Protein AF-0000000086155310 (afdb_homodimer)

Nearest PDB structures (foldseek):
  2e3q-assembly1_A  TM=6.675E-01  e=2.592E-07  Homo sapiens
  2e3r-assembly1_A  TM=5.984E-01  e=9.842E-08  Homo sapiens
  5jjd-assembly1_B  TM=6.027E-01  e=3.108E-07  Homo sapiens
  5zyg-assembly1_A  TM=5.721E-01  e=1.597E-07  Homo sapiens
  2z9z-assembly1_A  TM=6.065E-01  e=2.918E-06  Homo sapiens

Secondary structure (DSSP, 8-state):
------------HHHHHHHHHHHHHHHHHHHHHHHHHHHHH-STT---HHHHHHHHHHHHHHHHHHHHHHHHHHHHHHHHHHHHS---TT----EE-S-HHHHHHHHHHHHHHHHHHHHHHHHHHTTTS-SSS-EEEEEEEE-TTS-EEEEEEEEEEEEEES-HHHHHHHHHHHHHTHHHHHHHHH--EEEEEEEE--SSSEEEEEEEEE-TTS-EEEEEEEEEEEEE---SS--S-EEEEEEEE-SEESSS---TTTSEEEEEEEEEEEEEEP--TTS-TT-EEEEEEEEEEEEEPPP-S---HHHHHHHHHHHHHHHHHHHHHHHHHHHHHHHHHHHHS-TT-/------------HHHHHHHHHHHHHHHHHHHHHHHHHHHHHSSSS---HHHHHHHHHHHHHHHHHHHHHHHHHHHHHHHHHHHHS---TT----EE-S-HHHHHHHHHHHHHHHHHHHHHHHHHHTTTS-SSS-EEEEEEEE-TTS-EEEEEEEEEEEEEES-HHHHHHHHHHHHHTHHHHHHHHH--EEEEEEE--SSSSEEEEEEEEE-TTS-EEEEEEEEEEEEE---SS--S-EEEEEEEE-SEESSS---TTTSEEEEEEEEEEEEEEP--TTS-TT-EEEEEEEEEEEEEPPP-S---HHHHHHHHHHHHHHHHHHHHHHHHHHHHHHHHHHHHS-TT-

Sequence (690 aa):
MGTSPRPKRPRSTYEARRMERASLQHELQTLTKRLEQLQAEHPALVISKAQRACAENALLRQSLFERDLVTARTVSLLSHEMAAHPRNPLATPICMPVDLEERRRVLAALRPAKLAWATRFLLERSRFTPRDRQFRETESFITPQGDSIVMQFDVMPFYNVLSTQQVVNALQLALAHQEYAFWEHMGLTTIGETDDNATSPASQVRYFSTTPGGVDVERNLVIFSSSKAPNAHVQQDHGVVAVDFVDQDLLHPYSPAQRVRMDVSAAVLVCEQPKTPANASGSADVCVIRWAFARLHRPQCKLSPEKTQELLDLHPRWGEALRRAMQEYILQNSLARENTDSPYHMGTSPRPKRPRSTYEARRMERASLQHELQTLTKRLEQLQAEHPALVISKAQRACAENALLRQSLFERDLVTARTVSLLSHEMAAHPRNPLATPICMPVDLEERRRVLAALRPAKLAWATRFLLERSRFTPRDRQFRETESFITPQGDSIVMQFDVMPFYNVLSTQQVVNALQLALAHQEYAFWEHMGLTTIGETDDNATSPASQVRYFSTTPGGVDVERNLVIFSSSKAPNAHVQQDHGVVAVDFVDQDLLHPYSPAQRVRMDVSAAVLVCEQPKTPANASGSADVCVIRWAFARLHRPQCKLSPEKTQELLDLHPRWGEALRRAMQEYILQNSLARENTDSPYH

Solvent-accessible surface area (backbone atoms only — not comparable to full-atom values): 35906 Å² total; per-residue (Å²): 136,80,83,70,76,69,46,78,71,77,69,50,69,65,54,49,50,50,46,47,50,48,47,50,48,46,50,48,48,49,52,49,46,50,50,48,47,54,40,62,74,36,53,86,71,43,52,48,74,63,48,44,50,49,50,50,49,49,50,51,50,48,53,52,41,52,52,44,40,50,50,29,34,51,52,14,47,53,51,29,51,45,54,76,54,71,75,65,82,70,68,57,94,33,71,36,56,67,50,67,68,57,34,51,51,54,51,60,67,44,40,64,59,51,49,52,49,42,51,52,44,51,50,32,39,40,66,55,45,66,64,85,38,49,36,38,37,38,38,37,36,51,34,96,86,51,28,38,38,33,37,38,39,37,31,42,53,43,74,65,26,67,42,64,65,55,44,45,51,27,41,51,49,37,68,71,41,43,44,57,30,36,33,74,65,68,64,27,54,47,45,79,76,44,67,60,55,47,101,48,66,48,23,39,43,28,36,39,32,34,42,93,83,66,49,38,36,34,37,43,34,36,41,32,55,49,76,39,68,50,44,97,87,39,82,35,51,28,24,39,38,34,34,30,35,54,74,40,36,69,69,64,60,84,51,51,71,74,26,29,49,41,44,44,29,35,30,36,39,36,36,54,44,83,82,55,88,83,62,58,92,75,48,32,34,34,27,39,38,36,40,37,41,34,38,38,48,53,64,71,37,93,66,55,70,67,52,48,49,50,51,60,63,44,54,63,48,49,64,51,29,50,50,50,36,31,50,49,40,38,49,51,66,34,46,59,48,59,64,66,67,42,67,85,111,134,80,80,69,79,65,48,78,71,78,71,51,68,66,54,48,50,50,48,47,51,48,48,50,50,45,49,49,47,48,53,49,46,51,50,49,47,56,43,61,74,38,52,85,68,46,54,48,74,63,47,42,52,48,49,52,48,48,50,50,49,49,50,51,42,53,52,43,39,51,49,30,34,50,51,14,46,52,52,29,50,45,55,75,54,70,74,64,81,70,70,58,94,34,74,36,56,67,52,68,71,58,35,52,51,54,51,59,67,43,40,64,59,51,50,52,50,41,50,53,44,51,50,32,40,40,65,54,46,67,63,85,38,49,36,38,36,39,38,36,36,51,34,96,86,52,27,39,38,32,37,38,40,36,32,42,55,42,73,64,26,69,42,65,65,56,45,45,51,27,41,50,49,38,66,70,42,44,45,58,30,36,33,75,67,68,64,25,53,46,45,79,75,44,71,74,32,74,88,44,69,45,26,44,42,29,38,39,31,34,42,89,84,67,48,37,36,34,37,42,34,36,40,32,53,49,76,41,68,51,44,97,87,39,82,38,52,28,25,40,37,33,34,29,33,55,74,40,36,68,71,65,59,85,52,50,70,75,27,29,49,40,44,43,29,33,30,34,38,37,36,55,44,83,79,56,86,82,61,60,92,77,49,31,33,33,27,40,39,36,39,38,41,36,37,36,48,53,65,70,37,94,67,54,71,68,51,49,50,51,50,60,64,44,54,62,47,49,62,50,30,50,50,49,36,32,50,48,42,38,49,51,66,34,46,61,46,59,66,64,68,43,69,86,112

pLDDT: mean 77.35, std 17.48, range [23.91, 96.0]

Radius of gyration: 29.75 Å; Cα contacts (8 Å, |Δi|>4): 1164; chains: 2; bounding box: 72×92×102 Å

Foldseek 3Di:
DDPDPDPDDDPPPVVVVVVVVVVVVVVVVVVVVVVVVVCVVPVVVVCDVVRVVVVVVVVVVVVVVVVVVVVVVVVVVVLVVCQADPDDQLADAAAADQDPVVRVVRQVVCQVVSQVSLLVVLCVVCVPPDQQDWDKDWDWDAYPQGKIKIKMKIKDKDWFFQDQVQLQVLLVVLVQPVQVLCCVQVVKHKDWDDFPVPPDLKIWTWMWIAHPVGAIEIFIKMKHKDWDAADPSGNFTKMKIWMWGHPHYPNDGDDLQRHWYKTKIKMKMKGWDDDDVVHDPRTTMIMIIMMMMMITDDRPYDDDPVVVVSCSVCRNCSVVSSVVSSVVSRVVNRCVVVVVPPPPD/DDPPPPPDPPPPPVVVVVVVVVVVVVVVVVVVVVVVVVCVVPVVVVCDVVRVVVVVVVVVVVVVVVVVVVVVVVVVVVLVVCQADPDDQLADAAAADQDPVVRVVRQVVCQVVSQVSLLVVLCVVCVPPDQQDWDKDWDWDAYPQGKIKIKMKIKDKDWFFQDQVQLQVLLVVLVQPLQVLCCVQVVKHKDWDDFPPVVDLKTWTKMWIAHPVGAIEIFIKMKHKDFDAADPSGRHGKMKIWMWGHPHYPNDGDDLQRHWYKTKIKMKMKGWDPDDVVHDDRTTMIMIIMMMMMITDDRPYDDDPVRVVSCSVCRNCSVVSSVVSSVVSRVVNRCVVVVVPPPPD

Structure (mmCIF, N/CA/C/O backbone):
data_AF-0000000086155310-model_v1
#
loop_
_entity.id
_entity.type
_entity.pdbx_description
1 polymer 'Uncharacterized protein'
#
loop_
_atom_site.group_PDB
_atom_site.id
_atom_site.type_symbol
_atom_site.label_atom_id
_atom_site.label_alt_id
_atom_site.label_comp_id
_atom_site.label_asym_id
_atom_site.label_entity_id
_atom_site.label_seq_id
_atom_site.pdbx_PDB_ins_code
_atom_site.Cartn_x
_atom_site.Cartn_y
_atom_site.Cartn_z
_atom_site.occupancy
_atom_site.B_iso_or_equiv
_atom_site.auth_seq_id
_atom_site.auth_comp_id
_atom_site.auth_asym_id
_atom_site.auth_atom_id
_atom_site.pdbx_PDB_model_num
ATOM 1 N N . MET A 1 1 ? -12.094 33.531 -65.562 1 28.06 1 MET A N 1
ATOM 2 C CA . MET A 1 1 ? -11.133 32.5 -65.188 1 28.06 1 MET A CA 1
ATOM 3 C C . MET A 1 1 ? -10.789 32.594 -63.719 1 28.06 1 MET A C 1
ATOM 5 O O . MET A 1 1 ? -10.102 33.531 -63.281 1 28.06 1 MET A O 1
ATOM 9 N N . GLY A 1 2 ? -11.625 32.312 -62.812 1 32.44 2 GLY A N 1
ATOM 10 C CA . GLY A 1 2 ? -11.719 32.625 -61.406 1 32.44 2 GLY A CA 1
ATOM 11 C C . GLY A 1 2 ? -10.812 31.781 -60.531 1 32.44 2 GLY A C 1
ATOM 12 O O . GLY A 1 2 ? -10.805 30.562 -60.656 1 32.44 2 GLY A O 1
ATOM 13 N N . THR A 1 3 ? -9.609 32.344 -60.156 1 39.25 3 THR A N 1
ATOM 14 C CA . THR A 1 3 ? -8.453 31.766 -59.5 1 39.25 3 THR A CA 1
ATOM 15 C C . THR A 1 3 ? -8.836 31.219 -58.125 1 39.25 3 THR A C 1
ATOM 17 O O . THR A 1 3 ? -9.32 31.953 -57.25 1 39.25 3 THR A O 1
ATOM 20 N N . SER A 1 4 ? -9.25 29.984 -58.156 1 40.62 4 SER A N 1
ATOM 21 C CA . SER A 1 4 ? -9.703 29.281 -56.969 1 40.62 4 SER A CA 1
ATOM 22 C C . SER A 1 4 ? -8.625 29.266 -55.875 1 40.62 4 SER A C 1
ATOM 24 O O . SER A 1 4 ? -7.461 28.984 -56.156 1 40.62 4 SER A O 1
ATOM 26 N N . PRO A 1 5 ? -8.859 30.016 -54.781 1 40.62 5 PRO A N 1
ATOM 27 C CA . PRO A 1 5 ? -7.84 30.172 -53.75 1 40.62 5 PRO A CA 1
ATOM 28 C C . PRO A 1 5 ? -7.289 28.844 -53.25 1 40.62 5 PRO A C 1
ATOM 30 O O . PRO A 1 5 ? -8.008 27.844 -53.25 1 40.62 5 PRO A O 1
ATOM 33 N N . ARG A 1 6 ? -6.031 28.516 -53.562 1 40.06 6 ARG A N 1
ATOM 34 C CA . ARG A 1 6 ? -5.242 27.344 -53.188 1 40.06 6 ARG A CA 1
ATOM 35 C C . ARG A 1 6 ? -5.414 27.016 -51.719 1 40.06 6 ARG A C 1
ATOM 37 O O . ARG A 1 6 ? -5.41 27.906 -50.844 1 40.06 6 ARG A O 1
ATOM 44 N N . PRO A 1 7 ? -5.926 25.812 -51.438 1 42.25 7 PRO A N 1
ATOM 45 C CA . PRO A 1 7 ? -6.18 25.406 -50.062 1 42.25 7 PRO A CA 1
ATOM 46 C C . PRO A 1 7 ? -4.953 25.547 -49.156 1 42.25 7 PRO A C 1
ATOM 48 O O . PRO A 1 7 ? -3.822 25.375 -49.625 1 42.25 7 PRO A O 1
ATOM 51 N N . LYS A 1 8 ? -4.965 26.469 -48.312 1 38.41 8 LYS A N 1
ATOM 52 C CA . LYS A 1 8 ? -3.881 26.719 -47.375 1 38.41 8 LYS A CA 1
ATOM 53 C C . LYS A 1 8 ? -3.322 25.406 -46.812 1 38.41 8 LYS A C 1
ATOM 55 O O . LYS A 1 8 ? -4.078 24.531 -46.406 1 38.41 8 LYS A O 1
ATOM 60 N N . ARG A 1 9 ? -2.215 24.906 -47.25 1 39.78 9 ARG A N 1
ATOM 61 C CA . ARG A 1 9 ? -1.432 23.766 -46.812 1 39.78 9 ARG A CA 1
ATOM 62 C C . ARG A 1 9 ? -1.38 23.672 -45.281 1 39.78 9 ARG A C 1
ATOM 64 O O . ARG A 1 9 ? -1.11 24.672 -44.625 1 39.78 9 ARG A O 1
ATOM 71 N N . PRO A 1 10 ? -1.989 22.609 -44.719 1 45.75 10 PRO A N 1
ATOM 72 C CA . PRO A 1 10 ? -2.025 22.453 -43.281 1 45.75 10 PRO A CA 1
ATOM 73 C C . PRO A 1 10 ? -0.65 22.609 -42.625 1 45.75 10 PRO A C 1
ATOM 75 O O . PRO A 1 10 ? 0.342 22.094 -43.156 1 45.75 10 PRO A O 1
ATOM 78 N N . ARG A 1 11 ? -0.43 23.688 -42.062 1 48.12 11 ARG A N 1
ATOM 79 C CA . ARG A 1 11 ? 0.847 23.984 -41.438 1 48.12 11 ARG A CA 1
ATOM 80 C C . ARG A 1 11 ? 1.357 22.781 -40.656 1 48.12 11 ARG A C 1
ATOM 82 O O . ARG A 1 11 ? 0.569 22.031 -40.062 1 48.12 11 ARG A O 1
ATOM 89 N N . SER A 1 12 ? 2.424 22.312 -40.969 1 46.47 12 SER A N 1
ATOM 90 C CA . SER A 1 12 ? 3.053 21.188 -40.312 1 46.47 12 SER A CA 1
ATOM 91 C C . SER A 1 12 ? 2.92 21.297 -38.781 1 46.47 12 SER A C 1
ATOM 93 O O . SER A 1 12 ? 2.832 22.406 -38.25 1 46.47 12 SER A O 1
ATOM 95 N N . THR A 1 13 ? 2.549 20.25 -38.156 1 51.88 13 THR A N 1
ATOM 96 C CA . THR A 1 13 ? 2.373 20.125 -36.719 1 51.88 13 THR A CA 1
ATOM 97 C C . THR A 1 13 ? 3.539 20.781 -36 1 51.88 13 THR A C 1
ATOM 99 O O . THR A 1 13 ? 3.344 21.391 -34.938 1 51.88 13 THR A O 1
ATOM 102 N N . TYR A 1 14 ? 4.637 20.688 -36.531 1 52 14 TYR A N 1
ATOM 103 C CA . TYR A 1 14 ? 5.824 21.328 -36 1 52 14 TYR A CA 1
ATOM 104 C C . TYR A 1 14 ? 5.691 22.844 -36.031 1 52 14 TYR A C 1
ATOM 106 O O . TYR A 1 14 ? 6.004 23.531 -35.031 1 52 14 TYR A O 1
ATOM 114 N N . GLU A 1 15 ? 5.211 23.312 -37.031 1 54.16 15 GLU A N 1
ATOM 115 C CA . GLU A 1 15 ? 5.043 24.75 -37.188 1 54.16 15 GLU A CA 1
ATOM 116 C C . GLU A 1 15 ? 3.924 25.281 -36.281 1 54.16 15 GLU A C 1
ATOM 118 O O . GLU A 1 15 ? 4.051 26.359 -35.688 1 54.16 15 GLU A O 1
ATOM 123 N N . ALA A 1 16 ? 2.994 24.484 -36.094 1 51.59 16 ALA A N 1
ATOM 124 C CA . ALA A 1 16 ? 1.916 24.844 -35.188 1 51.59 16 ALA A CA 1
ATOM 125 C C . ALA A 1 16 ? 2.412 24.875 -33.75 1 51.59 16 ALA A C 1
ATOM 127 O O . ALA A 1 16 ? 2.084 25.797 -33 1 51.59 16 ALA A O 1
ATOM 128 N N . ARG A 1 17 ? 3.197 23.969 -33.406 1 51.94 17 ARG A N 1
ATOM 129 C CA . ARG A 1 17 ? 3.783 23.938 -32.094 1 51.94 17 ARG A CA 1
ATOM 130 C C . ARG A 1 17 ? 4.738 25.109 -31.891 1 51.94 17 ARG A C 1
ATOM 132 O O . ARG A 1 17 ? 4.766 25.719 -30.812 1 51.94 17 ARG A O 1
ATOM 139 N N . ARG A 1 18 ? 5.434 25.391 -32.875 1 53.31 18 ARG A N 1
ATOM 140 C CA . ARG A 1 18 ? 6.332 26.531 -32.844 1 53.31 18 ARG A CA 1
ATOM 141 C C . ARG A 1 18 ? 5.555 27.844 -32.688 1 53.31 18 ARG A C 1
ATOM 143 O O . ARG A 1 18 ? 5.938 28.719 -31.922 1 53.31 18 ARG A O 1
ATOM 150 N N . MET A 1 19 ? 4.484 27.844 -33.344 1 54.09 19 MET A N 1
ATOM 151 C CA . MET A 1 19 ? 3.658 29.047 -33.281 1 54.09 19 MET A CA 1
ATOM 152 C C . MET A 1 19 ? 2.949 29.141 -31.922 1 54.09 19 MET A C 1
ATOM 154 O O . MET A 1 19 ? 2.832 30.234 -31.359 1 54.09 19 MET A O 1
ATOM 158 N N . GLU A 1 20 ? 2.592 28 -31.531 1 53.97 20 GLU A N 1
ATOM 159 C CA . GLU A 1 20 ? 1.964 27.984 -30.219 1 53.97 20 GLU A CA 1
ATOM 160 C C . GLU A 1 20 ? 2.957 28.375 -29.125 1 53.97 20 GLU A C 1
ATOM 162 O O . GLU A 1 20 ? 2.631 29.156 -28.234 1 53.97 20 GLU A O 1
ATOM 167 N N . ARG A 1 21 ? 4.109 27.891 -29.156 1 52.97 21 ARG A N 1
ATOM 168 C CA . ARG A 1 21 ? 5.176 28.297 -28.25 1 52.97 21 ARG A CA 1
ATOM 169 C C . ARG A 1 21 ? 5.48 29.781 -28.391 1 52.97 21 ARG A C 1
ATOM 171 O O . ARG A 1 21 ? 5.68 30.469 -27.391 1 52.97 21 ARG A O 1
ATOM 178 N N . ALA A 1 22 ? 5.465 30.141 -29.562 1 56.88 22 ALA A N 1
ATOM 179 C CA . ALA A 1 22 ? 5.73 31.547 -29.828 1 56.88 22 ALA A CA 1
ATOM 180 C C . ALA A 1 22 ? 4.598 32.438 -29.297 1 56.88 22 ALA A C 1
ATOM 182 O O . ALA A 1 22 ? 4.84 33.5 -28.719 1 56.88 22 ALA A O 1
ATOM 183 N N . SER A 1 23 ? 3.439 31.891 -29.484 1 53.22 23 SER A N 1
ATOM 184 C CA . SER A 1 23 ? 2.287 32.625 -28.984 1 53.22 23 SER A CA 1
ATOM 185 C C . SER A 1 23 ? 2.277 32.656 -27.453 1 53.22 23 SER A C 1
ATOM 187 O O . SER A 1 23 ? 2.025 33.688 -26.844 1 53.22 23 SER A O 1
ATOM 189 N N . LEU A 1 24 ? 2.615 31.516 -26.922 1 53.19 24 LEU A N 1
ATOM 190 C CA . LEU A 1 24 ? 2.66 31.438 -25.469 1 53.19 24 LEU A CA 1
ATOM 191 C C . LEU A 1 24 ? 3.807 32.281 -24.906 1 53.19 24 LEU A C 1
ATOM 193 O O . LEU A 1 24 ? 3.656 32.938 -23.891 1 53.19 24 LEU A O 1
ATOM 197 N N . GLN A 1 25 ? 4.855 32.312 -25.609 1 55.62 25 GLN A N 1
ATOM 198 C CA . GLN A 1 25 ? 5.988 33.156 -25.25 1 55.62 25 GLN A CA 1
ATOM 199 C C . GLN A 1 25 ? 5.625 34.625 -25.391 1 55.62 25 GLN A C 1
ATOM 201 O O . GLN A 1 25 ? 6 35.438 -24.531 1 55.62 25 GLN A O 1
ATOM 206 N N . HIS A 1 26 ? 4.926 34.844 -26.406 1 58.62 26 HIS A N 1
ATOM 207 C CA . HIS A 1 26 ? 4.473 36.219 -26.594 1 58.62 26 HIS A CA 1
ATOM 208 C C . HIS A 1 26 ? 3.471 36.625 -25.531 1 58.62 26 HIS A C 1
ATOM 210 O O . HIS A 1 26 ? 3.541 37.75 -25 1 58.62 26 HIS A O 1
ATOM 216 N N . GLU A 1 27 ? 2.604 35.719 -25.281 1 51.38 27 GLU A N 1
ATOM 217 C CA . GLU A 1 27 ? 1.644 36 -24.219 1 51.38 27 GLU A CA 1
ATOM 218 C C . GLU A 1 27 ? 2.344 36.156 -22.875 1 51.38 27 GLU A C 1
ATOM 220 O O . GLU A 1 27 ? 1.998 37.031 -22.094 1 51.38 27 GLU A O 1
ATOM 225 N N . LEU A 1 28 ? 3.34 35.438 -22.672 1 52.84 28 LEU A N 1
ATOM 226 C CA . LEU A 1 28 ? 4.156 35.562 -21.469 1 52.84 28 LEU A CA 1
ATOM 227 C C . LEU A 1 28 ? 4.891 36.906 -21.453 1 52.84 28 LEU A C 1
ATOM 229 O O . LEU A 1 28 ? 4.957 37.562 -20.406 1 52.84 28 LEU A O 1
ATOM 233 N N . GLN A 1 29 ? 5.336 37.188 -22.547 1 56.44 29 GLN A N 1
ATOM 234 C CA . GLN A 1 29 ? 6.027 38.469 -22.656 1 56.44 29 GLN A CA 1
ATOM 235 C C . GLN A 1 29 ? 5.066 39.656 -22.453 1 56.44 29 GLN A C 1
ATOM 237 O O . GLN A 1 29 ? 5.406 40.625 -21.781 1 56.44 29 GLN A O 1
ATOM 242 N N . THR A 1 30 ? 3.93 39.469 -23.047 1 52.78 30 THR A N 1
ATOM 243 C CA . THR A 1 30 ? 2.936 40.531 -22.891 1 52.78 30 THR A CA 1
ATOM 244 C C . THR A 1 30 ? 2.49 40.625 -21.438 1 52.78 30 THR A C 1
ATOM 246 O O . THR A 1 30 ? 2.361 41.719 -20.906 1 52.78 30 THR A O 1
ATOM 249 N N . LEU A 1 31 ? 2.311 39.469 -20.859 1 50.84 31 LEU A N 1
ATOM 250 C CA . LEU A 1 31 ? 1.906 39.469 -19.453 1 50.84 31 LEU A CA 1
ATOM 251 C C . LEU A 1 31 ? 3.023 40 -18.562 1 50.84 31 LEU A C 1
ATOM 253 O O . LEU A 1 31 ? 2.766 40.75 -17.609 1 50.84 31 LEU A O 1
ATOM 257 N N . THR A 1 32 ? 4.227 39.719 -18.891 1 52.97 32 THR A N 1
ATOM 258 C CA . THR A 1 32 ? 5.391 40.219 -18.188 1 52.97 32 THR A CA 1
ATOM 259 C C . THR A 1 32 ? 5.488 41.75 -18.359 1 52.97 32 THR A C 1
ATOM 261 O O . THR A 1 32 ? 5.773 42.469 -17.391 1 52.97 32 THR A O 1
ATOM 264 N N . LYS A 1 33 ? 5.266 42.156 -19.516 1 54.06 33 LYS A N 1
ATOM 265 C CA . LYS A 1 33 ? 5.305 43.594 -19.781 1 54.06 33 LYS A CA 1
ATOM 266 C C . LYS A 1 33 ? 4.176 44.312 -19.062 1 54.06 33 LYS A C 1
ATOM 268 O O . LYS A 1 33 ? 4.387 45.406 -18.5 1 54.06 33 LYS A O 1
ATOM 273 N N . ARG A 1 34 ? 3.01 43.719 -19.188 1 49.91 34 ARG A N 1
ATOM 274 C CA . ARG A 1 34 ? 1.885 44.344 -18.484 1 49.91 34 ARG A CA 1
ATOM 275 C C . ARG A 1 34 ? 2.141 44.406 -16.984 1 49.91 34 ARG A C 1
ATOM 277 O O . ARG A 1 34 ? 1.8 45.375 -16.328 1 49.91 34 ARG A O 1
ATOM 284 N N . LEU A 1 35 ? 2.795 43.406 -16.484 1 48.78 35 LEU A N 1
ATOM 285 C CA . LEU A 1 35 ? 3.207 43.375 -15.078 1 48.78 35 LEU A CA 1
ATOM 286 C C . LEU A 1 35 ? 4.238 44.469 -14.789 1 48.78 35 LEU A C 1
ATOM 288 O O . LEU A 1 35 ? 4.148 45.156 -13.773 1 48.78 35 LEU A O 1
ATOM 292 N N . GLU A 1 36 ? 5.113 44.594 -15.617 1 52.16 36 GLU A N 1
ATOM 293 C CA . GLU A 1 36 ? 6.113 45.656 -15.5 1 52.16 36 GLU A CA 1
ATOM 294 C C . GLU A 1 36 ? 5.465 47.031 -15.562 1 52.16 36 GLU A C 1
ATOM 296 O O . GLU A 1 36 ? 5.824 47.938 -14.797 1 52.16 36 GLU A O 1
ATOM 301 N N . GLN A 1 37 ? 4.586 47.188 -16.516 1 50.25 37 GLN A N 1
ATOM 302 C CA . GLN A 1 37 ? 3.887 48.438 -16.656 1 50.25 37 GLN A CA 1
ATOM 303 C C . GLN A 1 37 ? 3.051 48.781 -15.422 1 50.25 37 GLN A C 1
ATOM 305 O O . GLN A 1 37 ? 3.057 49.906 -14.938 1 50.25 37 GLN A O 1
ATOM 310 N N . LEU A 1 38 ? 2.307 47.812 -15.055 1 46.44 38 LEU A N 1
ATOM 311 C CA . LEU A 1 38 ? 1.517 48.031 -13.844 1 46.44 38 LEU A CA 1
ATOM 312 C C . LEU A 1 38 ? 2.416 48.344 -12.656 1 46.44 38 LEU A C 1
ATOM 314 O O . LEU A 1 38 ? 2.076 49.219 -11.836 1 46.44 38 LEU A O 1
ATOM 318 N N . GLN A 1 39 ? 3.586 47.844 -12.609 1 47.19 39 GLN A N 1
ATOM 319 C CA . GLN A 1 39 ? 4.594 48.125 -11.594 1 47.19 39 GLN A CA 1
ATOM 320 C C . GLN A 1 39 ? 5.117 49.562 -11.758 1 47.19 39 GLN A C 1
ATOM 322 O O . GLN A 1 39 ? 5.371 50.25 -10.766 1 47.19 39 GLN A O 1
ATOM 327 N N . ALA A 1 40 ? 5.34 49.969 -12.875 1 50.88 40 ALA A N 1
ATOM 328 C CA . ALA A 1 40 ? 5.828 51.312 -13.164 1 50.88 40 ALA A CA 1
ATOM 329 C C . ALA A 1 40 ? 4.766 52.375 -12.836 1 50.88 40 ALA A C 1
ATOM 331 O O . ALA A 1 40 ? 5.09 53.469 -12.352 1 50.88 40 ALA A O 1
ATOM 332 N N . GLU A 1 41 ? 3.566 52.25 -13.359 1 48.34 41 GLU A N 1
ATOM 333 C CA . GLU A 1 41 ? 2.516 53.25 -13.18 1 48.34 41 GLU A CA 1
ATOM 334 C C . GLU A 1 41 ? 2.113 53.344 -11.711 1 48.34 41 GLU A C 1
ATOM 336 O O . GLU A 1 41 ? 1.639 54.406 -11.273 1 48.34 41 GLU A O 1
ATOM 341 N N . HIS A 1 42 ? 1.891 52.438 -11.102 1 38.34 42 HIS A N 1
ATOM 342 C CA . HIS A 1 42 ? 1.544 52.531 -9.688 1 38.34 42 HIS A CA 1
ATOM 343 C C . HIS A 1 42 ? 2.738 52.188 -8.805 1 38.34 42 HIS A C 1
ATOM 345 O O . HIS A 1 42 ? 2.885 51.062 -8.359 1 38.34 42 HIS A O 1
ATOM 351 N N . PRO A 1 43 ? 3.723 53.031 -8.875 1 44.31 43 PRO A N 1
ATOM 352 C CA . PRO A 1 43 ? 4.934 52.906 -8.062 1 44.31 43 PRO A CA 1
ATOM 353 C C . PRO A 1 43 ? 4.625 52.531 -6.613 1 44.31 43 PRO A C 1
ATOM 355 O O . PRO A 1 43 ? 5.414 51.812 -5.977 1 44.31 43 PRO A O 1
ATOM 358 N N . ALA A 1 44 ? 3.828 53.312 -5.918 1 43.38 44 ALA A N 1
ATOM 359 C CA . ALA A 1 44 ? 3.371 53.062 -4.555 1 43.38 44 ALA A CA 1
ATOM 360 C C . ALA A 1 44 ? 2.803 51.656 -4.406 1 43.38 44 ALA A C 1
ATOM 362 O O . ALA A 1 44 ? 2.656 51.156 -3.287 1 43.38 44 ALA A O 1
ATOM 363 N N . LEU A 1 45 ? 1.898 51.281 -5.238 1 38.78 45 LEU A N 1
ATOM 364 C CA . LEU A 1 45 ? 1.431 49.906 -5.32 1 38.78 45 LEU A CA 1
ATOM 365 C C . LEU A 1 45 ? 2.588 48.969 -5.613 1 38.78 45 LEU A C 1
ATOM 367 O O . LEU A 1 45 ? 2.393 47.906 -6.227 1 38.78 45 LEU A O 1
ATOM 371 N N . VAL A 1 46 ? 3.744 49.312 -5.742 1 37.38 46 VAL A N 1
ATOM 372 C CA . VAL A 1 46 ? 5.027 48.625 -5.676 1 37.38 46 VAL A CA 1
ATOM 373 C C . VAL A 1 46 ? 4.973 47.562 -4.594 1 37.38 46 VAL A C 1
ATOM 375 O O . VAL A 1 46 ? 4.984 47.875 -3.398 1 37.38 46 VAL A O 1
ATOM 378 N N . ILE A 1 47 ? 4.082 46.656 -4.688 1 42.44 47 ILE A N 1
ATOM 379 C CA . ILE A 1 47 ? 4.199 45.469 -3.863 1 42.44 47 ILE A CA 1
ATOM 380 C C . ILE A 1 47 ? 5.672 45.188 -3.539 1 42.44 47 ILE A C 1
ATOM 382 O O . ILE A 1 47 ? 6.512 45.156 -4.441 1 42.44 47 ILE A O 1
ATOM 386 N N . SER A 1 48 ? 6.141 45.781 -2.422 1 55.75 48 SER A N 1
ATOM 387 C CA . SER A 1 48 ? 7.504 45.5 -1.991 1 55.75 48 SER A CA 1
ATOM 388 C C . SER A 1 48 ? 8.016 44.219 -2.604 1 55.75 48 SER A C 1
ATOM 390 O O . SER A 1 48 ? 7.23 43.375 -3.055 1 55.75 48 SER A O 1
ATOM 392 N N . LYS A 1 49 ? 9.219 44.344 -3.152 1 56.59 49 LYS A N 1
ATOM 393 C CA . LYS A 1 49 ? 9.883 43.125 -3.619 1 56.59 49 LYS A CA 1
ATOM 394 C C . LYS A 1 49 ? 9.406 41.906 -2.838 1 56.59 49 LYS A C 1
ATOM 396 O O . LYS A 1 49 ? 9.195 40.844 -3.416 1 56.59 49 LYS A O 1
ATOM 401 N N . ALA A 1 50 ? 9.133 42.156 -1.61 1 62.88 50 ALA A N 1
ATOM 402 C CA . ALA A 1 50 ? 8.68 41.062 -0.749 1 62.88 50 ALA A CA 1
ATOM 403 C C . ALA A 1 50 ? 7.242 40.688 -1.073 1 62.88 50 ALA A C 1
ATOM 405 O O . ALA A 1 50 ? 6.918 39.5 -1.139 1 62.88 50 ALA A O 1
ATOM 406 N N . GLN A 1 51 ? 6.477 41.688 -1.319 1 64.62 51 GLN A N 1
ATOM 407 C CA . GLN A 1 51 ? 5.078 41.406 -1.615 1 64.62 51 GLN A CA 1
ATOM 408 C C . GLN A 1 51 ? 4.934 40.75 -2.984 1 64.62 51 GLN A C 1
ATOM 410 O O . GLN A 1 51 ? 4.133 39.812 -3.156 1 64.62 51 GLN A O 1
ATOM 415 N N . ARG A 1 52 ? 5.711 41.188 -3.873 1 63.91 52 ARG A N 1
ATOM 416 C CA . ARG A 1 52 ? 5.699 40.594 -5.203 1 63.91 52 ARG A CA 1
ATOM 417 C C . ARG A 1 52 ? 6.164 39.156 -5.152 1 63.91 52 ARG A C 1
ATOM 419 O O . ARG A 1 52 ? 5.574 38.281 -5.797 1 63.91 52 ARG A O 1
ATOM 426 N N . ALA A 1 53 ? 7.246 38.969 -4.402 1 69.44 53 ALA A N 1
ATOM 427 C CA . ALA A 1 53 ? 7.738 37.625 -4.238 1 69.44 53 ALA A CA 1
ATOM 428 C C . ALA A 1 53 ? 6.676 36.719 -3.596 1 69.44 53 ALA A C 1
ATOM 430 O O . ALA A 1 53 ? 6.492 35.594 -4.004 1 69.44 53 ALA A O 1
ATOM 431 N N . CYS A 1 54 ? 5.992 37.344 -2.732 1 70.88 54 CYS A N 1
ATOM 432 C CA . CYS A 1 54 ? 4.941 36.594 -2.053 1 70.88 54 CYS A CA 1
ATOM 433 C C . CYS A 1 54 ? 3.801 36.281 -3.01 1 70.88 54 CYS A C 1
ATOM 435 O O . CYS A 1 54 ? 3.285 35.156 -3.004 1 70.88 54 CYS A O 1
ATOM 437 N N . ALA A 1 55 ? 3.479 37.219 -3.797 1 71 55 ALA A N 1
ATOM 438 C CA . ALA A 1 55 ? 2.398 37.031 -4.758 1 71 55 ALA A CA 1
ATOM 439 C C . ALA A 1 55 ? 2.799 36 -5.816 1 71 55 ALA A C 1
ATOM 441 O O . ALA A 1 55 ? 2.002 35.125 -6.18 1 71 55 ALA A O 1
ATOM 442 N N . GLU A 1 56 ? 3.971 36.156 -6.316 1 70.62 56 GLU A N 1
ATOM 443 C CA . GLU A 1 56 ? 4.477 35.219 -7.301 1 70.62 56 GLU A CA 1
ATOM 444 C C . GLU A 1 56 ? 4.535 33.812 -6.727 1 70.62 56 GLU A C 1
ATOM 446 O O . GLU A 1 56 ? 4.156 32.844 -7.395 1 70.62 56 GLU A O 1
ATOM 451 N N . ASN A 1 57 ? 4.984 33.75 -5.527 1 72.62 57 ASN A N 1
ATOM 452 C CA . ASN A 1 57 ? 5.031 32.469 -4.852 1 72.62 57 ASN A CA 1
ATOM 453 C C . ASN A 1 57 ? 3.637 31.891 -4.668 1 72.62 57 ASN A C 1
ATOM 455 O O . ASN A 1 57 ? 3.445 30.672 -4.809 1 72.62 57 ASN A O 1
ATOM 459 N N . ALA A 1 58 ? 2.791 32.781 -4.391 1 74.31 58 ALA A N 1
ATOM 460 C CA . ALA A 1 58 ? 1.416 32.312 -4.219 1 74.31 58 ALA A CA 1
ATOM 461 C C . ALA A 1 58 ? 0.847 31.781 -5.527 1 74.31 58 ALA A C 1
ATOM 463 O O . ALA A 1 58 ? 0.158 30.766 -5.539 1 74.31 58 ALA A O 1
ATOM 464 N N . LEU A 1 59 ? 1.163 32.469 -6.594 1 73.12 59 LEU A N 1
ATOM 465 C CA . LEU A 1 59 ? 0.695 32.031 -7.906 1 73.12 59 LEU A CA 1
ATOM 466 C C . LEU A 1 59 ? 1.326 30.703 -8.289 1 73.12 59 LEU A C 1
ATOM 468 O O . LEU A 1 59 ? 0.649 29.812 -8.828 1 73.12 59 LEU A O 1
ATOM 472 N N . LEU A 1 60 ? 2.543 30.625 -8.047 1 73.81 60 LEU A N 1
ATOM 473 C CA . LEU A 1 60 ? 3.236 29.375 -8.336 1 73.81 60 LEU A CA 1
ATOM 474 C C . LEU A 1 60 ? 2.652 28.234 -7.52 1 73.81 60 LEU A C 1
ATOM 476 O O . LEU A 1 60 ? 2.426 27.141 -8.047 1 73.81 60 LEU A O 1
ATOM 480 N N . ARG A 1 61 ? 2.383 28.578 -6.352 1 76.38 61 ARG A N 1
ATOM 481 C CA . ARG A 1 61 ? 1.819 27.547 -5.48 1 76.38 61 ARG A CA 1
ATOM 482 C C . ARG A 1 61 ? 0.432 27.125 -5.953 1 76.38 61 ARG A C 1
ATOM 484 O O . ARG A 1 61 ? 0.094 25.938 -5.93 1 76.38 61 ARG A O 1
ATOM 491 N N . GLN A 1 62 ? -0.251 28.094 -6.398 1 80 62 GLN A N 1
ATOM 492 C CA . GLN A 1 62 ? -1.581 27.797 -6.918 1 80 62 GLN A CA 1
ATOM 493 C C . GLN A 1 62 ? -1.501 26.938 -8.18 1 80 62 GLN A C 1
ATOM 495 O O . GLN A 1 62 ? -2.258 25.984 -8.336 1 80 62 GLN A O 1
ATOM 500 N N . SER A 1 63 ? -0.604 27.266 -8.992 1 75.19 63 SER A N 1
ATOM 501 C CA . SER A 1 63 ? -0.427 26.5 -10.227 1 75.19 63 SER A CA 1
ATOM 502 C C . SER A 1 63 ? -0.004 25.062 -9.93 1 75.19 63 SER A C 1
ATOM 504 O O . SER A 1 63 ? -0.506 24.125 -10.547 1 75.19 63 SER A O 1
ATOM 506 N N . LEU A 1 64 ? 0.853 25 -9.031 1 79.69 64 LEU A N 1
ATOM 507 C CA . LEU A 1 64 ? 1.314 23.672 -8.633 1 79.69 64 LEU A CA 1
ATOM 508 C C . LEU A 1 64 ? 0.177 22.859 -8.023 1 79.69 64 LEU A C 1
ATOM 510 O O . LEU A 1 64 ? 0.05 21.672 -8.289 1 79.69 64 LEU A O 1
ATOM 514 N N . PHE A 1 65 ? -0.608 23.578 -7.355 1 85.56 65 PHE A N 1
ATOM 515 C CA . PHE A 1 65 ? -1.735 22.906 -6.727 1 85.56 65 PHE A CA 1
ATOM 516 C C . PHE A 1 65 ? -2.734 22.422 -7.773 1 85.56 65 PHE A C 1
ATOM 518 O O . PHE A 1 65 ? -3.238 21.312 -7.695 1 85.56 65 PHE A O 1
ATOM 525 N N . GLU A 1 66 ? -2.969 23.188 -8.75 1 81.25 66 GLU A N 1
ATOM 526 C CA . GLU A 1 66 ? -3.883 22.797 -9.812 1 81.25 66 GLU A CA 1
ATOM 527 C C . GLU A 1 66 ? -3.359 21.578 -10.57 1 81.25 66 GLU A C 1
ATOM 529 O O . GLU A 1 66 ? -4.133 20.688 -10.938 1 81.25 66 GLU A O 1
ATOM 534 N N . ARG A 1 67 ? -2.121 21.609 -10.781 1 79.25 67 ARG A N 1
ATOM 535 C CA . ARG A 1 67 ? -1.502 20.438 -11.383 1 79.25 67 ARG A CA 1
ATOM 536 C C . ARG A 1 67 ? -1.694 19.203 -10.5 1 79.25 67 ARG A C 1
ATOM 538 O O . ARG A 1 67 ? -1.983 18.125 -10.992 1 79.25 67 ARG A O 1
ATOM 545 N N . ASP A 1 68 ? -1.542 19.422 -9.234 1 85.5 68 ASP A N 1
ATOM 546 C CA . ASP A 1 68 ? -1.724 18.328 -8.289 1 85.5 68 ASP A CA 1
ATOM 547 C C . ASP A 1 68 ? -3.156 17.797 -8.328 1 85.5 68 ASP A C 1
ATOM 549 O O . ASP A 1 68 ? -3.385 16.594 -8.203 1 85.5 68 ASP A O 1
ATOM 553 N N . LEU A 1 69 ? -4.027 18.703 -8.562 1 86.88 69 LEU A N 1
ATOM 554 C CA . LEU A 1 69 ? -5.43 18.297 -8.625 1 86.88 69 LEU A CA 1
ATOM 555 C C . LEU A 1 69 ? -5.688 17.422 -9.852 1 86.88 69 LEU A C 1
ATOM 557 O O . LEU A 1 69 ? -6.395 16.422 -9.766 1 86.88 69 LEU A O 1
ATOM 561 N N . VAL A 1 70 ? -5.082 17.75 -10.867 1 81.12 70 VAL A N 1
ATOM 562 C CA . VAL A 1 70 ? -5.242 16.984 -12.094 1 81.12 70 VAL A CA 1
ATOM 563 C C . VAL A 1 70 ? -4.617 15.594 -11.914 1 81.12 70 VAL A C 1
ATOM 565 O O . VAL A 1 70 ? -5.207 14.586 -12.305 1 81.12 70 VAL A O 1
ATOM 568 N N . THR A 1 71 ? -3.482 15.625 -11.367 1 81.31 71 THR A N 1
ATOM 569 C CA . THR A 1 71 ? -2.824 14.352 -11.078 1 81.31 71 THR A CA 1
ATOM 570 C C . THR A 1 71 ? -3.684 13.492 -10.148 1 81.31 71 THR A C 1
ATOM 572 O O . THR A 1 71 ? -3.869 12.305 -10.398 1 81.31 71 THR A O 1
ATOM 575 N N . ALA A 1 72 ? -4.195 14.164 -9.188 1 88.5 72 ALA A N 1
ATOM 576 C CA . ALA A 1 72 ? -5.051 13.453 -8.234 1 88.5 72 ALA A CA 1
ATOM 577 C C . ALA A 1 72 ? -6.266 12.852 -8.938 1 88.5 72 ALA A C 1
ATOM 579 O O . ALA A 1 72 ? -6.625 11.695 -8.688 1 88.5 72 ALA A O 1
ATOM 580 N N . ARG A 1 73 ? -6.824 13.562 -9.812 1 85.25 73 ARG A N 1
ATOM 581 C CA . ARG A 1 73 ? -7.98 13.094 -10.57 1 85.25 73 ARG A CA 1
ATOM 582 C C . ARG A 1 73 ? -7.605 11.914 -11.469 1 85.25 73 ARG A C 1
ATOM 584 O O . ARG A 1 73 ? -8.352 10.938 -11.562 1 85.25 73 ARG A O 1
ATOM 591 N N . THR A 1 74 ? -6.469 12.047 -12.07 1 79.8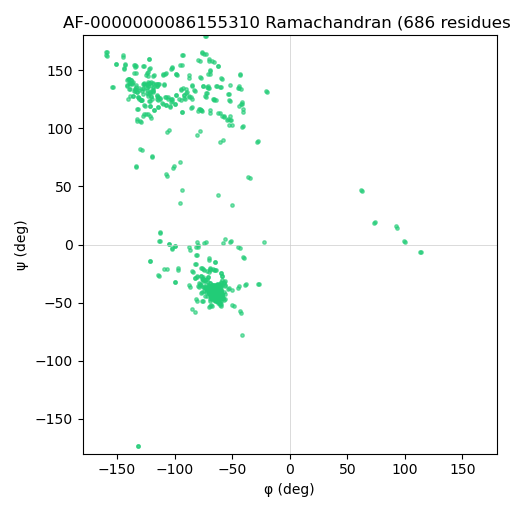8 74 THR A N 1
ATOM 592 C CA . THR A 1 74 ? -5.992 10.984 -12.953 1 79.88 74 THR A CA 1
ATOM 593 C C . THR A 1 74 ? -5.746 9.695 -12.164 1 79.88 74 THR A C 1
ATOM 595 O O . THR A 1 74 ? -6.168 8.617 -12.586 1 79.88 74 THR A O 1
ATOM 598 N N . VAL A 1 75 ? -5.109 9.844 -11.039 1 83.94 75 VAL A N 1
ATOM 599 C CA . VAL A 1 75 ? -4.84 8.688 -10.188 1 83.94 75 VAL A CA 1
ATOM 600 C C . VAL A 1 75 ? -6.16 8.078 -9.711 1 83.94 75 VAL A C 1
ATOM 602 O O . VAL A 1 75 ? -6.312 6.855 -9.695 1 83.94 75 VAL A O 1
ATOM 605 N N . SER A 1 76 ? -7.078 8.938 -9.422 1 86.94 76 SER A N 1
ATOM 606 C CA . SER A 1 76 ? -8.398 8.469 -9.008 1 86.94 76 SER A CA 1
ATOM 607 C C . SER A 1 76 ? -9.07 7.664 -10.117 1 86.94 76 SER A C 1
ATOM 609 O O . SER A 1 76 ? -9.633 6.598 -9.859 1 86.94 76 SER A O 1
ATOM 611 N N . LEU A 1 77 ? -8.977 8.164 -11.281 1 82.38 77 LEU A N 1
ATOM 612 C CA . LEU A 1 77 ? -9.586 7.496 -12.422 1 82.38 77 LEU A CA 1
ATOM 613 C C . LEU A 1 77 ? -8.945 6.133 -12.664 1 82.38 77 LEU A C 1
ATOM 615 O O . LEU A 1 77 ? -9.641 5.137 -12.867 1 82.38 77 LEU A O 1
ATOM 619 N N . LEU A 1 78 ? -7.676 6.094 -12.617 1 80.56 78 LEU A N 1
ATOM 620 C CA . LEU A 1 78 ? -6.945 4.848 -12.828 1 80.56 78 LEU A CA 1
ATOM 621 C C . LEU A 1 78 ? -7.285 3.826 -11.75 1 80.56 78 LEU A C 1
ATOM 623 O O . LEU A 1 78 ? -7.551 2.662 -12.055 1 80.56 78 LEU A O 1
ATOM 627 N N . SER A 1 79 ? -7.277 4.281 -10.539 1 84 79 SER A N 1
ATOM 628 C CA . SER A 1 79 ? -7.598 3.396 -9.422 1 84 79 SER A CA 1
ATOM 629 C C . SER A 1 79 ? -9.016 2.854 -9.539 1 84 79 SER A C 1
ATOM 631 O O . SER A 1 79 ? -9.266 1.679 -9.258 1 84 79 SER A O 1
ATOM 633 N N . HIS A 1 80 ? -9.852 3.703 -9.945 1 81.94 80 HIS A N 1
ATOM 634 C CA . HIS A 1 80 ? -11.242 3.291 -10.125 1 81.94 80 HIS A CA 1
ATOM 635 C C . HIS A 1 80 ? -11.359 2.225 -11.211 1 81.94 80 HIS A C 1
ATOM 637 O O . HIS A 1 80 ? -12.055 1.223 -11.031 1 81.94 80 HIS A O 1
ATOM 643 N N . GLU A 1 81 ? -10.734 2.436 -12.266 1 78.12 81 GLU A N 1
ATOM 644 C CA . GLU A 1 81 ? -10.789 1.473 -13.359 1 78.12 81 GLU A CA 1
ATOM 645 C C . GLU A 1 81 ? -10.234 0.115 -12.93 1 78.12 81 GLU A C 1
ATOM 647 O O . GLU A 1 81 ? -10.812 -0.925 -13.266 1 78.12 81 GLU A O 1
ATOM 652 N N . MET A 1 82 ? -9.258 0.159 -12.211 1 78.81 82 MET A N 1
ATOM 653 C CA . MET A 1 82 ? -8.641 -1.076 -11.742 1 78.81 82 MET A CA 1
ATOM 654 C C . MET A 1 82 ? -9.547 -1.787 -10.742 1 78.81 82 MET A C 1
ATOM 656 O O . MET A 1 82 ? -9.648 -3.016 -10.75 1 78.81 82 MET A O 1
ATOM 660 N N . ALA A 1 83 ? -10.227 -0.982 -9.961 1 83.88 83 ALA A N 1
ATOM 661 C CA . ALA A 1 83 ? -11.094 -1.56 -8.938 1 83.88 83 ALA A CA 1
ATOM 662 C C . ALA A 1 83 ? -12.398 -2.061 -9.555 1 83.88 83 ALA A C 1
ATOM 664 O O . ALA A 1 83 ? -12.961 -3.061 -9.102 1 83.88 83 ALA A O 1
ATOM 665 N N . ALA A 1 84 ? -12.836 -1.377 -10.516 1 79.88 84 ALA A N 1
ATOM 666 C CA . ALA A 1 84 ? -14.094 -1.747 -11.156 1 79.88 84 ALA A CA 1
ATOM 667 C C . ALA A 1 84 ? -13.906 -2.963 -12.062 1 79.88 84 ALA A C 1
ATOM 669 O O . ALA A 1 84 ? -14.828 -3.768 -12.227 1 79.88 84 ALA A O 1
ATOM 670 N N . HIS A 1 85 ? -12.742 -3.078 -12.578 1 80.75 85 HIS A N 1
ATOM 671 C CA . HIS A 1 85 ? -12.422 -4.176 -13.484 1 80.75 85 HIS A CA 1
ATOM 672 C C . HIS A 1 85 ? -11.086 -4.82 -13.125 1 80.75 85 HIS A C 1
ATOM 674 O O . HIS A 1 85 ? -10.148 -4.801 -13.922 1 80.75 85 HIS A O 1
ATOM 680 N N . PRO A 1 86 ? -11.234 -5.434 -11.953 1 82.44 86 PRO A N 1
ATOM 681 C CA . PRO A 1 86 ? -9.953 -6.016 -11.539 1 82.44 86 PRO A CA 1
ATOM 682 C C . PRO A 1 86 ? -9.492 -7.148 -12.453 1 82.44 86 PRO A C 1
ATOM 684 O O . PRO A 1 86 ? -10.281 -8.047 -12.773 1 82.44 86 PRO A O 1
ATOM 687 N N . ARG A 1 87 ? -8.328 -6.988 -12.938 1 82.69 87 ARG A N 1
ATOM 688 C CA . ARG A 1 87 ? -7.746 -8.016 -13.789 1 82.69 87 ARG A CA 1
ATOM 689 C C . ARG A 1 87 ? -6.469 -8.578 -13.18 1 82.69 87 ARG A C 1
ATOM 691 O O . ARG A 1 87 ? -5.676 -7.84 -12.602 1 82.69 87 ARG A O 1
ATOM 698 N N . ASN A 1 88 ? -6.375 -9.805 -13.289 1 90.81 88 ASN A N 1
ATOM 699 C CA . ASN A 1 88 ? -5.164 -10.531 -12.914 1 90.81 88 ASN A CA 1
ATOM 700 C C . ASN A 1 88 ? -4.379 -10.977 -14.148 1 90.81 88 ASN A C 1
ATOM 702 O O . ASN A 1 88 ? -4.676 -12.023 -14.734 1 90.81 88 ASN A O 1
ATOM 706 N N . PRO A 1 89 ? -3.434 -10.25 -14.461 1 88.62 89 PRO A N 1
ATOM 707 C CA . PRO A 1 89 ? -2.699 -10.539 -15.695 1 88.62 89 PRO A CA 1
ATOM 708 C C . PRO A 1 89 ? -1.958 -11.875 -15.641 1 88.62 89 PRO A C 1
ATOM 710 O O . PRO A 1 89 ? -1.537 -12.391 -16.672 1 88.62 89 PRO A O 1
ATOM 713 N N . LEU A 1 90 ? -1.794 -12.438 -14.508 1 92.12 90 LEU A N 1
ATOM 714 C CA . LEU A 1 90 ? -0.996 -13.648 -14.352 1 92.12 90 LEU A CA 1
ATOM 715 C C . LEU A 1 90 ? -1.89 -14.875 -14.227 1 92.12 90 LEU A C 1
ATOM 717 O O . LEU A 1 90 ? -1.396 -16.016 -14.18 1 92.12 90 LEU A O 1
ATOM 721 N N . ALA A 1 91 ? -3.115 -14.602 -14.203 1 90.62 91 ALA A N 1
ATOM 722 C CA . ALA A 1 91 ? -4.023 -15.719 -13.961 1 90.62 91 ALA A CA 1
ATOM 723 C C . ALA A 1 91 ? -4.117 -16.625 -15.188 1 90.62 91 ALA A C 1
ATOM 725 O O . ALA A 1 91 ? -4.27 -16.141 -16.312 1 90.62 91 ALA A O 1
ATOM 726 N N . THR A 1 92 ? -3.898 -17.875 -14.969 1 88.56 92 THR A N 1
ATOM 727 C CA . THR A 1 92 ? -4.098 -18.953 -15.938 1 88.56 92 THR A CA 1
ATOM 728 C C . THR A 1 92 ? -5.055 -20.016 -15.383 1 88.56 92 THR A C 1
ATOM 730 O O . THR A 1 92 ? -4.906 -20.453 -14.242 1 88.56 92 THR A O 1
ATOM 733 N N . PRO A 1 93 ? -6.004 -20.391 -16.234 1 89.38 93 PRO A N 1
ATOM 734 C CA . PRO A 1 93 ? -6.891 -21.438 -15.727 1 89.38 93 PRO A CA 1
ATOM 735 C C . PRO A 1 93 ? -6.156 -22.75 -15.469 1 89.38 93 PRO A C 1
ATOM 737 O O . PRO A 1 93 ? -5.465 -23.266 -16.359 1 89.38 93 PRO A O 1
ATOM 740 N N . ILE A 1 94 ? -6.266 -23.219 -14.281 1 93.06 94 ILE A N 1
ATOM 741 C CA . ILE A 1 94 ? -5.633 -24.469 -13.906 1 93.06 94 ILE A CA 1
ATOM 742 C C . ILE A 1 94 ? -6.684 -25.422 -13.344 1 93.06 94 ILE A C 1
ATOM 744 O O . ILE A 1 94 ? -7.258 -25.172 -12.281 1 93.06 94 ILE A O 1
ATOM 748 N N . CYS A 1 95 ? -6.93 -26.484 -14.078 1 92.81 95 CYS A N 1
ATOM 749 C CA . CYS A 1 95 ? -7.809 -27.562 -13.648 1 92.81 95 CYS A CA 1
ATOM 750 C C . CYS A 1 95 ? -7.031 -28.844 -13.453 1 92.81 95 CYS A C 1
ATOM 752 O O . CYS A 1 95 ? -6.477 -29.406 -14.406 1 92.81 95 CYS A O 1
ATOM 754 N N . MET A 1 96 ? -7.07 -29.266 -12.258 1 91.5 96 MET A N 1
ATOM 755 C CA . MET A 1 96 ? -6.266 -30.438 -11.914 1 91.5 96 MET A CA 1
ATOM 756 C C . MET A 1 96 ? -7.121 -31.703 -11.891 1 91.5 96 MET A C 1
ATOM 758 O O . MET A 1 96 ? -8.086 -31.781 -11.125 1 91.5 96 MET A O 1
ATOM 762 N N . PRO A 1 97 ? -6.742 -32.625 -12.711 1 90.94 97 PRO A N 1
ATOM 763 C CA . PRO A 1 97 ? -7.484 -33.906 -12.703 1 90.94 97 PRO A CA 1
ATOM 764 C C . PRO A 1 97 ? -7.18 -34.75 -11.477 1 90.94 97 PRO A C 1
ATOM 766 O O . PRO A 1 97 ? -6.371 -34.375 -10.633 1 90.94 97 PRO A O 1
ATOM 769 N N . VAL A 1 98 ? -7.855 -35.938 -11.438 1 91.19 98 VAL A N 1
ATOM 770 C CA . VAL A 1 98 ? -7.699 -36.844 -10.297 1 91.19 98 VAL A CA 1
ATOM 771 C C . VAL A 1 98 ? -6.406 -37.625 -10.438 1 91.19 98 VAL A C 1
ATOM 773 O O . VAL A 1 98 ? -5.688 -37.844 -9.461 1 91.19 98 VAL A O 1
ATOM 776 N N . ASP A 1 99 ? -6.07 -37.969 -11.68 1 89.88 99 ASP A N 1
ATOM 777 C CA . ASP A 1 99 ? -4.918 -38.844 -11.953 1 89.88 99 ASP A CA 1
ATOM 778 C C . ASP A 1 99 ? -3.609 -38.094 -11.719 1 89.88 99 ASP A C 1
ATOM 780 O O . ASP A 1 99 ? -3.402 -37 -12.266 1 89.88 99 ASP A O 1
ATOM 784 N N . LEU A 1 100 ? -2.672 -38.688 -10.953 1 84.12 100 LEU A N 1
ATOM 785 C CA . LEU A 1 100 ? -1.434 -38.062 -10.523 1 84.12 100 LEU A CA 1
ATOM 786 C C . LEU A 1 100 ? -0.521 -37.781 -11.719 1 84.12 100 LEU A C 1
ATOM 788 O O . LEU A 1 100 ? 0.131 -36.75 -11.797 1 84.12 100 LEU A O 1
ATOM 792 N N . GLU A 1 101 ? -0.427 -38.781 -12.578 1 85.69 101 GLU A N 1
ATOM 793 C CA . GLU A 1 101 ? 0.427 -38.594 -13.75 1 85.69 101 GLU A CA 1
ATOM 794 C C . GLU A 1 101 ? -0.107 -37.5 -14.664 1 85.69 101 GLU A C 1
ATOM 796 O O . GLU A 1 101 ? 0.665 -36.719 -15.211 1 85.69 101 GLU A O 1
ATOM 801 N N . GLU A 1 102 ? -1.387 -37.5 -14.781 1 88.69 102 GLU A N 1
ATOM 802 C CA . GLU A 1 102 ? -2.008 -36.469 -15.594 1 88.69 102 GLU A CA 1
ATOM 803 C C . GLU A 1 102 ? -1.832 -35.094 -14.961 1 88.69 102 GLU A C 1
ATOM 805 O O . GLU A 1 102 ? -1.649 -34.094 -15.672 1 88.69 102 GLU A O 1
ATOM 810 N N . ARG A 1 103 ? -1.875 -35.031 -13.68 1 89.44 103 ARG A N 1
ATOM 811 C CA . ARG A 1 103 ? -1.653 -33.781 -12.961 1 89.44 103 ARG A CA 1
ATOM 812 C C . ARG A 1 103 ? -0.273 -33.219 -13.266 1 89.44 103 ARG A C 1
ATOM 814 O O . ARG A 1 103 ? -0.138 -32 -13.547 1 89.44 103 ARG A O 1
ATOM 821 N N . ARG A 1 104 ? 0.666 -34.062 -13.234 1 86.5 104 ARG A N 1
ATOM 822 C CA . ARG A 1 104 ? 2.033 -33.656 -13.523 1 86.5 104 ARG A CA 1
ATOM 823 C C . ARG A 1 104 ? 2.162 -33.156 -14.961 1 86.5 104 ARG A C 1
ATOM 825 O O . ARG A 1 104 ? 2.861 -32.156 -15.227 1 86.5 104 ARG A O 1
ATOM 832 N N . ARG A 1 105 ? 1.534 -33.812 -15.859 1 88.25 105 ARG A N 1
ATOM 833 C CA . ARG A 1 105 ? 1.581 -33.438 -17.266 1 88.25 105 ARG A CA 1
ATOM 834 C C . ARG A 1 105 ? 0.96 -32.031 -17.469 1 88.25 105 ARG A C 1
ATOM 836 O O . ARG A 1 105 ? 1.487 -31.234 -18.219 1 88.25 105 ARG A O 1
ATOM 843 N N . VAL A 1 106 ? -0.107 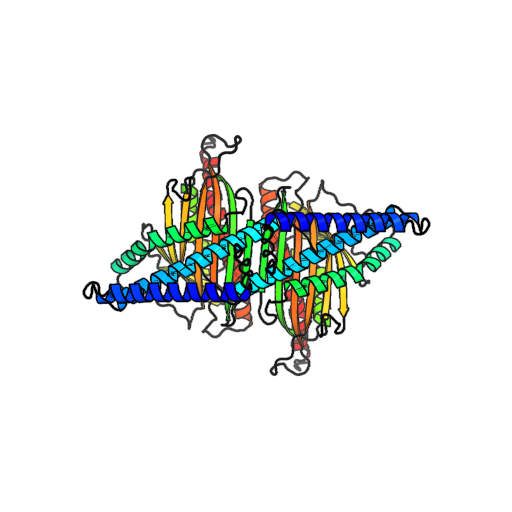-31.828 -16.781 1 87.69 106 VAL A N 1
ATOM 844 C CA . VAL A 1 106 ? -0.786 -30.547 -16.875 1 87.69 106 VAL A CA 1
ATOM 845 C C . VAL A 1 106 ? 0.147 -29.438 -16.406 1 87.69 106 VAL A C 1
ATOM 847 O O . VAL A 1 106 ? 0.309 -28.422 -17.094 1 87.69 106 VAL A O 1
ATOM 850 N N . LEU A 1 107 ? 0.749 -29.578 -15.297 1 89.38 107 LEU A N 1
ATOM 851 C CA . LEU A 1 107 ? 1.628 -28.562 -14.727 1 89.38 107 LEU A CA 1
ATOM 852 C C . LEU A 1 107 ? 2.854 -28.344 -15.609 1 89.38 107 LEU A C 1
ATOM 854 O O . LEU A 1 107 ? 3.283 -27.219 -15.812 1 89.38 107 LEU A O 1
ATOM 858 N N . ALA A 1 108 ? 3.363 -29.422 -16.125 1 88.44 108 ALA A N 1
ATOM 859 C CA . ALA A 1 108 ? 4.523 -29.328 -17 1 88.44 108 ALA A CA 1
ATOM 860 C C . ALA A 1 108 ? 4.188 -28.547 -18.266 1 88.44 108 ALA A C 1
ATOM 862 O O . ALA A 1 108 ? 5.02 -27.781 -18.781 1 88.44 108 ALA A O 1
ATOM 863 N N . ALA A 1 109 ? 3.061 -28.719 -18.766 1 88.62 109 ALA A N 1
ATOM 864 C CA . ALA A 1 109 ? 2.643 -28.062 -20 1 88.62 109 ALA A CA 1
ATOM 865 C C . ALA A 1 109 ? 2.432 -26.578 -19.781 1 88.62 109 ALA A C 1
ATOM 867 O O . ALA A 1 109 ? 2.627 -25.766 -20.703 1 88.62 109 ALA A O 1
ATOM 868 N N . LEU A 1 110 ? 2.092 -26.188 -18.594 1 90.44 110 LEU A N 1
ATOM 869 C CA . LEU A 1 110 ? 1.774 -24.797 -18.297 1 90.44 110 LEU A CA 1
ATOM 870 C C . LEU A 1 110 ? 3.041 -24 -18 1 90.44 110 LEU A C 1
ATOM 872 O O . LEU A 1 110 ? 3.059 -22.781 -18.156 1 90.44 110 LEU A O 1
ATOM 876 N N . ARG A 1 111 ? 4.031 -24.656 -17.625 1 91.12 111 ARG A N 1
ATOM 877 C CA . ARG A 1 111 ? 5.211 -24.047 -17.031 1 91.12 111 ARG A CA 1
ATOM 878 C C . ARG A 1 111 ? 5.863 -23.047 -18 1 91.12 111 ARG A C 1
ATOM 880 O O . ARG A 1 111 ? 6.105 -21.891 -17.641 1 91.12 111 ARG A O 1
ATOM 887 N N . PRO A 1 112 ? 6.168 -23.438 -19.234 1 89.44 112 PRO A N 1
ATOM 888 C CA . PRO A 1 112 ? 6.879 -22.516 -20.125 1 89.44 112 PRO A CA 1
ATOM 889 C C . PRO A 1 112 ? 6.102 -21.219 -20.375 1 89.44 112 PRO A C 1
ATOM 891 O O . PRO A 1 112 ? 6.664 -20.125 -20.266 1 89.44 112 PRO A O 1
ATOM 894 N N . ALA A 1 113 ? 4.84 -21.328 -20.625 1 88.44 113 ALA A N 1
ATOM 895 C CA . ALA A 1 113 ? 4.027 -20.156 -20.906 1 88.44 113 ALA A CA 1
ATOM 896 C C . ALA A 1 113 ? 3.873 -19.281 -19.672 1 88.44 113 ALA A C 1
ATOM 898 O O . ALA A 1 113 ? 3.951 -18.047 -19.75 1 88.44 113 ALA A O 1
ATOM 899 N N . LYS A 1 114 ? 3.65 -19.906 -18.547 1 92.12 114 LYS A N 1
ATOM 900 C CA . LYS A 1 114 ? 3.475 -19.188 -17.297 1 92.12 114 LYS A CA 1
ATOM 901 C C . LYS A 1 114 ? 4.707 -18.359 -16.953 1 92.12 114 LYS A C 1
ATOM 903 O O . LYS A 1 114 ? 4.594 -17.172 -16.625 1 92.12 114 LYS A O 1
ATOM 908 N N . LEU A 1 115 ? 5.84 -18.938 -17.141 1 92.25 115 LEU A N 1
ATOM 909 C CA . LEU A 1 115 ? 7.086 -18.25 -16.797 1 92.25 115 LEU A CA 1
ATOM 910 C C . LEU A 1 115 ? 7.398 -17.156 -17.797 1 92.25 115 LEU A C 1
ATOM 912 O O . LEU A 1 115 ? 7.891 -16.078 -17.422 1 92.25 115 LEU A O 1
ATOM 916 N N . ALA A 1 116 ? 7.105 -17.406 -19.016 1 89.75 116 ALA A N 1
ATOM 917 C CA . ALA A 1 116 ? 7.324 -16.391 -20.031 1 89.75 116 ALA A CA 1
ATOM 918 C C . ALA A 1 116 ? 6.43 -15.18 -19.812 1 89.75 116 ALA A C 1
ATOM 920 O O . ALA A 1 116 ? 6.895 -14.039 -19.875 1 89.75 116 ALA A O 1
ATOM 921 N N . TRP A 1 117 ? 5.172 -15.461 -19.5 1 90.94 117 TRP A N 1
ATOM 922 C CA . TRP A 1 117 ? 4.215 -14.391 -19.234 1 90.94 117 TRP A CA 1
ATOM 923 C C . TRP A 1 117 ? 4.609 -13.586 -18 1 90.94 117 TRP A C 1
ATOM 925 O O . TRP A 1 117 ? 4.57 -12.352 -18.016 1 90.94 117 TRP A O 1
ATOM 935 N N . ALA A 1 118 ? 4.965 -14.281 -17 1 93.94 118 ALA A N 1
ATOM 936 C CA . ALA A 1 118 ? 5.379 -13.633 -15.766 1 93.94 118 ALA A CA 1
ATOM 937 C C . ALA A 1 118 ? 6.574 -12.711 -16 1 93.94 118 ALA A C 1
ATOM 939 O O . ALA A 1 118 ? 6.586 -11.57 -15.531 1 93.94 118 ALA A O 1
ATOM 940 N N . THR A 1 119 ? 7.504 -13.18 -16.766 1 92.62 119 THR A N 1
ATOM 941 C CA . THR A 1 119 ? 8.703 -12.406 -17.047 1 92.62 119 THR A CA 1
ATOM 942 C C . THR A 1 119 ? 8.359 -11.141 -17.828 1 92.62 119 THR A C 1
ATOM 944 O O . THR A 1 119 ? 8.766 -10.039 -17.438 1 92.62 119 THR A O 1
ATOM 947 N N . ARG A 1 120 ? 7.605 -11.32 -18.828 1 91.88 120 ARG A N 1
ATOM 948 C CA . ARG A 1 120 ? 7.242 -10.188 -19.672 1 91.88 120 ARG A CA 1
ATOM 949 C C . ARG A 1 120 ? 6.453 -9.148 -18.875 1 91.88 120 ARG A C 1
ATOM 951 O O . ARG A 1 120 ? 6.707 -7.945 -18.984 1 91.88 120 ARG A O 1
ATOM 958 N N . PHE A 1 121 ? 5.555 -9.641 -18.156 1 94.12 121 PHE A N 1
ATOM 959 C CA . PHE A 1 121 ? 4.727 -8.742 -17.375 1 94.12 121 PHE A CA 1
ATOM 960 C C . PHE A 1 121 ? 5.574 -7.938 -16.391 1 94.12 121 PHE A C 1
ATOM 962 O O . PHE A 1 121 ? 5.434 -6.715 -16.297 1 94.12 121 PHE A O 1
ATOM 969 N N . LEU A 1 122 ? 6.449 -8.57 -15.664 1 95.81 122 LEU A N 1
ATOM 970 C CA . LEU A 1 122 ? 7.258 -7.898 -14.648 1 95.81 122 LEU A CA 1
ATOM 971 C C . LEU A 1 122 ? 8.227 -6.91 -15.297 1 95.81 122 LEU A C 1
ATOM 973 O O . LEU A 1 122 ? 8.492 -5.848 -14.734 1 95.81 122 LEU A O 1
ATOM 977 N N . LEU A 1 123 ? 8.695 -7.281 -16.453 1 92.5 123 LEU A N 1
ATOM 978 C CA . LEU A 1 123 ? 9.586 -6.359 -17.156 1 92.5 123 LEU A CA 1
ATOM 979 C C . LEU A 1 123 ? 8.852 -5.086 -17.547 1 92.5 123 LEU A C 1
ATOM 981 O O . LEU A 1 123 ? 9.391 -3.984 -17.406 1 92.5 123 LEU A O 1
ATOM 985 N N . GLU A 1 124 ? 7.648 -5.258 -17.938 1 91.5 124 GLU A N 1
ATOM 986 C CA . GLU A 1 124 ? 6.859 -4.086 -18.328 1 91.5 124 GLU A CA 1
ATOM 987 C C . GLU A 1 124 ? 6.445 -3.281 -17.094 1 91.5 124 GLU A C 1
ATOM 989 O O . GLU A 1 124 ? 6.512 -2.049 -17.109 1 91.5 124 GLU A O 1
ATOM 994 N N . ARG A 1 125 ? 5.988 -3.939 -16.062 1 94.12 125 ARG A N 1
ATOM 995 C CA . ARG A 1 125 ? 5.516 -3.281 -14.844 1 94.12 125 ARG A CA 1
ATOM 996 C C . ARG A 1 125 ? 6.648 -2.535 -14.148 1 94.12 125 ARG A C 1
ATOM 998 O O . ARG A 1 125 ? 6.41 -1.579 -13.414 1 94.12 125 ARG A O 1
ATOM 1005 N N . SER A 1 126 ? 7.898 -2.943 -14.445 1 94.19 126 SER A N 1
ATOM 1006 C CA . SER A 1 126 ? 9.031 -2.328 -13.766 1 94.19 126 SER A CA 1
ATOM 1007 C C . SER A 1 126 ? 9.883 -1.511 -14.734 1 94.19 126 SER A C 1
ATOM 1009 O O . SER A 1 126 ? 11 -1.115 -14.406 1 94.19 126 SER A O 1
ATOM 1011 N N . ARG A 1 127 ? 9.43 -1.298 -15.852 1 90.69 127 ARG A N 1
ATOM 1012 C CA . ARG A 1 127 ? 10.211 -0.718 -16.938 1 90.69 127 ARG A CA 1
ATOM 1013 C C . ARG A 1 127 ? 10.852 0.599 -16.5 1 90.69 127 ARG A C 1
ATOM 1015 O O . ARG A 1 127 ? 12.008 0.87 -16.844 1 90.69 127 ARG A O 1
ATOM 1022 N N . PHE A 1 128 ? 10.141 1.382 -15.727 1 89.38 128 PHE A N 1
ATOM 1023 C CA . PHE A 1 128 ? 10.641 2.711 -15.391 1 89.38 128 PHE A CA 1
ATOM 1024 C C . PHE A 1 128 ? 10.977 2.805 -13.906 1 89.38 128 PHE A C 1
ATOM 1026 O O . PHE A 1 128 ? 11.305 3.883 -13.406 1 89.38 128 PHE A O 1
ATOM 1033 N N . THR A 1 129 ? 10.844 1.782 -13.203 1 90.12 129 THR A N 1
ATOM 1034 C CA . THR A 1 129 ? 11.141 1.779 -11.781 1 90.12 129 THR A CA 1
ATOM 1035 C C . THR A 1 129 ? 12.625 1.523 -11.531 1 90.12 129 THR A C 1
ATOM 1037 O O . THR A 1 129 ? 13.18 0.538 -12.023 1 90.12 129 THR A O 1
ATOM 1040 N N . PRO A 1 130 ? 13.188 2.41 -10.812 1 87.06 130 PRO A N 1
ATOM 1041 C CA . PRO A 1 130 ? 14.602 2.162 -10.516 1 87.06 130 PRO A CA 1
ATOM 1042 C C . PRO A 1 130 ? 14.836 0.838 -9.789 1 87.06 130 PRO A C 1
ATOM 1044 O O . PRO A 1 130 ? 14.039 0.46 -8.922 1 87.06 130 PRO A O 1
ATOM 1047 N N . ARG A 1 131 ? 15.93 0.168 -10.125 1 88.69 131 ARG A N 1
ATOM 1048 C CA . ARG A 1 131 ? 16.188 -1.161 -9.586 1 88.69 131 ARG A CA 1
ATOM 1049 C C . ARG A 1 131 ? 17.172 -1.092 -8.422 1 88.69 131 ARG A C 1
ATOM 1051 O O . ARG A 1 131 ? 17.422 -2.096 -7.75 1 88.69 131 ARG A O 1
ATOM 1058 N N . ASP A 1 132 ? 17.656 0.067 -8.086 1 87.06 132 ASP A N 1
ATOM 1059 C CA . ASP A 1 132 ? 18.688 0.197 -7.059 1 87.06 132 ASP A CA 1
ATOM 1060 C C . ASP A 1 132 ? 18.109 0.731 -5.758 1 87.06 132 ASP A C 1
ATOM 1062 O O . ASP A 1 132 ? 18.828 0.954 -4.785 1 87.06 132 ASP A O 1
ATOM 1066 N N . ARG A 1 133 ? 16.812 0.962 -5.812 1 87.62 133 ARG A N 1
ATOM 1067 C CA . ARG A 1 133 ? 16.156 1.473 -4.609 1 87.62 133 ARG A CA 1
ATOM 1068 C C . ARG A 1 133 ? 14.844 0.739 -4.34 1 87.62 133 ARG A C 1
ATOM 1070 O O . ARG A 1 133 ? 14.172 0.302 -5.277 1 87.62 133 ARG A O 1
ATOM 1077 N N . GLN A 1 134 ? 14.523 0.755 -3.111 1 89.31 134 GLN A N 1
ATOM 1078 C CA . GLN A 1 134 ? 13.297 0.067 -2.709 1 89.31 134 GLN A CA 1
ATOM 1079 C C . GLN A 1 134 ? 12.062 0.821 -3.186 1 89.31 134 GLN A C 1
ATOM 1081 O O . GLN A 1 134 ? 12.016 2.053 -3.137 1 89.31 134 GLN A O 1
ATOM 1086 N N . PHE A 1 135 ? 11.148 0.088 -3.723 1 92.44 135 PHE A N 1
ATOM 1087 C CA . PHE A 1 135 ? 9.852 0.597 -4.148 1 92.44 135 PHE A CA 1
ATOM 1088 C C . PHE A 1 135 ? 8.742 -0.38 -3.783 1 92.44 135 PHE A C 1
ATOM 1090 O O . PHE A 1 135 ? 8.891 -1.592 -3.949 1 92.44 135 PHE A O 1
ATOM 1097 N N . ARG A 1 136 ? 7.637 0.151 -3.211 1 92.88 136 ARG A N 1
ATOM 1098 C CA . ARG A 1 136 ? 6.508 -0.7 -2.844 1 92.88 136 ARG A CA 1
ATOM 1099 C C . ARG A 1 136 ? 5.18 -0.006 -3.133 1 92.88 136 ARG A C 1
ATOM 1101 O O . ARG A 1 136 ? 5.027 1.188 -2.871 1 92.88 136 ARG A O 1
ATOM 1108 N N . GLU A 1 137 ? 4.352 -0.758 -3.654 1 92.75 137 GLU A N 1
ATOM 1109 C CA . GLU A 1 137 ? 2.979 -0.327 -3.908 1 92.75 137 GLU A CA 1
ATOM 1110 C C . GLU A 1 137 ? 1.977 -1.396 -3.48 1 92.75 137 GLU A C 1
ATOM 1112 O O . GLU A 1 137 ? 2.152 -2.578 -3.791 1 92.75 137 GLU A O 1
ATOM 1117 N N . THR A 1 138 ? 0.993 -0.987 -2.807 1 92.56 138 THR A N 1
ATOM 1118 C CA . THR A 1 138 ? -0.095 -1.877 -2.414 1 92.56 138 THR A CA 1
ATOM 1119 C C . THR A 1 138 ? -1.449 -1.217 -2.658 1 92.56 138 THR A C 1
ATOM 1121 O O . THR A 1 138 ? -1.653 -0.055 -2.301 1 92.56 138 THR A O 1
ATOM 1124 N N . GLU A 1 139 ? -2.303 -1.924 -3.25 1 92 139 GLU A N 1
ATOM 1125 C CA . GLU A 1 139 ? -3.691 -1.515 -3.432 1 92 139 GLU A CA 1
ATOM 1126 C C . GLU A 1 139 ? -4.652 -2.596 -2.945 1 92 139 GLU A C 1
ATOM 1128 O O . GLU A 1 139 ? -4.434 -3.783 -3.191 1 92 139 GLU A O 1
ATOM 1133 N N . SER A 1 140 ? -5.617 -2.201 -2.246 1 93.25 140 SER A N 1
ATOM 1134 C CA . SER A 1 140 ? -6.633 -3.127 -1.76 1 93.25 140 SER A CA 1
ATOM 1135 C C . SER A 1 140 ? -8.031 -2.525 -1.877 1 93.25 140 SER A C 1
ATOM 1137 O O . SER A 1 140 ? -8.227 -1.339 -1.606 1 93.25 140 SER A O 1
ATOM 1139 N N . PHE A 1 141 ? -8.961 -3.277 -2.271 1 92.38 141 PHE A N 1
ATOM 1140 C CA . PHE A 1 141 ? -10.328 -2.803 -2.424 1 92.38 141 PHE A CA 1
ATOM 1141 C C . PHE A 1 141 ? -11.312 -3.967 -2.414 1 92.38 141 PHE A C 1
ATOM 1143 O O . PHE A 1 141 ? -10.906 -5.129 -2.529 1 92.38 141 PHE A O 1
ATOM 1150 N N . ILE A 1 142 ? -12.539 -3.633 -2.262 1 92.06 142 ILE A N 1
ATOM 1151 C CA . ILE A 1 142 ? -13.633 -4.602 -2.322 1 92.06 142 ILE A CA 1
ATOM 1152 C C . ILE A 1 142 ? -14.383 -4.445 -3.641 1 92.06 142 ILE A C 1
ATOM 1154 O O . ILE A 1 142 ? -14.789 -3.338 -4.004 1 92.06 142 ILE A O 1
ATOM 1158 N N . THR A 1 143 ? -14.508 -5.559 -4.32 1 89.62 143 THR A N 1
ATOM 1159 C CA . THR A 1 143 ? -15.227 -5.531 -5.59 1 89.62 143 THR A CA 1
ATOM 1160 C C . THR A 1 143 ? -16.734 -5.422 -5.359 1 89.62 143 THR A C 1
ATOM 1162 O O . THR A 1 143 ? -17.203 -5.648 -4.246 1 89.62 143 THR A O 1
ATOM 1165 N N . PRO A 1 144 ? -17.469 -5.062 -6.391 1 83.5 144 PRO A N 1
ATOM 1166 C CA . PRO A 1 144 ? -18.922 -5.012 -6.254 1 83.5 144 PRO A CA 1
ATOM 1167 C C . PRO A 1 144 ? -19.531 -6.352 -5.848 1 83.5 144 PRO A C 1
ATOM 1169 O O . PRO A 1 144 ? -20.594 -6.391 -5.223 1 83.5 144 PRO A O 1
ATOM 1172 N N . GLN A 1 145 ? -18.859 -7.465 -6.188 1 86.88 145 GLN A N 1
ATOM 1173 C CA . GLN A 1 145 ? -19.328 -8.805 -5.867 1 86.88 145 GLN A CA 1
ATOM 1174 C C . GLN A 1 145 ? -19 -9.18 -4.426 1 86.88 145 GLN A C 1
ATOM 1176 O O . GLN A 1 145 ? -19.438 -10.219 -3.934 1 86.88 145 GLN A O 1
ATOM 1181 N N . GLY A 1 146 ? -18.203 -8.344 -3.76 1 88.56 146 GLY A N 1
ATOM 1182 C CA . GLY A 1 146 ? -17.906 -8.57 -2.354 1 88.56 146 GLY A CA 1
ATOM 1183 C C . GLY A 1 146 ? -16.562 -9.242 -2.121 1 88.56 146 GLY A C 1
ATOM 1184 O O . GLY A 1 146 ? -16.219 -9.562 -0.985 1 88.56 146 GLY A O 1
ATOM 1185 N N . ASP A 1 147 ? -15.828 -9.469 -3.182 1 92.94 147 ASP A N 1
ATOM 1186 C CA . ASP A 1 147 ? -14.484 -10.023 -3.025 1 92.94 147 ASP A CA 1
ATOM 1187 C C . ASP A 1 147 ? -13.492 -8.953 -2.588 1 92.94 147 ASP A C 1
ATOM 1189 O O . ASP A 1 147 ? -13.609 -7.793 -2.992 1 92.94 147 ASP A O 1
ATOM 1193 N N . SER A 1 148 ? -12.609 -9.359 -1.798 1 95.12 148 SER A N 1
ATOM 1194 C CA . SER A 1 148 ? -11.508 -8.469 -1.423 1 95.12 148 SER A CA 1
ATOM 1195 C C . SER A 1 148 ? -10.281 -8.719 -2.289 1 95.12 148 SER A C 1
ATOM 1197 O O . SER A 1 148 ? -9.805 -9.852 -2.4 1 95.12 148 SER A O 1
ATOM 1199 N N . ILE A 1 149 ? -9.812 -7.695 -2.904 1 95.56 149 ILE A N 1
ATOM 1200 C CA . ILE A 1 149 ? -8.648 -7.809 -3.779 1 95.56 149 ILE A CA 1
ATOM 1201 C C . ILE A 1 149 ? -7.477 -7.027 -3.188 1 95.56 149 ILE A C 1
ATOM 1203 O O . ILE A 1 149 ? -7.656 -5.918 -2.684 1 95.56 149 ILE A O 1
ATOM 1207 N N . VAL A 1 150 ? -6.277 -7.621 -3.252 1 95.38 150 VAL A N 1
ATOM 1208 C CA . VAL A 1 150 ? -5.035 -6.953 -2.881 1 95.38 150 VAL A CA 1
ATOM 1209 C C . VAL A 1 150 ? -4.004 -7.117 -3.996 1 95.38 150 VAL A C 1
ATOM 1211 O O . VAL A 1 150 ? -3.746 -8.234 -4.449 1 95.38 150 VAL A O 1
ATOM 1214 N N . MET A 1 151 ? -3.516 -6.055 -4.461 1 93.94 151 MET A N 1
ATOM 1215 C CA . MET A 1 151 ? -2.43 -6.043 -5.438 1 93.94 151 MET A CA 1
ATOM 1216 C C . MET A 1 151 ? -1.175 -5.41 -4.844 1 93.94 151 MET A C 1
ATOM 1218 O O . MET A 1 151 ? -1.25 -4.371 -4.188 1 93.94 151 MET A O 1
ATOM 1222 N N . GLN A 1 152 ? -0.107 -6.02 -5.102 1 94.69 152 GLN A N 1
ATOM 1223 C CA . GLN A 1 152 ? 1.149 -5.516 -4.559 1 94.69 152 GLN A CA 1
ATOM 1224 C C . GLN A 1 152 ? 2.256 -5.551 -5.609 1 94.69 152 GLN A C 1
ATOM 1226 O O . GLN A 1 152 ? 2.328 -6.484 -6.41 1 94.69 152 GLN A O 1
ATOM 1231 N N . PHE A 1 153 ? 3.021 -4.57 -5.637 1 94.25 153 PHE A N 1
ATOM 1232 C CA . PHE A 1 153 ? 4.211 -4.477 -6.477 1 94.25 153 PHE A CA 1
ATOM 1233 C C . PHE A 1 153 ? 5.406 -3.99 -5.668 1 94.25 153 PHE A C 1
ATOM 1235 O O . PHE A 1 153 ? 5.312 -2.998 -4.945 1 94.25 153 PHE A O 1
ATOM 1242 N N . ASP A 1 154 ? 6.539 -4.723 -5.805 1 93.62 154 ASP A N 1
ATOM 1243 C CA . ASP A 1 154 ? 7.727 -4.383 -5.027 1 93.62 154 ASP A CA 1
ATOM 1244 C C . ASP A 1 154 ? 8.992 -4.52 -5.867 1 93.62 154 ASP A C 1
ATOM 1246 O O . ASP A 1 154 ? 9.094 -5.422 -6.699 1 93.62 154 ASP A O 1
ATOM 1250 N N . VAL A 1 155 ? 9.836 -3.688 -5.664 1 93.12 155 VAL A N 1
ATOM 1251 C CA . VAL A 1 155 ? 11.211 -3.783 -6.137 1 93.12 155 VAL A CA 1
ATOM 1252 C C . VAL A 1 155 ? 12.172 -3.732 -4.953 1 93.12 155 VAL A C 1
ATOM 1254 O O . VAL A 1 155 ? 12.164 -2.771 -4.18 1 93.12 155 VAL A O 1
ATOM 1257 N N . MET A 1 156 ? 12.992 -4.719 -4.812 1 90.38 156 MET A N 1
ATOM 1258 C CA . MET A 1 156 ? 13.875 -4.855 -3.652 1 90.38 156 MET A CA 1
ATOM 1259 C C . MET A 1 156 ? 15.305 -5.168 -4.082 1 90.38 156 MET A C 1
ATOM 1261 O O . MET A 1 156 ? 15.578 -6.254 -4.598 1 90.38 156 MET A O 1
ATOM 1265 N N . PRO A 1 157 ? 16.172 -4.281 -3.787 1 88.81 157 PRO A N 1
ATOM 1266 C CA . PRO A 1 157 ? 17.578 -4.602 -4.035 1 88.81 157 PRO A CA 1
ATOM 1267 C C . PRO A 1 157 ? 18.219 -5.387 -2.889 1 88.81 157 PRO A C 1
ATOM 1269 O O . PRO A 1 157 ? 17.938 -5.109 -1.719 1 88.81 157 PRO A O 1
ATOM 1272 N N . PHE A 1 158 ? 18.953 -6.344 -3.242 1 85.5 158 PHE A N 1
ATOM 1273 C CA . PHE A 1 158 ? 19.781 -7.094 -2.309 1 85.5 158 PHE A CA 1
ATOM 1274 C C . PHE A 1 158 ? 21.25 -7.027 -2.719 1 85.5 158 PHE A C 1
ATOM 1276 O O . PHE A 1 158 ? 21.594 -7.332 -3.861 1 85.5 158 PHE A O 1
ATOM 1283 N N . TYR A 1 159 ? 21.984 -6.699 -1.702 1 81.31 159 TYR A N 1
ATOM 1284 C CA . TYR A 1 159 ? 23.406 -6.516 -2.008 1 81.31 159 TYR A CA 1
ATOM 1285 C C . TYR A 1 159 ? 24.25 -7.637 -1.404 1 81.31 159 TYR A C 1
ATOM 1287 O O . TYR A 1 159 ? 23.906 -8.18 -0.353 1 81.31 159 TYR A O 1
ATOM 1295 N N . ASN A 1 160 ? 25.312 -7.965 -2.15 1 79.81 160 ASN A N 1
ATOM 1296 C CA . ASN A 1 160 ? 26.328 -8.898 -1.683 1 79.81 160 ASN A CA 1
ATOM 1297 C C . ASN A 1 160 ? 25.75 -10.289 -1.447 1 79.81 160 ASN A C 1
ATOM 1299 O O . ASN A 1 160 ? 26 -10.906 -0.409 1 79.81 160 ASN A O 1
ATOM 1303 N N . VAL A 1 161 ? 24.984 -10.664 -2.434 1 81.19 161 VAL A N 1
ATOM 1304 C CA . VAL A 1 161 ? 24.469 -12.023 -2.357 1 81.19 161 VAL A CA 1
ATOM 1305 C C . VAL A 1 161 ? 25.406 -12.977 -3.102 1 81.19 161 VAL A C 1
ATOM 1307 O O . VAL A 1 161 ? 26.281 -12.531 -3.852 1 81.19 161 VAL A O 1
ATOM 1310 N N . LEU A 1 162 ? 25.25 -14.273 -2.818 1 77.12 162 LEU A N 1
ATOM 1311 C CA . LEU A 1 162 ? 26.156 -15.242 -3.42 1 77.12 162 LEU A CA 1
ATOM 1312 C C . LEU A 1 162 ? 25.906 -15.359 -4.922 1 77.12 162 LEU A C 1
ATOM 1314 O O . LEU A 1 162 ? 26.859 -15.336 -5.711 1 77.12 162 LEU A O 1
ATOM 1318 N N . SER A 1 163 ? 24.688 -15.602 -5.281 1 80.44 163 SER A N 1
ATOM 1319 C CA . SER A 1 163 ? 24.328 -15.734 -6.691 1 80.44 163 SER A CA 1
ATOM 1320 C C . SER A 1 163 ? 22.828 -15.516 -6.902 1 80.44 163 SER A C 1
ATOM 1322 O O . SER A 1 163 ? 22.047 -15.578 -5.953 1 80.44 163 SER A O 1
ATOM 1324 N N . THR A 1 164 ? 22.531 -15.281 -8.086 1 83.44 164 THR A N 1
ATOM 1325 C CA . THR A 1 164 ? 21.125 -15.18 -8.469 1 83.44 164 THR A CA 1
ATOM 1326 C C . THR A 1 164 ? 20.391 -16.484 -8.188 1 83.44 164 THR A C 1
ATOM 1328 O O . THR A 1 164 ? 19.25 -16.469 -7.715 1 83.44 164 THR A O 1
ATOM 1331 N N . GLN A 1 165 ? 21.062 -17.547 -8.438 1 83.38 165 GLN A N 1
ATOM 1332 C CA . GLN A 1 165 ? 20.453 -18.859 -8.227 1 83.38 165 GLN A CA 1
ATOM 1333 C C . GLN A 1 165 ? 20.141 -19.094 -6.75 1 83.38 165 GLN A C 1
ATOM 1335 O O . GLN A 1 165 ? 19.109 -19.688 -6.418 1 83.38 165 GLN A O 1
ATOM 1340 N N . GLN A 1 166 ? 20.953 -18.641 -6.012 1 81.94 166 GLN A N 1
ATOM 1341 C CA . GLN A 1 166 ? 20.719 -18.797 -4.578 1 81.94 166 GLN A CA 1
ATOM 1342 C C . GLN A 1 166 ? 19.469 -18.047 -4.133 1 81.94 166 GLN A C 1
ATOM 1344 O O . GLN A 1 166 ? 18.719 -18.531 -3.293 1 81.94 166 GLN A O 1
ATOM 1349 N N . VAL A 1 167 ? 19.391 -16.875 -4.684 1 85.62 167 VAL A N 1
ATOM 1350 C CA . VAL A 1 167 ? 18.234 -16.078 -4.332 1 85.62 167 VAL A CA 1
ATOM 1351 C C . VAL A 1 167 ? 16.953 -16.75 -4.832 1 85.62 167 VAL A C 1
ATOM 1353 O O . VAL A 1 167 ? 15.961 -16.828 -4.109 1 85.62 167 VAL A O 1
ATOM 1356 N N . VAL A 1 168 ? 16.984 -17.328 -5.992 1 84.62 168 VAL A N 1
ATOM 1357 C CA . VAL A 1 168 ? 15.836 -18.016 -6.562 1 84.62 168 VAL A CA 1
ATOM 1358 C C . VAL A 1 168 ? 15.477 -19.219 -5.699 1 84.62 168 VAL A C 1
ATOM 1360 O O . VAL A 1 168 ? 14.297 -19.453 -5.406 1 84.62 168 VAL A O 1
ATOM 1363 N N . ASN A 1 169 ? 16.438 -19.875 -5.312 1 81.19 169 ASN A N 1
ATOM 1364 C CA . ASN A 1 169 ? 16.203 -21.031 -4.453 1 81.19 169 ASN A CA 1
ATOM 1365 C C . ASN A 1 169 ? 15.586 -20.625 -3.121 1 81.19 169 ASN A C 1
ATOM 1367 O O . ASN A 1 169 ? 14.664 -21.297 -2.633 1 81.19 169 ASN A O 1
ATOM 1371 N N . ALA A 1 170 ? 16.141 -19.609 -2.617 1 81.25 170 ALA A N 1
ATOM 1372 C CA . ALA A 1 170 ? 15.602 -19.094 -1.355 1 81.25 170 ALA A CA 1
ATOM 1373 C C . ALA A 1 170 ? 14.141 -18.688 -1.499 1 81.25 170 ALA A C 1
ATOM 1375 O O . ALA A 1 170 ? 13.328 -18.953 -0.607 1 81.25 170 ALA A O 1
ATOM 1376 N N . LEU A 1 171 ? 13.859 -18.109 -2.566 1 84.44 171 LEU A N 1
ATOM 1377 C CA . LEU A 1 171 ? 12.492 -17.672 -2.836 1 84.44 171 LEU A CA 1
ATOM 1378 C C . LEU A 1 171 ? 11.562 -18.875 -2.973 1 84.44 171 LEU A C 1
ATOM 1380 O O . LEU A 1 171 ? 10.445 -18.859 -2.436 1 84.44 171 LEU A O 1
ATOM 1384 N N . GLN A 1 172 ? 12 -19.828 -3.646 1 81.44 172 GLN A N 1
ATOM 1385 C CA . GLN A 1 172 ? 11.211 -21.047 -3.793 1 81.44 172 GLN A CA 1
ATOM 1386 C C . GLN A 1 172 ? 10.922 -21.672 -2.434 1 81.44 172 GLN A C 1
ATOM 1388 O O . GLN A 1 172 ? 9.789 -22.094 -2.172 1 81.44 172 GLN A O 1
ATOM 1393 N N . LEU A 1 173 ? 11.922 -21.656 -1.677 1 77.69 173 LEU A N 1
ATOM 1394 C CA . LEU A 1 173 ? 11.766 -22.234 -0.346 1 77.69 173 LEU A CA 1
ATOM 1395 C C . LEU A 1 173 ? 10.789 -21.422 0.492 1 77.69 173 LEU A C 1
ATOM 1397 O O . LEU A 1 173 ? 9.93 -21.984 1.173 1 77.69 173 LEU A O 1
ATOM 1401 N N . ALA A 1 174 ? 10.93 -20.156 0.395 1 79.94 174 ALA A N 1
ATOM 1402 C CA . ALA A 1 174 ? 10.031 -19.281 1.149 1 79.94 174 ALA A CA 1
ATOM 1403 C C . ALA A 1 174 ? 8.586 -19.484 0.719 1 79.94 174 ALA A C 1
ATOM 1405 O O . ALA A 1 174 ? 7.676 -19.484 1.557 1 79.94 174 ALA A O 1
ATOM 1406 N N . LEU A 1 175 ? 8.375 -19.656 -0.531 1 80.56 175 LEU A N 1
ATOM 1407 C CA . LEU A 1 175 ? 7.027 -19.781 -1.074 1 80.56 175 LEU A CA 1
ATOM 1408 C C . LEU A 1 175 ? 6.457 -21.172 -0.805 1 80.56 175 LEU A C 1
ATOM 1410 O O . LEU A 1 175 ? 5.242 -21.344 -0.685 1 80.56 175 LEU A O 1
ATOM 1414 N N . ALA A 1 176 ? 7.355 -22.062 -0.693 1 76.12 176 ALA A N 1
ATOM 1415 C CA . ALA A 1 176 ? 6.914 -23.422 -0.424 1 76.12 176 ALA A CA 1
ATOM 1416 C C . ALA A 1 176 ? 6.594 -23.625 1.056 1 76.12 176 ALA A C 1
ATOM 1418 O O . ALA A 1 176 ? 5.762 -24.453 1.414 1 76.12 176 ALA A O 1
ATOM 1419 N N . HIS A 1 177 ? 7.246 -22.844 1.847 1 76.94 177 HIS A N 1
ATOM 1420 C CA . HIS A 1 177 ? 7.059 -23 3.285 1 76.94 177 HIS A CA 1
ATOM 1421 C C . HIS A 1 177 ? 6.246 -21.844 3.859 1 76.94 177 HIS A C 1
ATOM 1423 O O . HIS A 1 177 ? 6.66 -21.203 4.836 1 76.94 177 HIS A O 1
ATOM 1429 N N . GLN A 1 178 ? 5.113 -21.75 3.367 1 78.38 178 GLN A N 1
ATOM 1430 C CA . GLN A 1 178 ? 4.25 -20.641 3.748 1 78.38 178 GLN A CA 1
ATOM 1431 C C . GLN A 1 178 ? 3.729 -20.812 5.172 1 78.38 178 GLN A C 1
ATOM 1433 O O . GLN A 1 178 ? 3.355 -19.844 5.824 1 78.38 178 GLN A O 1
ATOM 1438 N N . GLU A 1 179 ? 3.721 -22.078 5.621 1 77.38 179 GLU A N 1
ATOM 1439 C CA . GLU A 1 179 ? 3.312 -22.312 7 1 77.38 179 GLU A CA 1
ATOM 1440 C C . GLU A 1 179 ? 4.168 -21.516 7.977 1 77.38 179 GLU A C 1
ATOM 1442 O O . GLU A 1 179 ? 3.641 -20.859 8.875 1 77.38 179 GLU A O 1
ATOM 1447 N N . TYR A 1 180 ? 5.332 -21.547 7.672 1 72.62 180 TYR A N 1
ATOM 1448 C CA . TYR A 1 180 ? 6.266 -20.812 8.531 1 72.62 180 TYR A CA 1
ATOM 1449 C C . TYR A 1 180 ? 6.031 -19.312 8.445 1 72.62 180 TYR A C 1
ATOM 1451 O O . TYR A 1 180 ? 5.953 -18.641 9.477 1 72.62 180 TYR A O 1
ATOM 1459 N N . ALA A 1 181 ? 5.863 -18.859 7.266 1 76.56 181 ALA A N 1
ATOM 1460 C CA . ALA A 1 181 ? 5.688 -17.438 7.055 1 76.56 181 ALA A CA 1
ATOM 1461 C C . ALA A 1 181 ? 4.441 -16.922 7.77 1 76.56 181 ALA A C 1
ATOM 1463 O O . ALA A 1 181 ? 4.473 -15.867 8.414 1 76.56 181 ALA A O 1
ATOM 1464 N N . PHE A 1 182 ? 3.4 -17.641 7.742 1 80 182 PHE A N 1
ATOM 1465 C CA . PHE A 1 182 ? 2.139 -17.188 8.32 1 80 182 PHE A CA 1
ATOM 1466 C C . PHE A 1 182 ? 2.158 -17.328 9.836 1 80 182 PHE A C 1
ATOM 1468 O O . PHE A 1 182 ? 1.64 -16.469 10.547 1 80 182 PHE A O 1
ATOM 1475 N N . TRP A 1 183 ? 2.807 -18.297 10.242 1 77.5 183 TRP A N 1
ATOM 1476 C CA . TRP A 1 183 ? 2.932 -18.469 11.68 1 77.5 183 TRP A CA 1
ATOM 1477 C C . TRP A 1 183 ? 3.805 -17.375 12.289 1 77.5 183 TRP A C 1
ATOM 1479 O O . TRP A 1 183 ? 3.395 -16.703 13.227 1 77.5 183 TRP A O 1
ATOM 1489 N N . GLU A 1 184 ? 4.863 -17.141 11.766 1 73.94 184 GLU A N 1
ATOM 1490 C CA . GLU A 1 184 ? 5.859 -16.234 12.32 1 73.94 184 GLU A CA 1
ATOM 1491 C C . GLU A 1 184 ? 5.414 -14.773 12.188 1 73.94 184 GLU A C 1
ATOM 1493 O O . GLU A 1 184 ? 5.637 -13.969 13.094 1 73.94 184 GLU A O 1
ATOM 1498 N N . HIS A 1 185 ? 4.73 -14.461 11.156 1 76.31 185 HIS A N 1
ATOM 1499 C CA . HIS A 1 185 ? 4.527 -13.047 10.883 1 76.31 185 HIS A CA 1
ATOM 1500 C C . HIS A 1 185 ? 3.08 -12.633 11.133 1 76.31 185 HIS A C 1
ATOM 1502 O O . HIS A 1 185 ? 2.787 -11.453 11.305 1 76.31 185 HIS A O 1
ATOM 1508 N N . MET A 1 186 ? 2.229 -13.617 11.102 1 79.56 186 MET A N 1
ATOM 1509 C CA . MET A 1 186 ? 0.822 -13.242 11.227 1 79.56 186 MET A CA 1
ATOM 1510 C C . MET A 1 186 ? 0.186 -13.93 12.438 1 79.56 186 MET A C 1
ATOM 1512 O O . MET A 1 186 ? -0.901 -13.539 12.867 1 79.56 186 MET A O 1
ATOM 1516 N N . GLY A 1 187 ? 0.899 -14.953 12.969 1 76.56 187 GLY A N 1
ATOM 1517 C CA . GLY A 1 187 ? 0.35 -15.695 14.086 1 76.56 187 GLY A CA 1
ATOM 1518 C C . GLY A 1 187 ? -0.783 -16.625 13.688 1 76.56 187 GLY A C 1
ATOM 1519 O O . GLY A 1 187 ? -1.671 -16.906 14.492 1 76.56 187 GLY A O 1
ATOM 1520 N N . LEU A 1 188 ? -0.862 -16.938 12.43 1 83.38 188 LEU A N 1
ATOM 1521 C CA . LEU A 1 188 ? -1.885 -17.859 11.961 1 83.38 188 LEU A CA 1
ATOM 1522 C C . LEU A 1 188 ? -1.399 -19.297 12.055 1 83.38 188 LEU A C 1
ATOM 1524 O O . LEU A 1 188 ? -0.216 -19.578 11.844 1 83.38 188 LEU A O 1
ATOM 1528 N N . THR A 1 189 ? -2.352 -20.156 12.344 1 81.94 189 THR A N 1
ATOM 1529 C CA . THR A 1 189 ? -2.049 -21.578 12.227 1 81.94 189 THR A CA 1
ATOM 1530 C C . THR A 1 189 ? -2.275 -22.062 10.797 1 81.94 189 THR A C 1
ATOM 1532 O O . THR A 1 189 ? -3.385 -21.953 10.266 1 81.94 189 THR A O 1
ATOM 1535 N N . THR A 1 190 ? -1.258 -22.469 10.258 1 82.44 190 THR A N 1
ATOM 1536 C CA . THR A 1 190 ? -1.327 -22.922 8.875 1 82.44 190 THR A CA 1
ATOM 1537 C C . THR A 1 190 ? -0.939 -24.391 8.758 1 82.44 190 THR A C 1
ATOM 1539 O O . THR A 1 190 ? 0.052 -24.828 9.352 1 82.44 190 THR A O 1
ATOM 1542 N N . ILE A 1 191 ? -1.771 -25.156 8.062 1 77.31 191 ILE A N 1
ATOM 1543 C CA . ILE A 1 191 ? -1.541 -26.578 7.875 1 77.31 191 ILE A CA 1
ATOM 1544 C C . ILE A 1 191 ? -1.405 -26.891 6.387 1 77.31 191 ILE A C 1
ATOM 1546 O O . ILE A 1 191 ? -2.258 -26.5 5.586 1 77.31 191 ILE A O 1
ATOM 1550 N N . GLY A 1 192 ? -0.284 -27.531 6.086 1 80.62 192 GLY A N 1
ATOM 1551 C CA . GLY A 1 192 ? -0.119 -28.031 4.734 1 80.62 192 GLY A CA 1
ATOM 1552 C C . GLY A 1 192 ? -0.862 -29.344 4.496 1 80.62 192 GLY A C 1
ATOM 1553 O O . GLY A 1 192 ? -0.789 -30.266 5.309 1 80.62 192 GLY A O 1
ATOM 1554 N N . GLU A 1 193 ? -1.896 -29.391 3.613 1 70.25 193 GLU A N 1
ATOM 1555 C CA . GLU A 1 193 ? -2.635 -30.625 3.348 1 70.25 193 GLU A CA 1
ATOM 1556 C C . GLU A 1 193 ? -1.899 -31.5 2.34 1 70.25 193 GLU A C 1
ATOM 1558 O O . GLU A 1 193 ? -1.9 -32.719 2.459 1 70.25 193 GLU A O 1
ATOM 1563 N N . THR A 1 194 ? -1.629 -30.984 1.152 1 63.81 194 THR A N 1
ATOM 1564 C CA . THR A 1 194 ? -0.975 -31.797 0.138 1 63.81 194 THR A CA 1
ATOM 1565 C C . THR A 1 194 ? 0.184 -31.047 -0.505 1 63.81 194 THR A C 1
ATOM 1567 O O . THR A 1 194 ? 0.129 -29.812 -0.647 1 63.81 194 THR A O 1
ATOM 1570 N N . ASP A 1 195 ? 1.397 -31.453 -0.15 1 56.03 195 ASP A N 1
ATOM 1571 C CA . ASP A 1 195 ? 2.523 -30.906 -0.91 1 56.03 195 ASP A CA 1
ATOM 1572 C C . ASP A 1 195 ? 2.934 -31.859 -2.029 1 56.03 195 ASP A C 1
ATOM 1574 O O . ASP A 1 195 ? 3.439 -32.969 -1.765 1 56.03 195 ASP A O 1
ATOM 1578 N N . ASP A 1 196 ? 2.104 -31.953 -3.031 1 55.47 196 ASP A N 1
ATOM 1579 C CA . ASP A 1 196 ? 2.695 -32.719 -4.117 1 55.47 196 ASP A CA 1
ATOM 1580 C C . ASP A 1 196 ? 3.938 -32.031 -4.672 1 55.47 196 ASP A C 1
ATOM 1582 O O . ASP A 1 196 ? 3.887 -31.422 -5.734 1 55.47 196 ASP A O 1
ATOM 1586 N N . ASN A 1 197 ? 4.773 -31.5 -3.594 1 53.09 197 ASN A N 1
ATOM 1587 C CA . ASN A 1 197 ? 6.051 -30.828 -3.816 1 53.09 197 ASN A CA 1
ATOM 1588 C C . ASN A 1 197 ? 6.965 -31.641 -4.727 1 53.09 197 ASN A C 1
ATOM 1590 O O . ASN A 1 197 ? 7.789 -32.406 -4.246 1 53.09 197 ASN A O 1
ATOM 1594 N N . ALA A 1 198 ? 6.457 -32.281 -5.602 1 47.16 198 ALA A N 1
ATOM 1595 C CA . ALA A 1 198 ? 7.484 -33.062 -6.277 1 47.16 198 ALA A CA 1
ATOM 1596 C C . ALA A 1 198 ? 8.656 -32.188 -6.707 1 47.16 198 ALA A C 1
ATOM 1598 O O . ALA A 1 198 ? 8.508 -30.984 -6.859 1 47.16 198 ALA A O 1
ATOM 1599 N N . THR A 1 199 ? 9.93 -32.719 -6.492 1 47.5 199 THR A N 1
ATOM 1600 C CA . THR A 1 199 ? 11.25 -32.375 -7.008 1 47.5 199 THR A CA 1
ATOM 1601 C C . THR A 1 199 ? 11.141 -31.609 -8.328 1 47.5 199 THR A C 1
ATOM 1603 O O . THR A 1 199 ? 12.156 -31.219 -8.906 1 47.5 199 THR A O 1
ATOM 1606 N N . SER A 1 200 ? 9.844 -31.328 -8.797 1 57.69 200 SER A N 1
ATOM 1607 C CA . SER A 1 200 ? 9.703 -30.891 -10.188 1 57.69 200 SER A CA 1
ATOM 1608 C C . SER A 1 200 ? 9.609 -29.375 -10.289 1 57.69 200 SER A C 1
ATOM 1610 O O . SER A 1 200 ? 9.305 -28.703 -9.305 1 57.69 200 SER A O 1
ATOM 1612 N N . PRO A 1 201 ? 10.148 -28.844 -11.336 1 64.94 201 PRO A N 1
ATOM 1613 C CA . PRO A 1 201 ? 10.133 -27.422 -11.719 1 64.94 201 PRO A CA 1
ATOM 1614 C C . PRO A 1 201 ? 8.758 -26.781 -11.555 1 64.94 201 PRO A C 1
ATOM 1616 O O . PRO A 1 201 ? 8.609 -25.578 -11.742 1 64.94 201 PRO A O 1
ATOM 1619 N N . ALA A 1 202 ? 7.738 -27.609 -11.133 1 74.56 202 ALA A N 1
ATOM 1620 C CA . ALA A 1 202 ? 6.414 -27.141 -10.742 1 74.56 202 ALA A CA 1
ATOM 1621 C C . ALA A 1 202 ? 5.879 -27.906 -9.539 1 74.56 202 ALA A C 1
ATOM 1623 O O . ALA A 1 202 ? 5.977 -29.141 -9.492 1 74.56 202 ALA A O 1
ATOM 1624 N N . SER A 1 203 ? 5.488 -27.203 -8.477 1 81.5 203 SER A N 1
ATOM 1625 C CA . SER A 1 203 ? 4.992 -27.828 -7.25 1 81.5 203 SER A CA 1
ATOM 1626 C C . SER A 1 203 ? 3.645 -27.234 -6.844 1 81.5 203 SER A C 1
ATOM 1628 O O . SER A 1 203 ? 3.418 -26.031 -6.984 1 81.5 203 SER A O 1
ATOM 1630 N N . GLN A 1 204 ? 2.799 -28.188 -6.566 1 87.12 204 GLN A N 1
ATOM 1631 C CA . GLN A 1 204 ? 1.519 -27.75 -6.016 1 87.12 204 GLN A CA 1
ATOM 1632 C C . GLN A 1 204 ? 1.549 -27.75 -4.492 1 87.12 204 GLN A C 1
ATOM 1634 O O . GLN A 1 204 ? 2.084 -28.672 -3.871 1 87.12 204 GLN A O 1
ATOM 1639 N N . VAL A 1 205 ? 1.051 -26.688 -3.898 1 84.94 205 VAL A N 1
ATOM 1640 C CA . VAL A 1 205 ? 0.985 -26.562 -2.445 1 84.94 205 VAL A CA 1
ATOM 1641 C C . VAL A 1 205 ? -0.432 -26.188 -2.021 1 84.94 205 VAL A C 1
ATOM 1643 O O . VAL A 1 205 ? -1.002 -25.219 -2.529 1 84.94 205 VAL A O 1
ATOM 1646 N N . ARG A 1 206 ? -0.99 -26.984 -1.172 1 87.88 206 ARG A N 1
ATOM 1647 C CA . ARG A 1 206 ? -2.305 -26.703 -0.604 1 87.88 206 ARG A CA 1
ATOM 1648 C C . ARG A 1 206 ? -2.211 -26.453 0.899 1 87.88 206 ARG A C 1
ATOM 1650 O O . ARG A 1 206 ? -1.605 -27.25 1.624 1 87.88 206 ARG A O 1
ATOM 1657 N N . TYR A 1 207 ? -2.801 -25.25 1.282 1 84.75 207 TYR A N 1
ATOM 1658 C CA . TYR A 1 207 ? -2.758 -24.859 2.688 1 84.75 207 TYR A CA 1
ATOM 1659 C C . TYR A 1 207 ? -4.117 -24.344 3.152 1 84.75 207 TYR A C 1
ATOM 1661 O O . TYR A 1 207 ? -4.91 -23.844 2.348 1 84.75 207 TYR A O 1
ATOM 1669 N N . PHE A 1 208 ? -4.387 -24.578 4.367 1 88 208 PHE A N 1
ATOM 1670 C CA . PHE A 1 208 ? -5.43 -23.781 4.996 1 88 208 PHE A CA 1
ATOM 1671 C C . PHE A 1 208 ? -4.918 -23.141 6.273 1 88 208 PHE A C 1
ATOM 1673 O O . PHE A 1 208 ? -4.074 -23.703 6.973 1 88 208 PHE A O 1
ATOM 1680 N N . SER A 1 209 ? -5.266 -21.938 6.461 1 89.06 209 SER A N 1
ATOM 1681 C CA . SER A 1 209 ? -4.887 -21.156 7.633 1 89.06 209 SER A CA 1
ATOM 1682 C C . SER A 1 209 ? -6.105 -20.781 8.469 1 89.06 209 SER A C 1
ATOM 1684 O O . SER A 1 209 ? -7.156 -20.438 7.926 1 89.06 209 SER A O 1
ATOM 1686 N N . THR A 1 210 ? -5.906 -20.906 9.711 1 91.06 210 THR A N 1
ATOM 1687 C CA . THR A 1 210 ? -6.957 -20.5 10.633 1 91.06 210 THR A CA 1
ATOM 1688 C C . THR A 1 210 ? -6.621 -19.141 11.258 1 91.06 210 THR A C 1
ATOM 1690 O O . THR A 1 210 ? -5.555 -18.984 11.852 1 91.06 210 THR A O 1
ATOM 1693 N N . THR A 1 211 ? -7.508 -18.266 11.125 1 88.31 211 THR A N 1
ATOM 1694 C CA . THR A 1 211 ? -7.32 -16.938 11.703 1 88.31 211 THR A CA 1
ATOM 1695 C C . THR A 1 211 ? -7.551 -16.969 13.211 1 88.31 211 THR A C 1
ATOM 1697 O O . THR A 1 211 ? -8.102 -17.938 13.742 1 88.31 211 THR A O 1
ATOM 1700 N N . PRO A 1 212 ? -7.094 -15.867 13.867 1 82.06 212 PRO A N 1
ATOM 1701 C CA . PRO A 1 212 ? -7.363 -15.805 15.305 1 82.06 212 PRO A CA 1
ATOM 1702 C C . PRO A 1 212 ? -8.852 -15.922 15.641 1 82.06 212 PRO A C 1
ATOM 1704 O O . PRO A 1 212 ? -9.211 -16.453 16.688 1 82.06 212 PRO A O 1
ATOM 1707 N N . GLY A 1 213 ? -9.688 -15.477 14.828 1 85.44 213 GLY A N 1
ATOM 1708 C CA . GLY A 1 213 ? -11.125 -15.562 15.031 1 85.44 213 GLY A CA 1
ATOM 1709 C C . GLY A 1 213 ? -11.703 -16.906 14.656 1 85.44 213 GLY A C 1
ATOM 1710 O O . GLY A 1 213 ? -12.914 -17.125 14.758 1 85.44 213 GLY A O 1
ATOM 1711 N N . GLY A 1 214 ? -10.914 -17.766 14.18 1 88.44 214 GLY A N 1
ATOM 1712 C CA . GLY A 1 214 ? -11.344 -19.141 13.914 1 88.44 214 GLY A CA 1
ATOM 1713 C C . GLY A 1 214 ? -11.836 -19.328 12.492 1 88.44 214 GLY A C 1
ATOM 1714 O O . GLY A 1 214 ? -12.555 -20.297 12.203 1 88.44 214 GLY A O 1
ATOM 1715 N N . VAL A 1 215 ? -11.547 -18.438 11.633 1 92.12 215 VAL A N 1
ATOM 1716 C CA . VAL A 1 215 ? -11.961 -18.578 10.242 1 92.12 215 VAL A CA 1
ATOM 1717 C C . VAL A 1 215 ? -10.875 -19.312 9.445 1 92.12 215 VAL A C 1
ATOM 1719 O O . VAL A 1 215 ? -9.703 -18.938 9.5 1 92.12 215 VAL A O 1
ATOM 1722 N N . ASP A 1 216 ? -11.344 -20.312 8.727 1 92.31 216 ASP A N 1
ATOM 1723 C CA . ASP A 1 216 ? -10.398 -21.062 7.898 1 92.31 216 ASP A CA 1
ATOM 1724 C C . ASP A 1 216 ? -10.328 -20.469 6.488 1 92.31 216 ASP A C 1
ATOM 1726 O O . ASP A 1 216 ? -11.352 -20.281 5.836 1 92.31 216 ASP A O 1
ATOM 1730 N N . VAL A 1 217 ? -9.109 -20.219 6.113 1 93.06 217 VAL A N 1
ATOM 1731 C CA . VAL A 1 217 ? -8.852 -19.734 4.762 1 93.06 217 VAL A CA 1
ATOM 1732 C C . VAL A 1 217 ? -8.055 -20.766 3.975 1 93.06 217 VAL A C 1
ATOM 1734 O O . VAL A 1 217 ? -7 -21.219 4.43 1 93.06 217 VAL A O 1
ATOM 1737 N N . GLU A 1 218 ? -8.547 -21.172 2.859 1 93.12 218 GLU A N 1
ATOM 1738 C CA . GLU A 1 218 ? -7.867 -22.188 2.08 1 93.12 218 GLU A CA 1
ATOM 1739 C C . GLU A 1 218 ? -7.215 -21.594 0.833 1 93.12 218 GLU A C 1
ATOM 1741 O O . GLU A 1 218 ? -7.723 -20.625 0.264 1 93.12 218 GLU A O 1
ATOM 1746 N N . ARG A 1 219 ? -6.109 -22.203 0.463 1 91.69 219 ARG A N 1
ATOM 1747 C CA . ARG A 1 219 ? -5.336 -21.844 -0.726 1 91.69 219 ARG A CA 1
ATOM 1748 C C . ARG A 1 219 ? -4.824 -23.094 -1.434 1 91.69 219 ARG A C 1
ATOM 1750 O O . ARG A 1 219 ? -4.441 -24.078 -0.783 1 91.69 219 ARG A O 1
ATOM 1757 N N . ASN A 1 220 ? -4.879 -23.109 -2.678 1 92.38 220 ASN A N 1
ATOM 1758 C CA . ASN A 1 220 ? -4.316 -24.125 -3.562 1 92.38 220 ASN A CA 1
ATOM 1759 C C . ASN A 1 220 ? -3.477 -23.5 -4.672 1 92.38 220 ASN A C 1
ATOM 1761 O O . ASN A 1 220 ? -4.02 -22.922 -5.609 1 92.38 220 ASN A O 1
ATOM 1765 N N . LEU A 1 221 ? -2.178 -23.656 -4.492 1 91.44 221 LEU A N 1
ATOM 1766 C CA . LEU A 1 221 ? -1.263 -22.906 -5.336 1 91.44 221 LEU A CA 1
ATOM 1767 C C . LEU A 1 221 ? -0.326 -23.828 -6.098 1 91.44 221 LEU A C 1
ATOM 1769 O O . LEU A 1 221 ? -0.043 -24.938 -5.645 1 91.44 221 LEU A O 1
ATOM 1773 N N . VAL A 1 222 ? 0.052 -23.344 -7.195 1 91.75 222 VAL A N 1
ATOM 1774 C CA . VAL A 1 222 ? 1.105 -24 -7.973 1 91.75 222 VAL A CA 1
ATOM 1775 C C . VAL A 1 222 ? 2.291 -23.047 -8.125 1 91.75 222 VAL A C 1
ATOM 1777 O O . VAL A 1 222 ? 2.115 -21.859 -8.445 1 91.75 222 VAL A O 1
ATOM 1780 N N . ILE A 1 223 ? 3.453 -23.547 -7.879 1 89.69 223 ILE A N 1
ATOM 1781 C CA . ILE A 1 223 ? 4.676 -22.766 -7.973 1 89.69 223 ILE A CA 1
ATOM 1782 C C . ILE A 1 223 ? 5.504 -23.25 -9.164 1 89.69 223 ILE A C 1
ATOM 1784 O O . ILE A 1 223 ? 5.82 -24.438 -9.273 1 89.69 223 ILE A O 1
ATOM 1788 N N . PHE A 1 224 ? 5.773 -22.312 -10.07 1 90.25 224 PHE A N 1
ATOM 1789 C CA . PHE A 1 224 ? 6.66 -22.531 -11.203 1 90.25 224 PHE A CA 1
ATOM 1790 C C . PHE A 1 224 ? 7.961 -21.766 -11.031 1 90.25 224 PHE A C 1
ATOM 1792 O O . PHE A 1 224 ? 7.957 -20.609 -10.578 1 90.25 224 PHE A O 1
ATOM 1799 N N . SER A 1 225 ? 9.094 -22.375 -11.336 1 88.25 225 SER A N 1
ATOM 1800 C CA . SER A 1 225 ? 10.344 -21.641 -11.219 1 88.25 225 SER A CA 1
ATOM 1801 C C . SER A 1 225 ? 11.32 -22.031 -12.32 1 88.25 225 SER A C 1
ATOM 1803 O O . SER A 1 225 ? 11.203 -23.109 -12.914 1 88.25 225 SER A O 1
ATOM 1805 N N . SER A 1 226 ? 12.141 -21.125 -12.672 1 86.12 226 SER A N 1
ATOM 1806 C CA . SER A 1 226 ? 13.227 -21.359 -13.617 1 86.12 226 SER A CA 1
ATOM 1807 C C . SER A 1 226 ? 14.383 -20.406 -13.391 1 86.12 226 SER A C 1
ATOM 1809 O O . SER A 1 226 ? 14.172 -19.25 -12.977 1 86.12 226 SER A O 1
ATOM 1811 N N . SER A 1 227 ? 15.516 -20.938 -13.422 1 81.69 227 SER A N 1
ATOM 1812 C CA . SER A 1 227 ? 16.703 -20.094 -13.508 1 81.69 227 SER A CA 1
ATOM 1813 C C . SER A 1 227 ? 17.266 -20.078 -14.922 1 81.69 227 SER A C 1
ATOM 1815 O O . SER A 1 227 ? 17.328 -21.125 -15.586 1 81.69 227 SER A O 1
ATOM 1817 N N . LYS A 1 228 ? 17.375 -18.953 -15.422 1 73.56 228 LYS A N 1
ATOM 1818 C CA . LYS A 1 228 ? 17.781 -18.891 -16.828 1 73.56 228 LYS A CA 1
ATOM 1819 C C . LYS A 1 228 ? 19.031 -18.031 -17.016 1 73.56 228 LYS A C 1
ATOM 1821 O O . LYS A 1 228 ? 19.266 -17.109 -16.234 1 73.56 228 LYS A O 1
ATOM 1826 N N . ALA A 1 229 ? 19.672 -18.469 -17.922 1 63.81 229 ALA A N 1
ATOM 1827 C CA . ALA A 1 229 ? 20.734 -17.641 -18.484 1 63.81 229 ALA A CA 1
ATOM 1828 C C . ALA A 1 229 ? 20.141 -16.453 -19.25 1 63.81 229 ALA A C 1
ATOM 1830 O O . ALA A 1 229 ? 18.953 -16.438 -19.562 1 63.81 229 ALA A O 1
ATOM 1831 N N . PRO A 1 230 ? 20.969 -15.445 -19.391 1 66.06 230 PRO A N 1
ATOM 1832 C CA . PRO A 1 230 ? 20.531 -14.258 -20.125 1 66.06 230 PRO A CA 1
ATOM 1833 C C . PRO A 1 230 ? 19.781 -14.609 -21.422 1 66.06 230 PRO A C 1
ATOM 1835 O O . PRO A 1 230 ? 20.125 -15.594 -22.078 1 66.06 230 PRO A O 1
ATOM 1838 N N . ASN A 1 231 ? 18.688 -13.93 -21.672 1 55.44 231 ASN A N 1
ATOM 1839 C CA . ASN A 1 231 ? 17.922 -14.109 -22.906 1 55.44 231 ASN A CA 1
ATOM 1840 C C . ASN A 1 231 ? 17.578 -12.766 -23.547 1 55.44 231 ASN A C 1
ATOM 1842 O O . ASN A 1 231 ? 18.141 -11.734 -23.188 1 55.44 231 ASN A O 1
ATOM 1846 N N . ALA A 1 232 ? 16.781 -12.953 -24.547 1 53.72 232 ALA A N 1
ATOM 1847 C CA . ALA A 1 232 ? 16.469 -11.781 -25.375 1 53.72 232 ALA A CA 1
ATOM 1848 C C . ALA A 1 232 ? 15.805 -10.688 -24.547 1 53.72 232 ALA A C 1
ATOM 1850 O O . ALA A 1 232 ? 15.977 -9.5 -24.828 1 53.72 232 ALA A O 1
ATOM 1851 N N . HIS A 1 233 ? 15.211 -11.062 -23.516 1 60 233 HIS A N 1
ATOM 1852 C CA . HIS A 1 233 ? 14.445 -10.086 -22.75 1 60 233 HIS A CA 1
ATOM 1853 C C . HIS A 1 233 ? 15.227 -9.594 -21.547 1 60 233 HIS A C 1
ATOM 1855 O O . HIS A 1 233 ? 15.039 -8.453 -21.109 1 60 233 HIS A O 1
ATOM 1861 N N . VAL A 1 234 ? 16.016 -10.555 -21.062 1 68 234 VAL A N 1
ATOM 1862 C CA . VAL A 1 234 ? 16.797 -10.234 -19.875 1 68 234 VAL A CA 1
ATOM 1863 C C . VAL A 1 234 ? 18.266 -10.555 -20.125 1 68 234 VAL A C 1
ATOM 1865 O O . VAL A 1 234 ? 18.641 -11.719 -20.281 1 68 234 VAL A O 1
ATOM 1868 N N . GLN A 1 235 ? 18.984 -9.633 -20.203 1 67 235 GLN A N 1
ATOM 1869 C CA . GLN A 1 235 ? 20.359 -9.773 -20.641 1 67 235 GLN A CA 1
ATOM 1870 C C . GLN A 1 235 ? 21.266 -10.258 -19.5 1 67 235 GLN A C 1
ATOM 1872 O O . GLN A 1 235 ? 22.469 -10.438 -19.688 1 67 235 GLN A O 1
ATOM 1877 N N . GLN A 1 236 ? 20.641 -10.477 -18.422 1 68.69 236 GLN A N 1
ATOM 1878 C CA . GLN A 1 236 ? 21.406 -10.93 -17.266 1 68.69 236 GLN A CA 1
ATOM 1879 C C . GLN A 1 236 ? 20.891 -12.258 -16.734 1 68.69 236 GLN A C 1
ATOM 1881 O O . GLN A 1 236 ? 19.797 -12.688 -17.109 1 68.69 236 GLN A O 1
ATOM 1886 N N . ASP A 1 237 ? 21.75 -12.93 -16 1 78.5 237 ASP A N 1
ATOM 1887 C CA . ASP A 1 237 ? 21.25 -14.086 -15.258 1 78.5 237 ASP A CA 1
ATOM 1888 C C . ASP A 1 237 ? 20.031 -13.703 -14.414 1 78.5 237 ASP A C 1
ATOM 1890 O O . ASP A 1 237 ? 20.016 -12.641 -13.781 1 78.5 237 ASP A O 1
ATOM 1894 N N . HIS A 1 238 ? 19.062 -14.453 -14.695 1 86.12 238 HIS A N 1
ATOM 1895 C CA . HIS A 1 238 ? 17.844 -14.125 -13.961 1 86.12 238 HIS A CA 1
ATOM 1896 C C . HIS A 1 238 ? 17.062 -15.375 -13.586 1 86.12 238 HIS A C 1
ATOM 1898 O O . HIS A 1 238 ? 17.344 -16.469 -14.086 1 86.12 238 HIS A O 1
ATOM 1904 N N . GLY A 1 239 ? 16.344 -15.258 -12.625 1 91.25 239 GLY A N 1
ATOM 1905 C CA . GLY A 1 239 ? 15.406 -16.281 -12.18 1 91.25 239 GLY A CA 1
ATOM 1906 C C . GLY A 1 239 ? 13.984 -15.758 -12.07 1 91.25 239 GLY A C 1
ATOM 1907 O O . GLY A 1 239 ? 13.758 -14.57 -11.828 1 91.25 239 GLY A O 1
ATOM 1908 N N . VAL A 1 240 ? 13.094 -16.703 -12.398 1 91.88 240 VAL A N 1
ATOM 1909 C CA . VAL A 1 240 ? 11.695 -16.312 -12.32 1 91.88 240 VAL A CA 1
ATOM 1910 C C . VAL A 1 240 ? 10.914 -17.359 -11.531 1 91.88 240 VAL A C 1
ATOM 1912 O O . VAL A 1 240 ? 11.133 -18.562 -11.688 1 91.88 240 VAL A O 1
ATOM 1915 N N . VAL A 1 241 ? 10.172 -16.859 -10.664 1 91.75 241 VAL A N 1
ATOM 1916 C CA . VAL A 1 241 ? 9.219 -17.688 -9.93 1 91.75 241 VAL A CA 1
ATOM 1917 C C . VAL A 1 241 ? 7.801 -17.172 -10.156 1 91.75 241 VAL A C 1
ATOM 1919 O O . VAL A 1 241 ? 7.543 -15.977 -10.047 1 91.75 241 VAL A O 1
ATOM 1922 N N . ALA A 1 242 ? 6.941 -18.047 -10.555 1 93.56 242 ALA A N 1
ATOM 1923 C CA . ALA A 1 242 ? 5.535 -17.703 -10.734 1 93.56 242 ALA A CA 1
ATOM 1924 C C . ALA A 1 242 ? 4.637 -18.594 -9.875 1 93.56 242 ALA A C 1
ATOM 1926 O O . ALA A 1 242 ? 4.879 -19.797 -9.758 1 93.56 242 ALA A O 1
ATOM 1927 N N . VAL A 1 243 ? 3.715 -17.969 -9.289 1 92.94 243 VAL A N 1
ATOM 1928 C CA . VAL A 1 243 ? 2.725 -18.672 -8.477 1 92.94 243 VAL A CA 1
ATOM 1929 C C . VAL A 1 243 ? 1.325 -18.391 -9.016 1 92.94 243 VAL A C 1
ATOM 1931 O O . VAL A 1 243 ? 1.013 -17.266 -9.414 1 92.94 243 VAL A O 1
ATOM 1934 N N . ASP A 1 244 ? 0.55 -19.422 -9.031 1 95.19 244 ASP A N 1
ATOM 1935 C CA . ASP A 1 244 ? -0.845 -19.25 -9.43 1 95.19 244 ASP A CA 1
ATOM 1936 C C . ASP A 1 244 ? -1.759 -20.172 -8.633 1 95.19 244 ASP A C 1
ATOM 1938 O O . ASP A 1 244 ? -1.292 -21.125 -8 1 95.19 244 ASP A O 1
ATOM 1942 N N . PHE A 1 245 ? -3 -19.828 -8.648 1 95.19 245 PHE A N 1
ATOM 1943 C CA . PHE A 1 245 ? -3.969 -20.641 -7.914 1 95.19 245 PHE A CA 1
ATOM 1944 C C . PHE A 1 245 ? -4.594 -21.688 -8.828 1 95.19 245 PHE A C 1
ATOM 1946 O O . PHE A 1 245 ? -4.641 -21.516 -10.047 1 95.19 245 PHE A O 1
ATOM 1953 N N . VAL A 1 246 ? -5.039 -22.734 -8.227 1 94.62 246 VAL A N 1
ATOM 1954 C CA . VAL A 1 246 ? -5.766 -23.781 -8.93 1 94.62 246 VAL A CA 1
ATOM 1955 C C . VAL A 1 246 ? -7.258 -23.453 -8.961 1 94.62 246 VAL A C 1
ATOM 1957 O O . VAL A 1 246 ? -7.875 -23.266 -7.914 1 94.62 246 VAL A O 1
ATOM 1960 N N . ASP A 1 247 ? -7.793 -23.469 -10.141 1 94.75 247 ASP A N 1
ATOM 1961 C CA . ASP A 1 247 ? -9.203 -23.125 -10.273 1 94.75 247 ASP A CA 1
ATOM 1962 C C . ASP A 1 247 ? -10.094 -24.281 -9.797 1 94.75 247 ASP A C 1
ATOM 1964 O O . ASP A 1 247 ? -11.062 -24.047 -9.07 1 94.75 247 ASP A O 1
ATOM 1968 N N . GLN A 1 248 ? -9.758 -25.422 -10.297 1 93.88 248 GLN A N 1
ATOM 1969 C CA . GLN A 1 248 ? -10.508 -26.625 -9.953 1 93.88 248 GLN A CA 1
ATOM 1970 C C . GLN A 1 248 ? -9.57 -27.797 -9.664 1 93.88 248 GLN A C 1
ATOM 1972 O O . GLN A 1 248 ? -8.664 -28.062 -10.453 1 93.88 248 GLN A O 1
ATOM 1977 N N . ASP A 1 249 ? -9.828 -28.328 -8.562 1 93.19 249 ASP A N 1
ATOM 1978 C CA . ASP A 1 249 ? -9.078 -29.531 -8.188 1 93.19 249 ASP A CA 1
ATOM 1979 C C . ASP A 1 249 ? -10.023 -30.703 -7.945 1 93.19 249 ASP A C 1
ATOM 1981 O O . ASP A 1 249 ? -10.711 -30.766 -6.926 1 93.19 249 ASP A O 1
ATOM 1985 N N . LEU A 1 250 ? -9.984 -31.656 -8.82 1 92.06 250 LEU A N 1
ATOM 1986 C CA . LEU A 1 250 ? -10.93 -32.75 -8.742 1 92.06 250 LEU A CA 1
ATOM 1987 C C . LEU A 1 250 ? -10.539 -33.719 -7.621 1 92.06 250 LEU A C 1
ATOM 1989 O O . LEU A 1 250 ? -11.398 -34.406 -7.07 1 92.06 250 LEU A O 1
ATOM 1993 N N . LEU A 1 251 ? -9.305 -33.844 -7.312 1 89.81 251 LEU A N 1
ATOM 1994 C CA . LEU A 1 251 ? -8.836 -34.719 -6.234 1 89.81 251 LEU A CA 1
ATOM 1995 C C . LEU A 1 251 ? -9.102 -34.062 -4.875 1 89.81 251 LEU A C 1
ATOM 1997 O O . LEU A 1 251 ? -9.469 -34.75 -3.92 1 89.81 251 LEU A O 1
ATOM 2001 N N . HIS A 1 252 ? -8.859 -32.75 -4.777 1 89.06 252 HIS A N 1
ATOM 2002 C CA . HIS A 1 252 ? -9.055 -31.984 -3.545 1 89.06 252 HIS A CA 1
ATOM 2003 C C . HIS A 1 252 ? -9.906 -30.75 -3.793 1 89.06 252 HIS A C 1
ATOM 2005 O O . HIS A 1 252 ? -9.391 -29.625 -3.797 1 89.06 252 HIS A O 1
ATOM 2011 N N . PRO A 1 253 ? -11.164 -30.938 -3.826 1 91.81 253 PRO A N 1
ATOM 2012 C CA . PRO A 1 253 ? -12.039 -29.812 -4.113 1 91.81 253 PRO A CA 1
ATOM 2013 C C . PRO A 1 253 ? -12.062 -28.781 -2.982 1 91.81 253 PRO A C 1
ATOM 2015 O O . PRO A 1 253 ? -11.828 -29.125 -1.823 1 91.81 253 PRO A O 1
ATOM 2018 N N . TYR A 1 254 ? -12.266 -27.547 -3.41 1 93 254 TYR A N 1
ATOM 2019 C CA . TYR A 1 254 ? -12.469 -26.5 -2.416 1 93 254 TYR A CA 1
ATOM 2020 C C . TYR A 1 254 ? -13.719 -26.781 -1.584 1 93 254 TYR A C 1
ATOM 2022 O O . TYR A 1 254 ? -14.641 -27.453 -2.041 1 93 254 TYR A O 1
ATOM 2030 N N . SER A 1 255 ? -13.688 -26.234 -0.325 1 91.31 255 SER A N 1
ATOM 2031 C CA . SER A 1 255 ? -14.812 -26.359 0.59 1 91.31 255 SER A CA 1
ATOM 2032 C C . SER A 1 255 ? -15.375 -25 0.98 1 91.31 255 SER A C 1
ATOM 2034 O O . SER A 1 255 ? -15.234 -24.562 2.127 1 91.31 255 SER A O 1
ATOM 2036 N N . PRO A 1 256 ? -16.094 -24.406 0.067 1 89.81 256 PRO A N 1
ATOM 2037 C CA . PRO A 1 256 ? -16.516 -23.031 0.303 1 89.81 256 PRO A CA 1
ATOM 2038 C C . PRO A 1 256 ? -17.5 -22.906 1.472 1 89.81 256 PRO A C 1
ATOM 2040 O O . PRO A 1 256 ? -17.672 -21.828 2.031 1 89.81 256 PRO A O 1
ATOM 2043 N N . ALA A 1 257 ? -18.156 -23.953 1.845 1 91.12 257 ALA A N 1
ATOM 2044 C CA . ALA A 1 257 ? -19.094 -23.922 2.955 1 91.12 257 ALA A CA 1
ATOM 2045 C C . ALA A 1 257 ? -18.375 -23.875 4.297 1 91.12 257 ALA A C 1
ATOM 2047 O O . ALA A 1 257 ? -18.938 -23.469 5.309 1 91.12 257 ALA A O 1
ATOM 2048 N N . GLN A 1 258 ? -17.172 -24.312 4.266 1 91.31 258 GLN A N 1
ATOM 2049 C CA . GLN A 1 258 ? -16.438 -24.453 5.523 1 91.31 258 GLN A CA 1
ATOM 2050 C C . GLN A 1 258 ? -15.266 -23.484 5.594 1 91.31 258 GLN A C 1
ATOM 2052 O O . GLN A 1 258 ? -14.812 -23.125 6.684 1 91.31 258 GLN A O 1
ATOM 2057 N N . ARG A 1 259 ? -14.828 -23.172 4.426 1 93.88 259 ARG A N 1
ATOM 2058 C CA . ARG A 1 259 ? -13.609 -22.359 4.383 1 93.88 259 ARG A CA 1
ATOM 2059 C C . ARG A 1 259 ? -13.758 -21.203 3.396 1 93.88 259 ARG A C 1
ATOM 2061 O O . ARG A 1 259 ? -14.547 -21.281 2.455 1 93.88 259 ARG A O 1
ATOM 2068 N N . VAL A 1 260 ? -12.984 -20.156 3.691 1 95.56 260 VAL A N 1
ATOM 2069 C CA . VAL A 1 260 ? -12.938 -19.047 2.754 1 95.56 260 VAL A CA 1
ATOM 2070 C C . VAL A 1 260 ? -11.797 -19.25 1.76 1 95.56 260 VAL A C 1
ATOM 2072 O O . VAL A 1 260 ? -10.656 -19.5 2.156 1 95.56 260 VAL A O 1
ATOM 2075 N N . ARG A 1 261 ? -12.094 -19.203 0.494 1 95.31 261 ARG A N 1
ATOM 2076 C CA . ARG A 1 261 ? -11.102 -19.422 -0.552 1 95.31 261 ARG A CA 1
ATOM 2077 C C . ARG A 1 261 ? -10.312 -18.156 -0.844 1 95.31 261 ARG A C 1
ATOM 2079 O O . ARG A 1 261 ? -10.891 -17.078 -0.985 1 95.31 261 ARG A O 1
ATOM 2086 N N . MET A 1 262 ? -9.031 -18.297 -0.91 1 94.56 262 MET A N 1
ATOM 2087 C CA . MET A 1 262 ? -8.148 -17.219 -1.321 1 94.56 262 MET A CA 1
ATOM 2088 C C . MET A 1 262 ? -7.324 -17.609 -2.541 1 94.56 262 MET A C 1
ATOM 2090 O O . MET A 1 262 ? -6.578 -18.594 -2.496 1 94.56 262 MET A O 1
ATOM 2094 N N . ASP A 1 263 ? -7.48 -16.891 -3.594 1 94.62 263 ASP A N 1
ATOM 2095 C CA . ASP A 1 263 ? -6.695 -17.078 -4.809 1 94.62 263 ASP A CA 1
ATOM 2096 C C . ASP A 1 263 ? -5.488 -16.141 -4.832 1 94.62 263 ASP A C 1
ATOM 2098 O O . ASP A 1 263 ? -5.613 -14.953 -4.551 1 94.62 263 ASP A O 1
ATOM 2102 N N . VAL A 1 264 ? -4.344 -16.719 -5.168 1 93.69 264 VAL A N 1
ATOM 2103 C CA . VAL A 1 264 ? -3.135 -15.898 -5.219 1 93.69 264 VAL A CA 1
ATOM 2104 C C . VAL A 1 264 ? -2.393 -16.156 -6.527 1 93.69 264 VAL A C 1
ATOM 2106 O O . VAL A 1 264 ? -2.18 -17.312 -6.914 1 93.69 264 VAL A O 1
ATOM 2109 N N . SER A 1 265 ? -2.107 -15.125 -7.23 1 94.88 265 SER A N 1
ATOM 2110 C CA . SER A 1 265 ? -1.15 -15.133 -8.328 1 94.88 265 SER A CA 1
ATOM 2111 C C . SER A 1 265 ? 0.013 -14.188 -8.062 1 94.88 265 SER A C 1
ATOM 2113 O O . SER A 1 265 ? -0.188 -13.07 -7.586 1 94.88 265 SER A O 1
ATOM 2115 N N . ALA A 1 266 ? 1.144 -14.641 -8.312 1 94.5 266 ALA A N 1
ATOM 2116 C CA . ALA A 1 266 ? 2.312 -13.797 -8.078 1 94.5 266 ALA A CA 1
ATOM 2117 C C . ALA A 1 266 ? 3.445 -14.148 -9.039 1 94.5 266 ALA A C 1
ATOM 2119 O O . ALA A 1 266 ? 3.467 -15.242 -9.609 1 94.5 266 ALA A O 1
ATOM 2120 N N . ALA A 1 267 ? 4.27 -13.266 -9.273 1 95 267 ALA A N 1
ATOM 2121 C CA . ALA A 1 267 ? 5.5 -13.453 -10.047 1 95 267 ALA A CA 1
ATOM 2122 C C . ALA A 1 267 ? 6.672 -12.727 -9.391 1 95 267 ALA A C 1
ATOM 2124 O O . ALA A 1 267 ? 6.508 -11.625 -8.852 1 95 267 ALA A O 1
ATOM 2125 N N . VAL A 1 268 ? 7.789 -13.359 -9.438 1 94.62 268 VAL A N 1
ATOM 2126 C CA . VAL A 1 268 ? 9.016 -12.781 -8.906 1 94.62 268 VAL A CA 1
ATOM 2127 C C . VAL A 1 268 ? 10.133 -12.906 -9.945 1 94.62 268 VAL A C 1
ATOM 2129 O O . VAL A 1 268 ? 10.375 -13.992 -10.477 1 94.62 268 VAL A O 1
ATOM 2132 N N . LEU A 1 269 ? 10.711 -11.891 -10.242 1 94.31 269 LEU A N 1
ATOM 2133 C CA . LEU A 1 269 ? 11.859 -11.852 -11.141 1 94.31 269 LEU A CA 1
ATOM 2134 C C . LEU A 1 269 ? 13.117 -11.445 -10.391 1 94.31 269 LEU A C 1
ATOM 2136 O O . LEU A 1 269 ? 13.133 -10.422 -9.703 1 94.31 269 LEU A O 1
ATOM 2140 N N . VAL A 1 270 ? 14.086 -12.242 -10.492 1 92.88 270 VAL A N 1
ATOM 2141 C CA . VAL A 1 270 ? 15.391 -11.953 -9.898 1 92.88 270 VAL A CA 1
ATOM 2142 C C . VAL A 1 270 ? 16.391 -11.609 -10.992 1 92.88 270 VAL A C 1
ATOM 2144 O O . VAL A 1 270 ? 16.641 -12.422 -11.898 1 92.88 270 VAL A O 1
ATOM 2147 N N . CYS A 1 271 ? 16.891 -10.445 -10.867 1 89.81 271 CYS A N 1
ATOM 2148 C CA . CYS A 1 271 ? 17.859 -10.008 -11.875 1 89.81 271 CYS A CA 1
ATOM 2149 C C . CYS A 1 271 ? 19.172 -9.609 -11.227 1 89.81 271 CYS A C 1
ATOM 2151 O O . CYS A 1 271 ? 19.188 -8.898 -10.219 1 89.81 271 CYS A O 1
ATOM 2153 N N . GLU A 1 272 ? 20.203 -10.008 -11.859 1 87.56 272 GLU A N 1
ATOM 2154 C CA . GLU A 1 272 ? 21.516 -9.539 -11.414 1 87.56 272 GLU A CA 1
ATOM 2155 C C . GLU A 1 272 ? 21.75 -8.102 -11.836 1 87.56 272 GLU A C 1
ATOM 2157 O O . GLU A 1 272 ? 21.391 -7.699 -12.953 1 87.56 272 GLU A O 1
ATOM 2162 N N . GLN A 1 273 ? 22.297 -7.352 -10.867 1 83.38 273 GLN A N 1
ATOM 2163 C CA . GLN A 1 273 ? 22.625 -5.957 -11.148 1 83.38 273 GLN A CA 1
ATOM 2164 C C . GLN A 1 273 ? 24.109 -5.801 -11.477 1 83.38 273 GLN A C 1
ATOM 2166 O O . GLN A 1 273 ? 24.938 -6.586 -11.016 1 83.38 273 GLN A O 1
ATOM 2171 N N . PRO A 1 274 ? 24.312 -4.832 -12.359 1 76 274 PRO A N 1
ATOM 2172 C CA . PRO A 1 274 ? 25.719 -4.621 -12.68 1 76 274 PRO A CA 1
ATOM 2173 C C . PRO A 1 274 ? 26.547 -4.223 -11.461 1 76 274 PRO A C 1
ATOM 2175 O O . PRO A 1 274 ? 26.047 -3.539 -10.562 1 76 274 PRO A O 1
ATOM 2178 N N . LYS A 1 275 ? 27.719 -4.859 -11.359 1 64.62 275 LYS A N 1
ATOM 2179 C CA . LYS A 1 275 ? 28.625 -4.715 -10.219 1 64.62 275 LYS A CA 1
ATOM 2180 C C . LYS A 1 275 ? 29.109 -3.273 -10.086 1 64.62 275 LYS A C 1
ATOM 2182 O O . LYS A 1 275 ? 29.422 -2.619 -11.078 1 64.62 275 LYS A O 1
ATOM 2187 N N . THR A 1 276 ? 28.672 -2.645 -8.984 1 58.28 276 THR A N 1
ATOM 2188 C CA . THR A 1 276 ? 29.375 -1.422 -8.625 1 58.28 276 THR A CA 1
ATOM 2189 C C . THR A 1 276 ? 30.781 -1.74 -8.117 1 58.28 276 THR A C 1
ATOM 2191 O O . THR A 1 276 ? 31.016 -2.809 -7.547 1 58.28 276 THR A O 1
ATOM 2194 N N . PRO A 1 277 ? 31.766 -1.015 -8.531 1 54.97 277 PRO A N 1
ATOM 2195 C CA . PRO A 1 277 ? 33.156 -1.251 -8.172 1 54.97 277 PRO A CA 1
ATOM 2196 C C . PRO A 1 277 ? 33.312 -1.682 -6.715 1 54.97 277 PRO A C 1
ATOM 2198 O O . PRO A 1 277 ? 34.344 -2.287 -6.359 1 54.97 277 PRO A O 1
ATOM 2201 N N . ALA A 1 278 ? 32.656 -1.294 -5.852 1 51.5 278 ALA A N 1
ATOM 2202 C CA . ALA A 1 278 ? 32.906 -1.569 -4.441 1 51.5 278 ALA A CA 1
ATOM 2203 C C . ALA A 1 278 ? 32.625 -3.033 -4.109 1 51.5 278 ALA A C 1
ATOM 2205 O O . ALA A 1 278 ? 32.875 -3.482 -2.99 1 51.5 278 ALA A O 1
ATOM 2206 N N . ASN A 1 279 ? 32.031 -3.725 -4.961 1 52.94 279 ASN A N 1
ATOM 2207 C CA . ASN A 1 279 ? 31.562 -5.059 -4.621 1 52.94 279 ASN A CA 1
ATOM 2208 C C . ASN A 1 279 ? 32.688 -6.078 -4.598 1 52.94 279 ASN A C 1
ATOM 2210 O O . ASN A 1 279 ? 33.562 -6.07 -5.477 1 52.94 279 ASN A O 1
ATOM 2214 N N . ALA A 1 280 ? 32.938 -6.637 -3.373 1 54.62 280 ALA A N 1
ATOM 2215 C CA . ALA A 1 280 ? 33.938 -7.668 -3.078 1 54.62 280 ALA A CA 1
ATOM 2216 C C . ALA A 1 280 ? 33.938 -8.758 -4.145 1 54.62 280 ALA A C 1
ATOM 2218 O O . ALA A 1 280 ? 32.906 -9.023 -4.766 1 54.62 280 ALA A O 1
ATOM 2219 N N . SER A 1 281 ? 35.031 -9.289 -4.43 1 59.31 281 SER A N 1
ATOM 2220 C CA . SER A 1 281 ? 35.281 -10.43 -5.305 1 59.31 281 SER A CA 1
ATOM 2221 C C . SER A 1 281 ? 34.406 -11.617 -4.945 1 59.31 281 SER A C 1
ATOM 2223 O O . SER A 1 281 ? 34.25 -11.969 -3.773 1 59.31 281 SER A O 1
ATOM 2225 N N . GLY A 1 282 ? 33.312 -11.992 -5.793 1 67.06 282 GLY A N 1
ATOM 2226 C CA . GLY A 1 282 ? 32.562 -13.227 -5.668 1 67.06 282 GLY A CA 1
ATOM 2227 C C . GLY A 1 282 ? 31.125 -13.016 -5.254 1 67.06 282 GLY A C 1
ATOM 2228 O O . GLY A 1 282 ? 30.359 -13.977 -5.102 1 67.06 282 GLY A O 1
ATOM 2229 N N . SER A 1 283 ? 30.766 -11.805 -4.934 1 77.12 283 SER A N 1
ATOM 2230 C CA . SER A 1 283 ? 29.375 -11.531 -4.559 1 77.12 283 SER A CA 1
ATOM 2231 C C . SER A 1 283 ? 28.609 -10.875 -5.703 1 77.12 283 SER A C 1
ATOM 2233 O O . SER A 1 283 ? 29.219 -10.406 -6.672 1 77.12 283 SER A O 1
ATOM 2235 N N . ALA A 1 284 ? 27.359 -11.102 -5.68 1 81.19 284 ALA A N 1
ATOM 2236 C CA . ALA A 1 284 ? 26.484 -10.508 -6.695 1 81.19 284 ALA A CA 1
ATOM 2237 C C . ALA A 1 284 ? 25.453 -9.586 -6.062 1 81.19 284 ALA A C 1
ATOM 2239 O O . ALA A 1 284 ? 25.078 -9.766 -4.898 1 81.19 284 ALA A O 1
ATOM 2240 N N . ASP A 1 285 ? 25.156 -8.562 -6.777 1 86.19 285 ASP A N 1
ATOM 2241 C CA . ASP A 1 285 ? 24.016 -7.711 -6.445 1 86.19 285 ASP A CA 1
ATOM 2242 C C . ASP A 1 285 ? 22.797 -8.07 -7.297 1 86.19 285 ASP A C 1
ATOM 2244 O O . ASP A 1 285 ? 22.906 -8.25 -8.508 1 86.19 285 ASP A O 1
ATOM 2248 N N . VAL A 1 286 ? 21.719 -8.273 -6.566 1 89.69 286 VAL A N 1
ATOM 2249 C CA . VAL A 1 286 ? 20.531 -8.68 -7.316 1 89.69 286 VAL A CA 1
ATOM 2250 C C . VAL A 1 286 ? 19.359 -7.766 -6.973 1 89.69 286 VAL A C 1
ATOM 2252 O O . VAL A 1 286 ? 19.344 -7.141 -5.91 1 89.69 286 VAL A O 1
ATOM 2255 N N . CYS A 1 287 ? 18.453 -7.656 -7.898 1 92.19 287 CYS A N 1
ATOM 2256 C CA . CYS A 1 287 ? 17.172 -6.977 -7.699 1 92.19 287 CYS A CA 1
ATOM 2257 C C . CYS A 1 287 ? 16.016 -7.953 -7.816 1 92.19 287 CYS A C 1
ATOM 2259 O O . CYS A 1 287 ? 15.93 -8.711 -8.789 1 92.19 287 CYS A O 1
ATOM 2261 N N . VAL A 1 288 ? 15.203 -7.918 -6.836 1 93.25 288 VAL A N 1
ATOM 2262 C CA . VAL A 1 288 ? 14.016 -8.758 -6.844 1 93.25 288 VAL A CA 1
ATOM 2263 C C . VAL A 1 288 ? 12.781 -7.914 -7.156 1 93.25 288 VAL A C 1
ATOM 2265 O O . VAL A 1 288 ? 12.484 -6.953 -6.441 1 93.25 288 VAL A O 1
ATOM 2268 N N . ILE A 1 289 ? 12.148 -8.227 -8.203 1 94.5 289 ILE A N 1
ATOM 2269 C CA . ILE A 1 289 ? 10.914 -7.57 -8.617 1 94.5 289 ILE A CA 1
ATOM 2270 C C . ILE A 1 289 ? 9.734 -8.523 -8.422 1 94.5 289 ILE A C 1
ATOM 2272 O O . ILE A 1 289 ? 9.742 -9.641 -8.938 1 94.5 289 ILE A O 1
ATOM 2276 N N . ARG A 1 290 ? 8.727 -8.07 -7.719 1 95.56 290 ARG A N 1
ATOM 2277 C CA . ARG A 1 290 ? 7.605 -8.938 -7.379 1 95.56 290 ARG A CA 1
ATOM 2278 C C . ARG A 1 290 ? 6.273 -8.25 -7.645 1 95.56 290 ARG A C 1
ATOM 2280 O O . ARG A 1 290 ? 6.125 -7.055 -7.375 1 95.56 290 ARG A O 1
ATOM 2287 N N . TRP A 1 291 ? 5.422 -8.93 -8.18 1 96 291 TRP A N 1
ATOM 2288 C CA . TRP A 1 291 ? 4.016 -8.539 -8.289 1 96 291 TRP A CA 1
ATOM 2289 C C . TRP A 1 291 ? 3.107 -9.648 -7.766 1 96 291 TRP A C 1
ATOM 2291 O O . TRP A 1 291 ? 3.344 -10.828 -8.031 1 96 291 TRP A O 1
ATOM 2301 N N . ALA A 1 292 ? 2.102 -9.266 -7.047 1 94.88 292 ALA A N 1
ATOM 2302 C CA . ALA A 1 292 ? 1.17 -10.242 -6.496 1 94.88 292 ALA A CA 1
ATOM 2303 C C . ALA A 1 292 ? -0.268 -9.734 -6.566 1 94.88 292 ALA A C 1
ATOM 2305 O O . ALA A 1 292 ? -0.516 -8.539 -6.426 1 94.88 292 ALA A O 1
ATOM 2306 N N . PHE A 1 293 ? -1.132 -10.594 -6.836 1 95.19 293 PHE A N 1
ATOM 2307 C CA . PHE A 1 293 ? -2.578 -10.406 -6.844 1 95.19 293 PHE A CA 1
ATOM 2308 C C . PHE A 1 293 ? -3.262 -11.453 -5.969 1 95.19 293 PHE A C 1
ATOM 2310 O O . PHE A 1 293 ? -3.143 -12.656 -6.223 1 95.19 293 PHE A O 1
ATOM 2317 N N . ALA A 1 294 ? -3.963 -10.977 -4.977 1 95.5 294 ALA A N 1
ATOM 2318 C CA . ALA A 1 294 ? -4.684 -11.891 -4.09 1 95.5 294 ALA A CA 1
ATOM 2319 C C . ALA A 1 294 ? -6.168 -11.539 -4.031 1 95.5 294 ALA A C 1
ATOM 2321 O O . ALA A 1 294 ? -6.527 -10.375 -3.814 1 95.5 294 ALA A O 1
ATOM 2322 N N . ARG A 1 295 ? -6.918 -12.547 -4.227 1 95.06 295 ARG A N 1
ATOM 2323 C CA . ARG A 1 295 ? -8.367 -12.406 -4.141 1 95.06 295 ARG A CA 1
ATOM 2324 C C . ARG A 1 295 ? -8.938 -13.273 -3.023 1 95.06 295 ARG A C 1
ATOM 2326 O O . ARG A 1 295 ? -8.82 -14.5 -3.059 1 95.06 295 ARG A O 1
ATOM 2333 N N . LEU A 1 296 ? -9.469 -12.586 -2.1 1 95.81 296 LEU A N 1
ATOM 2334 C CA . LEU A 1 296 ? -10.258 -13.266 -1.082 1 95.81 296 LEU A CA 1
ATOM 2335 C C . LEU A 1 296 ? -11.734 -13.281 -1.463 1 95.81 296 LEU A C 1
ATOM 2337 O O . LEU A 1 296 ? -12.383 -12.227 -1.505 1 95.81 296 LEU A O 1
ATOM 2341 N N . HIS A 1 297 ? -12.219 -14.484 -1.702 1 95 297 HIS A N 1
ATOM 2342 C CA . HIS A 1 297 ? -13.609 -14.594 -2.129 1 95 297 HIS A CA 1
ATOM 2343 C C . HIS A 1 297 ? -14.562 -14.266 -0.989 1 95 297 HIS A C 1
ATOM 2345 O O . HIS A 1 297 ? -14.266 -14.539 0.176 1 95 297 HIS A O 1
ATOM 2351 N N . ARG A 1 298 ? -15.641 -13.688 -1.382 1 93.44 298 ARG A N 1
ATOM 2352 C CA . ARG A 1 298 ? -16.703 -13.477 -0.4 1 93.44 298 ARG A CA 1
ATOM 2353 C C . ARG A 1 298 ? -17.062 -14.781 0.303 1 93.44 298 ARG A C 1
ATOM 2355 O O . ARG A 1 298 ? -17.328 -15.797 -0.351 1 93.44 298 ARG A O 1
ATOM 2362 N N . PRO A 1 299 ? -17.078 -14.688 1.586 1 92.19 299 PRO A N 1
ATOM 2363 C CA . PRO A 1 299 ? -17.375 -15.922 2.311 1 92.19 299 PRO A CA 1
ATOM 2364 C C . PRO A 1 299 ? -18.766 -16.453 2.023 1 92.19 299 PRO A C 1
ATOM 2366 O O . PRO A 1 299 ? -19.734 -15.688 1.968 1 92.19 299 PRO A O 1
ATOM 2369 N N . GLN A 1 300 ? -18.812 -17.719 1.838 1 89.75 300 GLN A N 1
ATOM 2370 C CA . GLN A 1 300 ? -20.094 -18.391 1.697 1 89.75 300 GLN A CA 1
ATOM 2371 C C . GLN A 1 300 ? -20.547 -19 3.02 1 89.75 300 GLN A C 1
ATOM 2373 O O . GLN A 1 300 ? -21.719 -19.344 3.188 1 89.75 300 GLN A O 1
ATOM 2378 N N . CYS A 1 301 ? -19.625 -19.203 3.816 1 88.44 301 CYS A N 1
ATOM 2379 C CA . CYS A 1 301 ? -19.938 -19.672 5.16 1 88.44 301 CYS A CA 1
ATOM 2380 C C . CYS A 1 301 ? -20.438 -18.516 6.035 1 88.44 301 CYS A C 1
ATOM 2382 O O . CYS A 1 301 ? -20.188 -17.344 5.73 1 88.44 301 CYS A O 1
ATOM 2384 N N . LYS A 1 302 ? -21.141 -18.781 7.07 1 86.75 302 LYS A N 1
ATOM 2385 C CA . LYS A 1 302 ? -21.688 -17.75 7.965 1 86.75 302 LYS A CA 1
ATOM 2386 C C . LYS A 1 302 ? -20.594 -17.188 8.867 1 86.75 302 LYS A C 1
ATOM 2388 O O . LYS A 1 302 ? -19.984 -17.922 9.656 1 86.75 302 LYS A O 1
ATOM 2393 N N . LEU A 1 303 ? -20.344 -15.922 8.648 1 90.81 303 LEU A N 1
ATOM 2394 C CA . LEU A 1 303 ? -19.391 -15.219 9.492 1 90.81 303 LEU A CA 1
ATOM 2395 C C . LEU A 1 303 ? -20.031 -14.008 10.164 1 90.81 303 LEU A C 1
ATOM 2397 O O . LEU A 1 303 ? -20.844 -13.32 9.547 1 90.81 303 LEU A O 1
ATOM 2401 N N . SER A 1 304 ? -19.641 -13.891 11.406 1 86.31 304 SER A N 1
ATOM 2402 C CA . SER A 1 304 ? -20.062 -12.656 12.062 1 86.31 304 SER A CA 1
ATOM 2403 C C . SER A 1 304 ? -19.406 -11.438 11.43 1 86.31 304 SER A C 1
ATOM 2405 O O . SER A 1 304 ? -18.359 -11.562 10.773 1 86.31 304 SER A O 1
ATOM 2407 N N . PRO A 1 305 ? -19.984 -10.297 11.578 1 79.44 305 PRO A N 1
ATOM 2408 C CA . PRO A 1 305 ? -19.359 -9.07 11.047 1 79.44 305 PRO A CA 1
ATOM 2409 C C . PRO A 1 305 ? -17.953 -8.844 11.586 1 79.44 305 PRO A C 1
ATOM 2411 O O . PRO A 1 305 ? -17.078 -8.367 10.852 1 79.44 305 PRO A O 1
ATOM 2414 N N . GLU A 1 306 ? -17.781 -9.211 12.758 1 80.81 306 GLU A N 1
ATOM 2415 C CA . GLU A 1 306 ? -16.469 -9.047 13.367 1 80.81 306 GLU A CA 1
ATOM 2416 C C . GLU A 1 306 ? -15.422 -9.938 12.695 1 80.81 306 GLU A C 1
ATOM 2418 O O . GLU A 1 306 ? -14.297 -9.5 12.438 1 80.81 306 GLU A O 1
ATOM 2423 N N . LYS A 1 307 ? -15.859 -11.125 12.461 1 86.06 307 LYS A N 1
ATOM 2424 C CA . LYS A 1 307 ? -14.953 -12.07 11.812 1 86.06 307 LYS A CA 1
ATOM 2425 C C . LYS A 1 307 ? -14.664 -11.664 10.375 1 86.06 307 LYS A C 1
ATOM 2427 O O . LYS A 1 307 ? -13.539 -11.812 9.891 1 86.06 307 LYS A O 1
ATOM 2432 N N . THR A 1 308 ? -15.648 -11.133 9.797 1 85.5 308 THR A N 1
ATOM 2433 C CA . THR A 1 308 ? -15.484 -10.648 8.43 1 85.5 308 THR A CA 1
ATOM 2434 C C . THR A 1 308 ? -14.5 -9.484 8.383 1 85.5 308 THR A C 1
ATOM 2436 O O . THR A 1 308 ? -13.617 -9.453 7.523 1 85.5 308 THR A O 1
ATOM 2439 N N . GLN A 1 309 ? -14.602 -8.617 9.273 1 80.38 309 GLN A N 1
ATOM 2440 C CA . GLN A 1 309 ? -13.703 -7.473 9.336 1 80.38 309 GLN A CA 1
ATOM 2441 C C . GLN A 1 309 ? -12.273 -7.91 9.633 1 80.38 309 GLN A C 1
ATOM 2443 O O . GLN A 1 309 ? -11.32 -7.379 9.055 1 80.38 309 GLN A O 1
ATOM 2448 N N . GLU A 1 310 ? -12.148 -8.812 10.445 1 83.56 310 GLU A N 1
ATOM 2449 C CA . GLU A 1 310 ? -10.828 -9.352 10.758 1 83.56 310 GLU A CA 1
ATOM 2450 C C . GLU A 1 310 ? -10.164 -9.938 9.516 1 83.56 310 GLU A C 1
ATOM 2452 O O . GLU A 1 310 ? -8.977 -9.719 9.281 1 83.56 310 GLU A O 1
ATOM 2457 N N . LEU A 1 311 ? -10.945 -10.672 8.805 1 88 311 LEU A N 1
ATOM 2458 C CA . LEU A 1 311 ? -10.438 -11.266 7.574 1 88 311 LEU A CA 1
ATOM 2459 C C . LEU A 1 311 ? -9.984 -10.188 6.598 1 88 311 LEU A C 1
ATOM 2461 O O . LEU A 1 311 ? -8.922 -10.312 5.984 1 88 311 LEU A O 1
ATOM 2465 N N . LEU A 1 312 ? -10.773 -9.188 6.57 1 85.44 312 LEU A N 1
ATOM 2466 C CA . LEU A 1 312 ? -10.461 -8.102 5.648 1 85.44 312 LEU A CA 1
ATOM 2467 C C . LEU A 1 312 ? -9.211 -7.352 6.094 1 85.44 312 LEU A C 1
ATOM 2469 O O . LEU A 1 312 ? -8.422 -6.902 5.258 1 85.44 312 LEU A O 1
ATOM 2473 N N . ASP A 1 313 ? -9 -7.258 7.285 1 80.94 313 ASP A N 1
ATOM 2474 C CA . ASP A 1 313 ? -7.824 -6.582 7.828 1 80.94 313 ASP A CA 1
ATOM 2475 C C . ASP A 1 313 ? -6.562 -7.422 7.625 1 80.94 313 ASP A C 1
ATOM 2477 O O . ASP A 1 313 ? -5.473 -6.879 7.441 1 80.94 313 ASP A O 1
ATOM 2481 N N . LEU A 1 314 ? -6.73 -8.672 7.621 1 85.19 314 LEU A N 1
ATOM 2482 C CA . LEU A 1 314 ? -5.602 -9.594 7.527 1 85.19 314 LEU A CA 1
ATOM 2483 C C . LEU A 1 314 ? -5.168 -9.773 6.074 1 85.19 314 LEU A C 1
ATOM 2485 O O . LEU A 1 314 ? -3.998 -10.047 5.805 1 85.19 314 LEU A O 1
ATOM 2489 N N . HIS A 1 315 ? -6.062 -9.625 5.234 1 89.19 315 HIS A N 1
ATOM 2490 C CA . HIS A 1 315 ? -5.859 -9.969 3.834 1 89.19 315 HIS A CA 1
ATOM 2491 C C . HIS A 1 315 ? -4.672 -9.219 3.246 1 89.19 315 HIS A C 1
ATOM 2493 O O . HIS A 1 315 ? -3.756 -9.828 2.691 1 89.19 315 HIS A O 1
ATOM 2499 N N . PRO A 1 316 ? -4.602 -7.941 3.465 1 85.94 316 PRO A N 1
ATOM 2500 C CA . PRO A 1 316 ? -3.445 -7.238 2.908 1 85.94 316 PRO A CA 1
ATOM 2501 C C . PRO A 1 316 ? -2.137 -7.613 3.602 1 85.94 316 PRO A C 1
ATOM 2503 O O . PRO A 1 316 ? -1.062 -7.477 3.014 1 85.94 316 PRO A O 1
ATOM 2506 N N . ARG A 1 317 ? -2.199 -8.086 4.719 1 85.38 317 ARG A N 1
ATOM 2507 C CA . ARG A 1 317 ? -1.013 -8.406 5.508 1 85.38 317 ARG A CA 1
ATOM 2508 C C . ARG A 1 317 ? -0.365 -9.703 5.016 1 85.38 317 ARG A C 1
ATOM 2510 O O . ARG A 1 317 ? 0.809 -9.953 5.297 1 85.38 317 ARG A O 1
ATOM 2517 N N . TRP A 1 318 ? -1.137 -10.445 4.344 1 83.12 318 TRP A N 1
ATOM 2518 C CA . TRP A 1 318 ? -0.618 -11.711 3.826 1 83.12 318 TRP A CA 1
ATOM 2519 C C . TRP A 1 318 ? 0.552 -11.469 2.879 1 83.12 318 TRP A C 1
ATOM 2521 O O . TRP A 1 318 ? 1.602 -12.102 3.004 1 83.12 318 TRP A O 1
ATOM 2531 N N . GLY A 1 319 ? 0.303 -10.578 1.94 1 77.56 319 GLY A N 1
ATOM 2532 C CA . GLY A 1 319 ? 1.367 -10.266 0.998 1 77.56 319 GLY A CA 1
ATOM 2533 C C . GLY A 1 319 ? 2.609 -9.711 1.664 1 77.56 319 GLY A C 1
ATOM 2534 O O . GLY A 1 319 ? 3.73 -9.992 1.238 1 77.56 319 GLY A O 1
ATOM 2535 N N . GLU A 1 320 ? 2.365 -9 2.723 1 82.06 320 GLU A N 1
ATOM 2536 C CA . GLU A 1 320 ? 3.482 -8.453 3.482 1 82.06 320 GLU A CA 1
ATOM 2537 C C . GLU A 1 320 ? 4.25 -9.547 4.215 1 82.06 320 GLU A C 1
ATOM 2539 O O . GLU A 1 320 ? 5.48 -9.531 4.258 1 82.06 320 GLU A O 1
ATOM 2544 N N . ALA A 1 321 ? 3.51 -10.383 4.727 1 82.94 321 ALA A N 1
ATOM 2545 C CA . ALA A 1 321 ? 4.133 -11.5 5.438 1 82.94 321 ALA A CA 1
ATOM 2546 C C . ALA A 1 321 ? 5.004 -12.328 4.5 1 82.94 321 ALA A C 1
ATOM 2548 O O . ALA A 1 321 ? 6.125 -12.703 4.852 1 82.94 321 ALA A O 1
ATOM 2549 N N . LEU A 1 322 ? 4.531 -12.625 3.377 1 82.44 322 LEU A N 1
ATOM 2550 C CA . LEU A 1 322 ? 5.293 -13.398 2.408 1 82.44 322 LEU A CA 1
ATOM 2551 C C . LEU A 1 322 ? 6.531 -12.633 1.95 1 82.44 322 LEU A C 1
ATOM 2553 O O . LEU A 1 322 ? 7.609 -13.219 1.803 1 82.44 322 LEU A O 1
ATOM 2557 N N . ARG A 1 323 ? 6.359 -11.414 1.72 1 83.38 323 ARG A N 1
ATOM 2558 C CA . ARG A 1 323 ? 7.492 -10.578 1.338 1 83.38 323 ARG A CA 1
ATOM 2559 C C . ARG A 1 323 ? 8.586 -10.617 2.402 1 83.38 323 ARG A C 1
ATOM 2561 O O . ARG A 1 323 ? 9.766 -10.773 2.084 1 83.38 323 ARG A O 1
ATOM 2568 N N . ARG A 1 324 ? 8.164 -10.484 3.586 1 83.19 324 ARG A N 1
ATOM 2569 C CA . ARG A 1 324 ? 9.117 -10.508 4.691 1 83.19 324 ARG A CA 1
ATOM 2570 C C . ARG A 1 324 ? 9.812 -11.859 4.789 1 83.19 324 ARG A C 1
ATOM 2572 O O . ARG A 1 324 ? 11.023 -11.93 5.016 1 83.19 324 ARG A O 1
ATOM 2579 N N . ALA A 1 325 ? 9.016 -12.805 4.637 1 83.06 325 ALA A N 1
ATOM 2580 C CA . ALA A 1 325 ? 9.586 -14.148 4.66 1 83.06 325 ALA A CA 1
ATOM 2581 C C . ALA A 1 325 ? 10.633 -14.32 3.561 1 83.06 325 ALA A C 1
ATOM 2583 O O . ALA A 1 325 ? 11.703 -14.875 3.801 1 83.06 325 ALA A O 1
ATOM 2584 N N . MET A 1 326 ? 10.32 -13.883 2.457 1 83.56 326 MET A N 1
ATOM 2585 C CA . MET A 1 326 ? 11.258 -13.953 1.336 1 83.56 326 MET A CA 1
ATOM 2586 C C . MET A 1 326 ? 12.539 -13.203 1.648 1 83.56 326 MET A C 1
ATOM 2588 O O . MET A 1 326 ? 13.641 -13.719 1.421 1 83.56 326 MET A O 1
ATOM 2592 N N . GLN A 1 327 ? 12.398 -12.062 2.162 1 82.88 327 GLN A N 1
ATOM 2593 C CA . GLN A 1 327 ? 13.555 -11.242 2.504 1 82.88 327 GLN A CA 1
ATOM 2594 C C . GLN A 1 327 ? 14.43 -11.938 3.547 1 82.88 327 GLN A C 1
ATOM 2596 O O . GLN A 1 327 ? 15.648 -11.984 3.406 1 82.88 327 GLN A O 1
ATOM 2601 N N . GLU A 1 328 ? 13.789 -12.414 4.477 1 81.75 328 GLU A N 1
ATOM 2602 C CA . GLU A 1 328 ? 14.508 -13.109 5.547 1 81.75 328 GLU A CA 1
ATOM 2603 C C . GLU A 1 328 ? 15.242 -14.328 5.012 1 81.75 328 GLU A C 1
ATOM 2605 O O . GLU A 1 328 ? 16.406 -14.562 5.359 1 81.75 328 GLU A O 1
ATOM 2610 N N . TYR A 1 329 ? 14.594 -15.047 4.191 1 82.19 329 TYR A N 1
ATOM 2611 C CA . TYR A 1 329 ? 15.211 -16.234 3.615 1 82.19 329 TYR A CA 1
ATOM 2612 C C . TYR A 1 329 ? 16.406 -15.867 2.746 1 82.19 329 TYR A C 1
ATOM 2614 O O . TYR A 1 329 ? 17.422 -16.547 2.76 1 82.19 329 TYR A O 1
ATOM 2622 N N . ILE A 1 330 ? 16.297 -14.812 2.039 1 82.5 330 ILE A N 1
ATOM 2623 C CA . ILE A 1 330 ? 17.375 -14.367 1.174 1 82.5 330 ILE A CA 1
ATOM 2624 C C . ILE A 1 330 ? 18.562 -13.906 2.027 1 82.5 330 ILE A C 1
ATOM 2626 O O . ILE A 1 330 ? 19.703 -14.289 1.771 1 82.5 330 ILE A O 1
ATOM 2630 N N . LEU A 1 331 ? 18.219 -13.141 3.016 1 78.94 331 LEU A N 1
ATOM 2631 C CA . LEU A 1 331 ? 19.281 -12.586 3.859 1 78.94 331 LEU A CA 1
ATOM 2632 C C . LEU A 1 331 ? 19.953 -13.68 4.668 1 78.94 331 LEU A C 1
ATOM 2634 O O . LEU A 1 331 ? 21.188 -13.656 4.852 1 78.94 331 LEU A O 1
ATOM 2638 N N . GLN A 1 332 ? 19.188 -14.547 5.207 1 75.62 332 GLN A N 1
ATOM 2639 C CA . GLN A 1 332 ? 19.75 -15.656 5.977 1 75.62 332 GLN A CA 1
ATOM 2640 C C . GLN A 1 332 ? 20.672 -16.516 5.121 1 75.62 332 GLN A C 1
ATOM 2642 O O . GLN A 1 332 ? 21.719 -16.969 5.59 1 75.62 332 GLN A O 1
ATOM 2647 N N . ASN A 1 333 ? 20.328 -16.719 3.99 1 70.19 333 ASN A N 1
ATOM 2648 C CA . ASN A 1 333 ? 21.125 -17.562 3.109 1 70.19 333 ASN A CA 1
ATOM 2649 C C . ASN A 1 333 ? 22.281 -16.797 2.484 1 70.19 333 ASN A C 1
ATOM 2651 O O . ASN A 1 333 ? 23.219 -17.391 1.969 1 70.19 333 ASN A O 1
ATOM 2655 N N . SER A 1 334 ? 22.156 -15.539 2.561 1 64.19 334 SER A N 1
ATOM 2656 C CA . SER A 1 334 ? 23.297 -14.719 2.139 1 64.19 334 SER A CA 1
ATOM 2657 C C . SER A 1 334 ? 24.344 -14.617 3.238 1 64.19 334 SER A C 1
ATOM 2659 O O . SER A 1 334 ? 25.547 -14.594 2.955 1 64.19 334 SER A O 1
ATOM 2661 N N . LEU A 1 335 ? 23.906 -14.312 4.543 1 55.06 335 LEU A N 1
ATOM 2662 C CA . LEU A 1 335 ? 24.797 -14.211 5.695 1 55.06 335 LEU A CA 1
ATOM 2663 C C . LEU A 1 335 ? 25.422 -15.562 6.023 1 55.06 335 LEU A C 1
ATOM 2665 O O . LEU A 1 335 ? 26.531 -15.617 6.555 1 55.06 335 LEU A O 1
ATOM 2669 N N . ALA A 1 336 ? 24.703 -16.625 6.098 1 46.66 336 ALA A N 1
ATOM 2670 C CA . ALA A 1 336 ? 25.297 -17.922 6.406 1 46.66 336 ALA A CA 1
ATOM 2671 C C . ALA A 1 336 ? 26.641 -18.094 5.695 1 46.66 336 ALA A C 1
ATOM 2673 O O . ALA A 1 336 ? 27.516 -18.812 6.168 1 46.66 336 ALA A O 1
ATOM 2674 N N . ARG A 1 337 ? 27.078 -17.359 4.812 1 48.31 337 ARG A N 1
ATOM 2675 C CA . ARG A 1 337 ? 28.438 -17.453 4.281 1 48.31 337 ARG A CA 1
ATOM 2676 C C . ARG A 1 337 ? 29.406 -16.609 5.109 1 48.31 337 ARG A C 1
ATOM 2678 O O . ARG A 1 337 ? 30.594 -16.922 5.184 1 48.31 337 ARG A O 1
ATOM 2685 N N . GLU A 1 338 ? 28.844 -15.414 5.621 1 45.25 338 GLU A N 1
ATOM 2686 C CA . GLU A 1 338 ? 29.891 -14.688 6.328 1 45.25 338 GLU A CA 1
ATOM 2687 C C . GLU A 1 338 ? 30.422 -15.492 7.508 1 45.25 338 GLU A C 1
ATOM 2689 O O . GLU A 1 338 ? 31.625 -15.43 7.816 1 45.25 338 GLU A O 1
ATOM 2694 N N . ASN A 1 339 ? 29.609 -16.203 8.141 1 40.22 339 ASN A N 1
ATOM 2695 C CA . ASN A 1 339 ? 30.109 -17.016 9.25 1 40.22 339 ASN A CA 1
ATOM 2696 C C . ASN A 1 339 ? 30.859 -18.25 8.758 1 40.22 339 ASN A C 1
ATOM 2698 O O . ASN A 1 339 ? 31.609 -18.859 9.516 1 40.22 339 ASN A O 1
ATOM 2702 N N . THR A 1 340 ? 30.547 -18.766 7.668 1 38.25 340 THR A N 1
ATOM 2703 C CA . THR A 1 340 ? 31.359 -19.906 7.238 1 38.25 340 THR A CA 1
ATOM 2704 C C . THR A 1 340 ? 32.719 -19.438 6.75 1 38.25 340 THR A C 1
ATOM 2706 O O . THR A 1 340 ? 33.688 -20.219 6.73 1 38.25 340 THR A O 1
ATOM 2709 N N . ASP A 1 341 ? 32.875 -18.266 6.191 1 35.19 341 ASP A N 1
ATOM 2710 C CA . ASP A 1 341 ? 34.219 -17.844 5.852 1 35.19 341 ASP A CA 1
ATOM 2711 C C . ASP A 1 341 ? 34.906 -17.156 7.035 1 35.19 341 ASP A C 1
ATOM 2713 O O . ASP A 1 341 ? 35.969 -16.562 6.891 1 35.19 341 ASP A O 1
ATOM 2717 N N . SER A 1 342 ? 34.25 -16.922 8.141 1 31.36 342 SER A N 1
ATOM 2718 C CA . SER A 1 342 ? 35.125 -16.594 9.25 1 31.36 342 SER A CA 1
ATOM 2719 C C . SER A 1 342 ? 35.938 -17.797 9.711 1 31.36 342 SER A C 1
ATOM 2721 O O . SER A 1 342 ? 35.344 -18.875 9.938 1 31.36 342 SER A O 1
ATOM 2723 N N . PRO A 1 343 ? 37.25 -17.719 9.5 1 31.92 343 PRO A N 1
ATOM 2724 C CA . PRO A 1 343 ? 38.219 -18.703 9.992 1 31.92 343 PRO A CA 1
ATOM 2725 C C . PRO A 1 343 ? 38.062 -18.984 11.484 1 31.92 343 PRO A C 1
ATOM 2727 O O . PRO A 1 343 ? 38.906 -19.656 12.078 1 31.92 343 PRO A O 1
ATOM 2730 N N . TYR A 1 344 ? 37.156 -18.469 12.195 1 26.38 344 TYR A N 1
ATOM 2731 C CA . TYR A 1 344 ? 37.375 -18.766 13.602 1 26.38 344 TYR A CA 1
ATOM 2732 C C . TYR A 1 344 ? 37.062 -20.219 13.914 1 26.38 344 TYR A C 1
ATOM 2734 O O . TYR A 1 344 ? 36.969 -20.609 15.086 1 26.38 344 TYR A O 1
ATOM 2742 N N . HIS A 1 345 ? 36.656 -21.125 12.828 1 23.91 345 HIS A N 1
ATOM 2743 C CA . HIS A 1 345 ? 37.125 -22.422 13.305 1 23.91 345 HIS A CA 1
ATOM 2744 C C . HIS A 1 345 ? 38.531 -22.719 12.82 1 23.91 345 HIS A C 1
ATOM 2746 O O . HIS A 1 345 ? 38.875 -22.391 11.688 1 23.91 345 HIS A O 1
ATOM 2752 N N . MET B 1 1 ? -5.473 27.266 -69.062 1 27.75 1 MET B N 1
ATOM 2753 C CA . MET B 1 1 ? -6.129 27.672 -67.812 1 27.75 1 MET B CA 1
ATOM 2754 C C . MET B 1 1 ? -6.148 26.531 -66.812 1 27.75 1 MET B C 1
ATOM 2756 O O . MET B 1 1 ? -6.824 25.516 -67.062 1 27.75 1 MET B O 1
ATOM 2760 N N . GLY B 1 2 ? -5.133 26.188 -66.188 1 31.81 2 GLY B N 1
ATOM 2761 C CA . GLY B 1 2 ? -4.75 24.969 -65.5 1 31.81 2 GLY B CA 1
ATOM 2762 C C . GLY B 1 2 ? -5.324 24.844 -64.125 1 31.81 2 GLY B C 1
ATOM 2763 O O . GLY B 1 2 ? -5.191 25.781 -63.312 1 31.81 2 GLY B O 1
ATOM 2764 N N . THR B 1 3 ? -6.469 24.172 -64 1 38.72 3 THR B N 1
ATOM 2765 C CA . THR B 1 3 ? -7.379 24.016 -62.875 1 38.72 3 THR B CA 1
ATOM 2766 C C . THR B 1 3 ? -6.652 23.422 -61.656 1 38.72 3 THR B C 1
ATOM 2768 O O . THR B 1 3 ? -6.074 22.344 -61.75 1 38.72 3 THR B O 1
ATOM 2771 N N . SER B 1 4 ? -6.133 24.312 -60.875 1 40.59 4 SER B N 1
ATOM 2772 C CA . SER B 1 4 ? -5.344 23.984 -59.688 1 40.59 4 SER B CA 1
ATOM 2773 C C . SER B 1 4 ? -6.148 23.141 -58.719 1 40.59 4 SER B C 1
ATOM 2775 O O . SER B 1 4 ? -7.301 23.453 -58.406 1 40.59 4 SER B O 1
ATOM 2777 N N . PRO B 1 5 ? -5.754 21.859 -58.594 1 40.19 5 PRO B N 1
ATOM 2778 C CA . PRO B 1 5 ? -6.539 20.938 -57.781 1 40.19 5 PRO B CA 1
ATOM 2779 C C . PRO B 1 5 ? -6.766 21.469 -56.344 1 40.19 5 PRO B C 1
ATOM 2781 O O . PRO B 1 5 ? -5.914 22.172 -55.812 1 40.19 5 PRO B O 1
ATOM 2784 N N . ARG B 1 6 ? -7.984 21.922 -56 1 40.41 6 ARG B N 1
ATOM 2785 C CA . ARG B 1 6 ? -8.484 22.406 -54.719 1 40.41 6 ARG B CA 1
ATOM 2786 C C . ARG B 1 6 ? -7.973 21.547 -53.562 1 40.41 6 ARG B C 1
ATOM 2788 O O . ARG B 1 6 ? -7.938 20.328 -53.656 1 40.41 6 ARG B O 1
ATOM 2795 N N . PRO B 1 7 ? -7.316 22.188 -52.656 1 41.69 7 PRO B N 1
ATOM 2796 C CA . PRO B 1 7 ? -6.723 21.453 -51.531 1 41.69 7 PRO B CA 1
ATOM 2797 C C . PRO B 1 7 ? -7.75 20.641 -50.75 1 41.69 7 PRO B C 1
ATOM 2799 O O . PRO B 1 7 ? -8.922 21.031 -50.688 1 41.69 7 PRO B O 1
ATOM 2802 N N . LYS B 1 8 ? -7.672 19.406 -50.844 1 37.94 8 LYS B N 1
ATOM 2803 C CA . LYS B 1 8 ? -8.555 18.484 -50.156 1 37.94 8 LYS B CA 1
ATOM 2804 C C . LYS B 1 8 ? -8.797 18.953 -48.719 1 37.94 8 LYS B C 1
ATOM 2806 O O . LYS B 1 8 ? -7.848 19.281 -48 1 37.94 8 LYS B O 1
ATOM 2811 N N . ARG B 1 9 ? -9.859 19.547 -48.375 1 40.19 9 ARG B N 1
ATOM 2812 C CA . ARG B 1 9 ? -10.359 19.969 -47.062 1 40.19 9 ARG B CA 1
ATOM 2813 C C . ARG B 1 9 ? -10.078 18.906 -46 1 40.19 9 ARG B C 1
ATOM 2815 O O . ARG B 1 9 ? -10.32 17.719 -46.219 1 40.19 9 ARG B O 1
ATOM 2822 N N . PRO B 1 10 ? -9.266 19.25 -45 1 45.34 10 PRO B N 1
ATOM 2823 C CA . PRO B 1 10 ? -8.891 18.281 -43.969 1 45.34 10 PRO B CA 1
ATOM 2824 C C . PRO B 1 10 ? -10.109 17.609 -43.344 1 45.34 10 PRO B C 1
ATOM 2826 O O . PRO B 1 10 ? -11.117 18.266 -43.062 1 45.34 10 PRO B O 1
ATOM 2829 N N . ARG B 1 11 ? -10.344 16.469 -43.719 1 48 11 ARG B N 1
ATOM 2830 C CA . ARG B 1 11 ? -11.492 15.711 -43.219 1 48 11 ARG B CA 1
ATOM 2831 C C . ARG B 1 11 ? -11.672 15.906 -41.719 1 48 11 ARG B C 1
ATOM 2833 O O . ARG B 1 11 ? -10.688 16.016 -40.969 1 48 11 ARG B O 1
ATOM 2840 N N . SER B 1 12 ? -12.711 16.359 -41.344 1 46.53 12 SER B N 1
ATOM 2841 C CA . SER B 1 12 ? -13.031 16.562 -39.938 1 46.53 12 SER B CA 1
ATOM 2842 C C . SER B 1 12 ? -12.617 15.352 -39.094 1 46.53 12 SER B C 1
ATOM 2844 O O . SER B 1 12 ? -12.562 14.234 -39.594 1 46.53 12 SER B O 1
ATOM 2846 N N . THR B 1 13 ? -12.008 15.594 -38 1 52.25 13 THR B N 1
ATOM 2847 C CA . THR B 1 13 ? -11.516 14.602 -37.031 1 52.25 13 THR B CA 1
ATOM 2848 C C . THR B 1 13 ? -12.57 13.531 -36.781 1 52.25 13 THR B C 1
ATOM 2850 O O . THR B 1 13 ? -12.242 12.352 -36.625 1 52.25 13 THR B O 1
ATOM 2853 N N . TYR B 1 14 ? -13.75 13.914 -36.75 1 51.84 14 TYR B N 1
A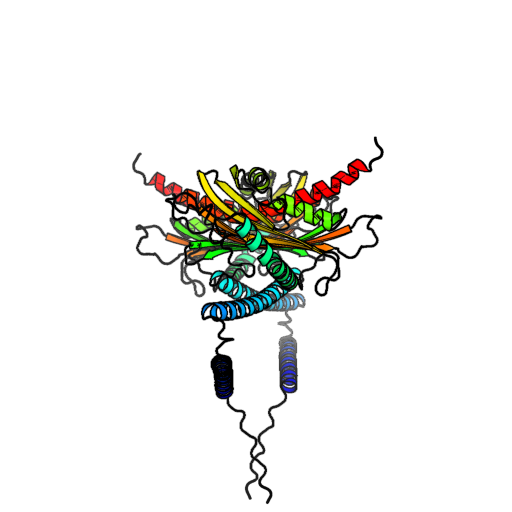TOM 2854 C CA . TYR B 1 14 ? -14.867 12.984 -36.594 1 51.84 14 TYR B CA 1
ATOM 2855 C C . TYR B 1 14 ? -14.938 12.039 -37.812 1 51.84 14 TYR B C 1
ATOM 2857 O O . TYR B 1 14 ? -15.125 10.828 -37.625 1 51.84 14 TYR B O 1
ATOM 2865 N N . GLU B 1 15 ? -14.75 12.539 -38.906 1 53.94 15 GLU B N 1
ATOM 2866 C CA . GLU B 1 15 ? -14.812 11.734 -40.094 1 53.94 15 GLU B CA 1
ATOM 2867 C C . GLU B 1 15 ? -13.609 10.797 -40.219 1 53.94 15 GLU B C 1
ATOM 2869 O O . GLU B 1 15 ? -13.742 9.641 -40.625 1 53.94 15 GLU B O 1
ATOM 2874 N N . ALA B 1 16 ? -12.539 11.227 -39.688 1 51 16 ALA B N 1
ATOM 2875 C CA . ALA B 1 16 ? -11.352 10.391 -39.656 1 51 16 ALA B CA 1
ATOM 2876 C C . ALA B 1 16 ? -11.523 9.234 -38.656 1 51 16 ALA B C 1
ATOM 2878 O O . ALA B 1 16 ? -11.164 8.094 -38.969 1 51 16 ALA B O 1
ATOM 2879 N N . ARG B 1 17 ? -12.094 9.523 -37.594 1 51.62 17 ARG B N 1
ATOM 2880 C CA . ARG B 1 17 ? -12.375 8.484 -36.625 1 51.62 17 ARG B CA 1
ATOM 2881 C C . ARG B 1 17 ? -13.414 7.496 -37.156 1 51.62 17 ARG B C 1
ATOM 2883 O O . ARG B 1 17 ? -13.289 6.289 -36.938 1 51.62 17 ARG B O 1
ATOM 2890 N N . ARG B 1 18 ? -14.359 7.992 -37.812 1 53.22 18 ARG B N 1
ATOM 2891 C CA . ARG B 1 18 ? -15.367 7.145 -38.438 1 53.22 18 ARG B CA 1
ATOM 2892 C C . ARG B 1 18 ? -14.742 6.27 -39.531 1 53.22 18 ARG B C 1
ATOM 2894 O O . ARG B 1 18 ? -15.062 5.082 -39.625 1 53.22 18 ARG B O 1
ATOM 2901 N N . MET B 1 19 ? -13.82 6.84 -40.156 1 53.22 19 MET B N 1
ATOM 2902 C CA . MET B 1 19 ? -13.156 6.086 -41.219 1 53.22 19 MET B CA 1
ATOM 2903 C C . MET B 1 19 ? -12.203 5.051 -40.625 1 53.22 19 MET B C 1
ATOM 2905 O O . MET B 1 19 ? -12.109 3.928 -41.125 1 53.22 19 MET B O 1
ATOM 2909 N N . GLU B 1 20 ? -11.641 5.52 -39.562 1 53.5 20 GLU B N 1
ATOM 2910 C CA . GLU B 1 20 ? -10.75 4.578 -38.906 1 53.5 20 GLU B CA 1
ATOM 2911 C C . GLU B 1 20 ? -11.539 3.422 -38.281 1 53.5 20 GLU B C 1
ATOM 2913 O O . GLU B 1 20 ? -11.133 2.262 -38.406 1 53.5 20 GLU B O 1
ATOM 2918 N N . ARG B 1 21 ? -12.602 3.662 -37.656 1 53.16 21 ARG B N 1
ATOM 2919 C CA . ARG B 1 21 ? -13.5 2.623 -37.156 1 53.16 21 ARG B CA 1
ATOM 2920 C C . ARG B 1 21 ? -14.008 1.749 -38.312 1 53.16 21 ARG B C 1
ATOM 2922 O O . ARG B 1 21 ? -14.078 0.525 -38.156 1 53.16 21 ARG B O 1
ATOM 2929 N N . ALA B 1 22 ? -14.297 2.41 -39.312 1 56.91 22 ALA B N 1
ATOM 2930 C CA . ALA B 1 22 ? -14.789 1.679 -40.5 1 56.91 22 ALA B CA 1
ATOM 2931 C C . ALA B 1 22 ? -13.688 0.808 -41.094 1 56.91 22 ALA B C 1
ATOM 2933 O O . ALA B 1 22 ? -13.938 -0.336 -41.469 1 56.91 22 ALA B O 1
ATOM 2934 N N . SER B 1 23 ? -12.516 1.367 -41.031 1 52.88 23 SER B N 1
ATOM 2935 C CA . SER B 1 23 ? -11.383 0.599 -41.562 1 52.88 23 SER B CA 1
ATOM 2936 C C . SER B 1 23 ? -11.055 -0.577 -40.625 1 52.88 23 SER B C 1
ATOM 2938 O O . SER B 1 23 ? -10.812 -1.688 -41.094 1 52.88 23 SER B O 1
ATOM 2940 N N . LEU B 1 24 ? -11.164 -0.282 -39.375 1 53.47 24 LEU B N 1
ATOM 2941 C CA . LEU B 1 24 ? -10.891 -1.346 -38.438 1 53.47 24 LEU B CA 1
ATOM 2942 C C . LEU B 1 24 ? -11.992 -2.396 -38.469 1 53.47 24 LEU B C 1
ATOM 2944 O O . LEU B 1 24 ? -11.719 -3.596 -38.375 1 53.47 24 LEU B O 1
ATOM 2948 N N . GLN B 1 25 ? -13.156 -1.973 -38.656 1 56 25 GLN B N 1
ATOM 2949 C CA . GLN B 1 25 ? -14.281 -2.879 -38.812 1 56 25 GLN B CA 1
ATOM 2950 C C . GLN B 1 25 ? -14.141 -3.697 -40.094 1 56 25 GLN B C 1
ATOM 2952 O O . GLN B 1 25 ? -14.43 -4.895 -40.125 1 56 25 GLN B O 1
ATOM 2957 N N . HIS B 1 26 ? -13.695 -2.994 -41.062 1 58.31 26 HIS B N 1
ATOM 2958 C CA . HIS B 1 26 ? -13.469 -3.684 -42.312 1 58.31 26 HIS B CA 1
ATOM 2959 C C . HIS B 1 26 ? -12.32 -4.684 -42.188 1 58.31 26 HIS B C 1
ATOM 2961 O O . HIS B 1 26 ? -12.422 -5.805 -42.719 1 58.31 26 HIS B O 1
ATOM 2967 N N . GLU B 1 27 ? -11.32 -4.215 -41.562 1 51.12 27 GLU B N 1
ATOM 2968 C CA . GLU B 1 27 ? -10.203 -5.129 -41.344 1 51.12 27 GLU B CA 1
ATOM 2969 C C . GLU B 1 27 ? -10.617 -6.324 -40.5 1 51.12 27 GLU B C 1
ATOM 2971 O O . GLU B 1 27 ? -10.234 -7.461 -40.781 1 51.12 27 GLU B O 1
ATOM 2976 N N . LEU B 1 28 ? -11.453 -6.102 -39.594 1 52.84 28 LEU B N 1
ATOM 2977 C CA . LEU B 1 28 ? -12.016 -7.164 -38.75 1 52.84 28 LEU B CA 1
ATOM 2978 C C . LEU B 1 28 ? -12.891 -8.094 -39.594 1 52.84 28 LEU B C 1
ATOM 2980 O O . LEU B 1 28 ? -12.82 -9.32 -39.438 1 52.84 28 LEU B O 1
ATOM 2984 N N . GLN B 1 29 ? -13.586 -7.48 -40.406 1 57.44 29 GLN B N 1
ATOM 2985 C CA . GLN B 1 29 ? -14.445 -8.258 -41.312 1 57.44 29 GLN B CA 1
ATOM 2986 C C . GLN B 1 29 ? -13.617 -9.094 -42.281 1 57.44 29 GLN B C 1
ATOM 2988 O O . GLN B 1 29 ? -13.93 -10.25 -42.531 1 57.44 29 GLN B O 1
ATOM 2993 N N . THR B 1 30 ? -12.594 -8.414 -42.75 1 52.19 30 THR B N 1
ATOM 2994 C CA . THR B 1 30 ? -11.727 -9.133 -43.688 1 52.19 30 THR B CA 1
ATOM 2995 C C . THR B 1 30 ? -11.016 -10.281 -42.969 1 52.19 30 THR B C 1
ATOM 2997 O O . THR B 1 30 ? -10.922 -11.383 -43.531 1 52.19 30 THR B O 1
ATOM 3000 N N . LEU B 1 31 ? -10.578 -10.016 -41.781 1 50.31 31 LEU B N 1
ATOM 3001 C CA . LEU B 1 31 ? -9.898 -11.055 -41.031 1 50.31 31 LEU B CA 1
ATOM 3002 C C . LEU B 1 31 ? -10.867 -12.164 -40.656 1 50.31 31 LEU B C 1
ATOM 3004 O O . LEU B 1 31 ? -10.523 -13.352 -40.688 1 50.31 31 LEU B O 1
ATOM 3008 N N . THR B 1 32 ? -12.086 -11.812 -40.375 1 53.59 32 THR B N 1
ATOM 3009 C CA . THR B 1 32 ? -13.141 -12.781 -40.094 1 53.59 32 THR B CA 1
ATOM 3010 C C . THR B 1 32 ? -13.453 -13.609 -41.312 1 53.59 32 THR B C 1
ATOM 3012 O O . THR B 1 32 ? -13.633 -14.828 -41.219 1 53.59 32 THR B O 1
ATOM 3015 N N . LYS B 1 33 ? -13.5 -12.961 -42.375 1 54.47 33 LYS B N 1
ATOM 3016 C CA . LYS B 1 33 ? -13.773 -13.656 -43.625 1 54.47 33 LYS B CA 1
ATOM 3017 C C . LYS B 1 33 ? -12.625 -14.594 -44 1 54.47 33 LYS B C 1
ATOM 3019 O O . LYS B 1 33 ? -12.852 -15.719 -44.469 1 54.47 33 LYS B O 1
ATOM 3024 N N . ARG B 1 34 ? -11.445 -14.023 -43.875 1 49.38 34 ARG B N 1
ATOM 3025 C CA . ARG B 1 34 ? -10.289 -14.859 -44.188 1 49.38 34 ARG B CA 1
ATOM 3026 C C . ARG B 1 34 ? -10.25 -16.078 -43.25 1 49.38 34 ARG B C 1
ATOM 3028 O O . ARG B 1 34 ? -9.914 -17.172 -43.688 1 49.38 34 ARG B O 1
ATOM 3035 N N . LEU B 1 35 ? -10.672 -15.914 -42.062 1 48.5 35 LEU B N 1
ATOM 3036 C CA . LEU B 1 35 ? -10.789 -17 -41.094 1 48.5 35 LEU B CA 1
ATOM 3037 C C . LEU B 1 35 ? -11.867 -17.984 -41.531 1 48.5 35 LEU B C 1
ATOM 3039 O O . LEU B 1 35 ? -11.664 -19.203 -41.469 1 48.5 35 LEU B O 1
ATOM 3043 N N . GLU B 1 36 ? -12.898 -17.5 -41.938 1 51.88 36 GLU B N 1
ATOM 3044 C CA . GLU B 1 36 ? -13.977 -18.344 -42.469 1 51.88 36 GLU B CA 1
ATOM 3045 C C . GLU B 1 36 ? -13.531 -19.109 -43.688 1 51.88 36 GLU B C 1
ATOM 3047 O O . GLU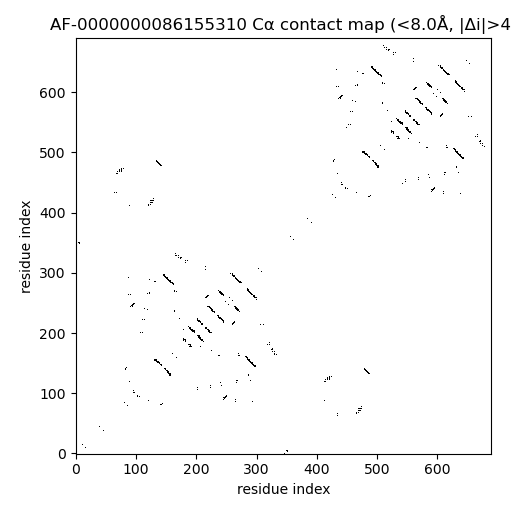 B 1 36 ? -13.836 -20.297 -43.844 1 51.88 36 GLU B O 1
ATOM 3052 N N . GLN B 1 37 ? -12.883 -18.406 -44.562 1 49.97 37 GLN B N 1
ATOM 3053 C CA . GLN B 1 37 ? -12.391 -19.031 -45.781 1 49.97 37 GLN B CA 1
ATOM 3054 C C . GLN B 1 37 ? -11.367 -20.125 -45.469 1 49.97 37 GLN B C 1
ATOM 3056 O O . GLN B 1 37 ? -11.406 -21.219 -46.062 1 49.97 37 GLN B O 1
ATOM 3061 N N . LEU B 1 38 ? -10.445 -19.75 -44.688 1 45.84 38 LEU B N 1
ATOM 3062 C CA . LEU B 1 38 ? -9.453 -20.75 -44.281 1 45.84 38 LEU B CA 1
ATOM 3063 C C . LEU B 1 38 ? -10.125 -21.938 -43.625 1 45.84 38 LEU B C 1
ATOM 3065 O O . LEU B 1 38 ? -9.734 -23.094 -43.844 1 45.84 38 LEU B O 1
ATOM 3069 N N . GLN B 1 39 ? -11.195 -21.734 -42.938 1 46.72 39 GLN B N 1
ATOM 3070 C CA . GLN B 1 39 ? -12.008 -22.781 -42.344 1 46.72 39 GLN B CA 1
ATOM 3071 C C . GLN B 1 39 ? -12.719 -23.609 -43.406 1 46.72 39 GLN B C 1
ATOM 3073 O O . GLN B 1 39 ? -12.844 -24.828 -43.281 1 46.72 39 GLN B O 1
ATOM 3078 N N . ALA B 1 40 ? -13.211 -23.031 -44.375 1 49.97 40 ALA B N 1
ATOM 3079 C CA . ALA B 1 40 ? -13.898 -23.703 -45.469 1 49.97 40 ALA B CA 1
ATOM 3080 C C . ALA B 1 40 ? -12.93 -24.531 -46.312 1 49.97 40 ALA B C 1
ATOM 3082 O O . ALA B 1 40 ? -13.281 -25.609 -46.781 1 49.97 40 ALA B O 1
ATOM 3083 N N . GLU B 1 41 ? -11.852 -23.953 -46.781 1 47.09 41 GLU B N 1
ATOM 3084 C CA . GLU B 1 41 ? -10.914 -24.641 -47.688 1 47.09 41 GLU B CA 1
ATOM 3085 C C . GLU B 1 41 ? -10.258 -25.828 -46.969 1 47.09 41 GLU B C 1
ATOM 3087 O O . GLU B 1 41 ? -9.82 -26.766 -47.656 1 47.09 41 GLU B O 1
ATOM 3092 N N . HIS B 1 42 ? -9.805 -25.734 -45.938 1 36.75 42 HIS B N 1
ATOM 3093 C CA . HIS B 1 42 ? -9.219 -26.891 -45.281 1 36.75 42 HIS B CA 1
ATOM 3094 C C . HIS B 1 42 ? -10.195 -27.484 -44.25 1 36.75 42 HIS B C 1
ATOM 3096 O O . HIS B 1 42 ? -10.164 -27.141 -43.062 1 36.75 42 HIS B O 1
ATOM 3102 N N . PRO B 1 43 ? -11.266 -28.031 -44.75 1 42.59 43 PRO B N 1
ATOM 3103 C CA . PRO B 1 43 ? -12.289 -28.688 -43.969 1 42.59 43 PRO B CA 1
ATOM 3104 C C . PRO B 1 43 ? -11.703 -29.578 -42.875 1 42.59 43 PRO B C 1
ATOM 3106 O O . PRO B 1 43 ? -12.297 -29.719 -41.781 1 42.59 43 PRO B O 1
ATOM 3109 N N . ALA B 1 44 ? -10.906 -30.562 -43.219 1 42.34 44 ALA B N 1
ATOM 3110 C CA . ALA B 1 44 ? -10.203 -31.484 -42.344 1 42.34 44 ALA B CA 1
ATOM 3111 C C . ALA B 1 44 ? -9.477 -30.719 -41.219 1 42.34 44 ALA B C 1
ATOM 3113 O O . ALA B 1 44 ? -9.102 -31.312 -40.219 1 42.34 44 ALA B O 1
ATOM 3114 N N . LEU B 1 45 ? -8.672 -29.75 -41.562 1 38.12 45 LEU B N 1
ATOM 3115 C CA . LEU B 1 45 ? -8.094 -28.859 -40.594 1 38.12 45 LEU B CA 1
ATOM 3116 C C . LEU B 1 45 ? -9.188 -28.172 -39.75 1 38.12 45 LEU B C 1
ATOM 3118 O O . LEU B 1 45 ? -9.406 -26.969 -39.906 1 38.12 45 LEU B O 1
ATOM 3122 N N . VAL B 1 46 ? -10.359 -28.422 -39.844 1 36.81 46 VAL B N 1
ATOM 3123 C CA . VAL B 1 46 ? -11.531 -28.203 -39.031 1 36.81 46 VAL B CA 1
ATOM 3124 C C . VAL B 1 46 ? -11.141 -28.297 -37.531 1 36.81 46 VAL B C 1
ATOM 3126 O O . VAL B 1 46 ? -10.883 -29.391 -37.031 1 36.81 46 VAL B O 1
ATOM 3129 N N . ILE B 1 47 ? -10.234 -27.516 -37.125 1 42.62 47 ILE B N 1
ATOM 3130 C CA . ILE B 1 47 ? -10.016 -27.359 -35.688 1 42.62 47 ILE B CA 1
ATOM 3131 C C . ILE B 1 47 ? -11.328 -27.609 -34.938 1 42.62 47 ILE B C 1
ATOM 3133 O O . ILE B 1 47 ? -12.352 -27 -35.25 1 42.62 47 ILE B O 1
ATOM 3137 N N . SER B 1 48 ? -11.562 -28.891 -34.594 1 55.94 48 SER B N 1
ATOM 3138 C CA . SER B 1 48 ? -12.734 -29.188 -33.781 1 55.94 48 SER B CA 1
ATOM 3139 C C . SER B 1 48 ? -13.234 -27.953 -33.031 1 55.94 48 SER B C 1
ATOM 3141 O O . SER B 1 48 ? -12.5 -26.984 -32.875 1 55.94 48 SER B O 1
ATOM 3143 N N . LYS B 1 49 ? -14.539 -27.797 -33.156 1 56.62 49 LYS B N 1
ATOM 3144 C CA . LYS B 1 49 ? -15.156 -26.75 -32.375 1 56.62 49 LYS B CA 1
ATOM 3145 C C . LYS B 1 49 ? -14.359 -26.484 -31.094 1 56.62 49 LYS B C 1
ATOM 3147 O O . LYS B 1 49 ? -14.188 -25.328 -30.688 1 56.62 49 LYS B O 1
ATOM 3152 N N . ALA B 1 50 ? -13.828 -27.531 -30.609 1 63.03 50 ALA B N 1
ATOM 3153 C CA . ALA B 1 50 ? -13.039 -27.422 -29.375 1 63.03 50 ALA B CA 1
ATOM 3154 C C . ALA B 1 50 ? -11.703 -26.75 -29.641 1 63.03 50 ALA B C 1
ATOM 3156 O O . ALA B 1 50 ? -11.266 -25.891 -28.875 1 63.03 50 ALA B O 1
ATOM 3157 N N . GLN B 1 51 ? -11.156 -27.125 -30.734 1 64.19 51 GLN B N 1
ATOM 3158 C CA . GLN B 1 51 ? -9.859 -26.531 -31.047 1 64.19 51 GLN B CA 1
ATOM 3159 C C . GLN B 1 51 ? -9.992 -25.062 -31.422 1 64.19 51 GLN B C 1
ATOM 3161 O O . GLN B 1 51 ? -9.164 -24.234 -31.031 1 64.19 51 GLN B O 1
ATOM 3166 N N . ARG B 1 52 ? -11.023 -24.797 -32.094 1 63.72 52 ARG B N 1
ATOM 3167 C CA . ARG B 1 52 ? -11.281 -23.406 -32.438 1 63.72 52 ARG B CA 1
ATOM 3168 C C . ARG B 1 52 ? -11.539 -22.562 -31.203 1 63.72 52 ARG B C 1
ATOM 3170 O O . ARG B 1 52 ? -11.039 -21.438 -31.094 1 63.72 52 ARG B O 1
ATOM 3177 N N . ALA B 1 53 ? -12.367 -23.156 -30.359 1 69.62 53 ALA B N 1
ATOM 3178 C CA . ALA B 1 53 ? -12.633 -22.453 -29.109 1 69.62 53 ALA B CA 1
ATOM 3179 C C . ALA B 1 53 ? -11.344 -22.234 -28.328 1 69.62 53 ALA B C 1
ATOM 3181 O O . ALA B 1 53 ? -11.133 -21.156 -27.75 1 69.62 53 ALA B O 1
ATOM 3182 N N . CYS B 1 54 ? -10.531 -23.203 -28.438 1 70.06 54 CYS B N 1
ATOM 3183 C CA . CYS B 1 54 ? -9.258 -23.094 -27.734 1 70.06 54 CYS B CA 1
ATOM 3184 C C . CYS B 1 54 ? -8.383 -22.031 -28.359 1 70.06 54 CYS B C 1
ATOM 3186 O O . CYS B 1 54 ? -7.754 -21.234 -27.641 1 70.06 54 CYS B O 1
ATOM 3188 N N . ALA B 1 55 ? -8.391 -22.016 -29.641 1 70.5 55 ALA B N 1
ATOM 3189 C CA . ALA B 1 55 ? -7.574 -21.016 -30.344 1 70.5 55 ALA B CA 1
ATOM 3190 C C . ALA B 1 55 ? -8.109 -19.609 -30.109 1 70.5 55 ALA B C 1
ATOM 3192 O O . ALA B 1 55 ? -7.344 -18.672 -29.875 1 70.5 55 ALA B O 1
ATOM 3193 N N . GLU B 1 56 ? -9.383 -19.5 -30.234 1 70.25 56 GLU B N 1
ATOM 3194 C CA . GLU B 1 56 ? -10.008 -18.203 -29.984 1 70.25 56 GLU B CA 1
ATOM 3195 C C . GLU B 1 56 ? -9.75 -17.734 -28.562 1 70.25 56 GLU B C 1
ATOM 3197 O O . GLU B 1 56 ? -9.445 -16.562 -28.328 1 70.25 56 GLU B O 1
ATOM 3202 N N . ASN B 1 57 ? -9.875 -18.672 -27.703 1 72.19 57 ASN B N 1
ATOM 3203 C CA . ASN B 1 57 ? -9.594 -18.359 -26.312 1 72.19 57 ASN B CA 1
ATOM 3204 C C . ASN B 1 57 ? -8.141 -17.938 -26.109 1 72.19 57 ASN B C 1
ATOM 3206 O O . ASN B 1 57 ? -7.852 -17.031 -25.328 1 72.19 57 ASN B O 1
ATOM 3210 N N . ALA B 1 58 ? -7.359 -18.609 -26.828 1 73.5 58 ALA B N 1
ATOM 3211 C CA . ALA B 1 58 ? -5.941 -18.281 -26.734 1 73.5 58 ALA B CA 1
ATOM 3212 C C . ALA B 1 58 ? -5.672 -16.875 -27.25 1 73.5 58 ALA B C 1
ATOM 3214 O O . ALA B 1 58 ? -4.898 -16.109 -26.672 1 73.5 58 ALA B O 1
ATOM 3215 N N . LEU B 1 59 ? -6.34 -16.547 -28.328 1 72.56 59 LEU B N 1
ATOM 3216 C CA . LEU B 1 59 ? -6.18 -15.219 -28.906 1 72.56 59 LEU B CA 1
ATOM 3217 C C . LEU B 1 59 ? -6.727 -14.148 -27.984 1 72.56 59 LEU B C 1
ATOM 3219 O O . LEU B 1 59 ? -6.117 -13.086 -27.812 1 72.56 59 LEU B O 1
ATOM 3223 N N . LEU B 1 60 ? -7.824 -14.453 -27.469 1 73.75 60 LEU B N 1
ATOM 3224 C CA . LEU B 1 60 ? -8.414 -13.516 -26.516 1 73.75 60 LEU B CA 1
ATOM 3225 C C . LEU B 1 60 ? -7.512 -13.312 -25.312 1 73.75 60 LEU B C 1
ATOM 3227 O O . LEU B 1 60 ? -7.305 -12.18 -24.859 1 73.75 60 LEU B O 1
ATOM 3231 N N . ARG B 1 61 ? -6.988 -14.383 -24.938 1 75.88 61 ARG B N 1
ATOM 3232 C CA . ARG B 1 61 ? -6.102 -14.305 -23.781 1 75.88 61 ARG B CA 1
ATOM 3233 C C . ARG B 1 61 ? -4.844 -13.5 -24.109 1 75.88 61 ARG B C 1
ATOM 3235 O O . ARG B 1 61 ? -4.379 -12.711 -23.281 1 75.88 61 ARG B O 1
ATOM 3242 N N . GLN B 1 62 ? -4.41 -13.711 -25.266 1 80.12 62 GLN B N 1
ATOM 3243 C CA . GLN B 1 62 ? -3.232 -12.961 -25.703 1 80.12 62 GLN B CA 1
ATOM 3244 C C . GLN B 1 62 ? -3.535 -11.469 -25.797 1 80.12 62 GLN B C 1
ATOM 3246 O O . GLN B 1 62 ? -2.736 -10.633 -25.375 1 80.12 62 GLN B O 1
ATOM 3251 N N . SER B 1 63 ? -4.645 -11.188 -26.328 1 75.62 63 SER B N 1
ATOM 3252 C CA . SER B 1 63 ? -5.039 -9.789 -26.453 1 75.62 63 SER B CA 1
ATOM 3253 C C . SER B 1 63 ? -5.199 -9.133 -25.078 1 75.62 63 SER B C 1
ATOM 3255 O O . SER B 1 63 ? -4.766 -7.996 -24.875 1 75.62 63 SER B O 1
ATOM 3257 N N . LEU B 1 64 ? -5.801 -9.859 -24.266 1 79.62 64 LEU B N 1
ATOM 3258 C CA . LEU B 1 64 ? -5.988 -9.352 -22.906 1 79.62 64 LEU B CA 1
ATOM 3259 C C . LEU B 1 64 ? -4.645 -9.148 -22.219 1 79.62 64 LEU B C 1
ATOM 3261 O O . LEU B 1 64 ? -4.453 -8.156 -21.5 1 79.62 64 LEU B O 1
ATOM 3265 N N . PHE B 1 65 ? -3.799 -10.023 -22.562 1 85.44 65 PHE B N 1
ATOM 3266 C CA . PHE B 1 65 ? -2.477 -9.922 -21.953 1 85.44 65 PHE B CA 1
ATOM 3267 C C . PHE B 1 65 ? -1.731 -8.703 -22.484 1 85.44 65 PHE B C 1
ATOM 3269 O O . PHE B 1 65 ? -1.099 -7.973 -21.719 1 85.44 65 PHE B O 1
ATOM 3276 N N . GLU B 1 66 ? -1.843 -8.445 -23.703 1 81.56 66 GLU B N 1
ATOM 3277 C CA . GLU B 1 66 ? -1.188 -7.281 -24.281 1 81.56 66 GLU B CA 1
ATOM 3278 C C . GLU B 1 66 ? -1.739 -5.984 -23.703 1 81.56 66 GLU B C 1
ATOM 3280 O O . GLU B 1 66 ? -0.987 -5.039 -23.453 1 81.56 66 GLU B O 1
ATOM 3285 N N . ARG B 1 67 ? -2.984 -5.984 -23.531 1 79.69 67 ARG B N 1
ATOM 3286 C CA . ARG B 1 67 ? -3.594 -4.844 -22.844 1 79.69 67 ARG B CA 1
ATOM 3287 C C . ARG B 1 67 ? -3.039 -4.688 -21.438 1 79.69 67 ARG B C 1
ATOM 3289 O O . ARG B 1 67 ? -2.764 -3.57 -21 1 79.69 67 ARG B O 1
ATOM 3296 N N . ASP B 1 68 ? -2.887 -5.801 -20.797 1 85.5 68 ASP B N 1
ATOM 3297 C CA . ASP B 1 68 ? -2.342 -5.773 -19.438 1 85.5 68 ASP B CA 1
ATOM 3298 C C . ASP B 1 68 ? -0.915 -5.234 -19.438 1 85.5 68 ASP B C 1
ATOM 3300 O O . ASP B 1 68 ? -0.523 -4.516 -18.516 1 85.5 68 ASP B O 1
ATOM 3304 N N . LEU B 1 69 ? -0.241 -5.535 -20.469 1 87 69 LEU B N 1
ATOM 3305 C CA . LEU B 1 69 ? 1.133 -5.055 -20.562 1 87 69 LEU B CA 1
ATOM 3306 C C . LEU B 1 69 ? 1.169 -3.541 -20.734 1 87 69 LEU B C 1
ATOM 3308 O O . LEU B 1 69 ? 1.985 -2.863 -20.094 1 87 69 LEU B O 1
ATOM 3312 N N . VAL B 1 70 ? 0.283 -3.053 -21.438 1 81 70 VAL B N 1
ATOM 3313 C CA . VAL B 1 70 ? 0.213 -1.61 -21.641 1 81 70 VAL B CA 1
ATOM 3314 C C . VAL B 1 70 ? -0.178 -0.923 -20.328 1 81 70 VAL B C 1
ATOM 3316 O O . VAL B 1 70 ? 0.407 0.096 -19.969 1 81 70 VAL B O 1
ATOM 3319 N N . THR B 1 71 ? -1.127 -1.491 -19.734 1 81.69 71 THR B N 1
ATOM 3320 C CA . THR B 1 71 ? -1.537 -0.96 -18.438 1 81.69 71 THR B CA 1
ATOM 3321 C C . THR B 1 71 ? -0.377 -0.998 -17.438 1 81.69 71 THR B C 1
ATOM 3323 O O . THR B 1 71 ? -0.12 -0.016 -16.75 1 81.69 71 THR B O 1
ATOM 3326 N N . ALA B 1 72 ? 0.287 -2.107 -17.484 1 88.69 72 ALA B N 1
ATOM 3327 C CA . ALA B 1 72 ? 1.433 -2.258 -16.594 1 88.69 72 ALA B CA 1
ATOM 3328 C C . ALA B 1 72 ? 2.49 -1.194 -16.875 1 88.69 72 ALA B C 1
ATOM 3330 O O . ALA B 1 72 ? 3.027 -0.583 -15.945 1 88.69 72 ALA B O 1
ATOM 3331 N N . ARG B 1 73 ? 2.723 -0.915 -18.078 1 85.06 73 ARG B N 1
ATOM 3332 C CA . ARG B 1 73 ? 3.691 0.101 -18.484 1 85.06 73 ARG B CA 1
ATOM 3333 C C . ARG B 1 73 ? 3.238 1.49 -18.047 1 85.06 73 ARG B C 1
ATOM 3335 O O . ARG B 1 73 ? 4.043 2.283 -17.547 1 85.06 73 ARG B O 1
ATOM 3342 N N . THR B 1 74 ? 1.977 1.717 -18.234 1 79.75 74 THR B N 1
ATOM 3343 C CA . THR B 1 74 ? 1.418 3.008 -17.844 1 79.75 74 THR B CA 1
ATOM 3344 C C . THR B 1 74 ? 1.533 3.223 -16.344 1 79.75 74 THR B C 1
ATOM 3346 O O . THR B 1 74 ? 1.953 4.293 -15.891 1 79.75 74 THR B O 1
ATOM 3349 N N . VAL B 1 75 ? 1.19 2.195 -15.594 1 84.12 75 VAL B N 1
ATOM 3350 C CA . VAL B 1 75 ? 1.286 2.273 -14.141 1 84.12 75 VAL B CA 1
ATOM 3351 C C . VAL B 1 75 ? 2.744 2.471 -13.727 1 84.12 75 VAL B C 1
ATOM 3353 O O . VAL B 1 75 ? 3.041 3.271 -12.836 1 84.12 75 VAL B O 1
ATOM 3356 N N . SER B 1 76 ? 3.596 1.794 -14.43 1 87.25 76 SER B N 1
ATOM 3357 C CA . SER B 1 76 ? 5.023 1.949 -14.164 1 87.25 76 SER B CA 1
ATOM 3358 C C . SER B 1 76 ? 5.477 3.385 -14.398 1 87.25 76 SER B C 1
ATOM 3360 O O . SER B 1 76 ? 6.203 3.955 -13.586 1 87.25 76 SER B O 1
ATOM 3362 N N . LEU B 1 77 ? 5.035 3.928 -15.461 1 82.44 77 LEU B N 1
ATOM 3363 C CA . LEU B 1 77 ? 5.406 5.297 -15.805 1 82.44 77 LEU B CA 1
ATOM 3364 C C . LEU B 1 77 ? 4.883 6.281 -14.766 1 82.44 77 LEU B C 1
ATOM 3366 O O . LEU B 1 77 ? 5.617 7.164 -14.32 1 82.44 77 LEU B O 1
ATOM 3370 N N . LEU B 1 78 ? 3.682 6.113 -14.375 1 80.31 78 LEU B N 1
ATOM 3371 C CA . LEU B 1 78 ? 3.07 6.996 -13.391 1 80.31 78 LEU B CA 1
ATOM 3372 C C . LEU B 1 78 ? 3.789 6.887 -12.047 1 80.31 78 LEU B C 1
ATOM 3374 O O . LEU B 1 78 ? 4.102 7.902 -11.422 1 80.31 78 LEU B O 1
ATOM 3378 N N . SER B 1 79 ? 4.043 5.684 -11.664 1 84 79 SER B N 1
ATOM 3379 C CA . SER B 1 79 ? 4.738 5.461 -10.406 1 84 79 SER B CA 1
ATOM 3380 C C . SER B 1 79 ? 6.137 6.07 -10.43 1 84 79 SER B C 1
ATOM 3382 O O . SER B 1 79 ? 6.582 6.656 -9.438 1 84 79 SER B O 1
ATOM 3384 N N . HIS B 1 80 ? 6.734 5.938 -11.523 1 82.12 80 HIS B N 1
ATOM 3385 C CA . HIS B 1 80 ? 8.07 6.5 -11.68 1 82.12 80 HIS B CA 1
ATOM 3386 C C . HIS B 1 80 ? 8.039 8.023 -11.57 1 82.12 80 HIS B C 1
ATOM 3388 O O . HIS B 1 80 ? 8.867 8.617 -10.875 1 82.12 80 HIS B O 1
ATOM 3394 N N . GLU B 1 81 ? 7.133 8.609 -12.211 1 78.06 81 GLU B N 1
ATOM 3395 C CA . GLU B 1 81 ? 7.023 10.062 -12.172 1 78.06 81 GLU B CA 1
ATOM 3396 C C . GLU B 1 81 ? 6.762 10.555 -10.75 1 78.06 81 GLU B C 1
ATOM 3398 O O . GLU B 1 81 ? 7.348 11.555 -10.32 1 78.06 81 GLU B O 1
ATOM 3403 N N . MET B 1 82 ? 6.004 9.867 -10.102 1 78.88 82 MET B N 1
ATOM 3404 C CA . MET B 1 82 ? 5.676 10.242 -8.727 1 78.88 82 MET B CA 1
ATOM 3405 C C . MET B 1 82 ? 6.879 10.055 -7.812 1 78.88 82 MET B C 1
ATOM 3407 O O . MET B 1 82 ? 7.121 10.883 -6.926 1 78.88 82 MET B O 1
ATOM 3411 N N . ALA B 1 83 ? 7.637 9.023 -8.102 1 83.81 83 ALA B N 1
ATOM 3412 C CA . ALA B 1 83 ? 8.805 8.734 -7.27 1 83.81 83 ALA B CA 1
ATOM 3413 C C . ALA B 1 83 ? 9.961 9.68 -7.598 1 83.81 83 ALA B C 1
ATOM 3415 O O . ALA B 1 83 ? 10.734 10.047 -6.715 1 83.81 83 ALA B O 1
ATOM 3416 N N . ALA B 1 84 ? 10.047 10.016 -8.812 1 79.75 84 ALA B N 1
ATOM 3417 C CA . ALA B 1 84 ? 11.133 10.891 -9.242 1 79.75 84 ALA B CA 1
ATOM 3418 C C . ALA B 1 84 ? 10.875 12.336 -8.828 1 79.75 84 ALA B C 1
ATOM 3420 O O . ALA B 1 84 ? 11.812 13.086 -8.555 1 79.75 84 ALA B O 1
ATOM 3421 N N . HIS B 1 85 ? 9.633 12.664 -8.75 1 80.75 85 HIS B N 1
ATOM 3422 C CA . HIS B 1 85 ? 9.227 14.023 -8.391 1 80.75 85 HIS B CA 1
ATOM 3423 C C . HIS B 1 85 ? 8.125 14.008 -7.34 1 80.75 85 HIS B C 1
ATOM 3425 O O . HIS B 1 85 ? 7.016 14.492 -7.594 1 80.75 85 HIS B O 1
ATOM 3431 N N . PRO B 1 86 ? 8.633 13.531 -6.215 1 82.25 86 PRO B N 1
ATOM 3432 C CA . PRO B 1 86 ? 7.586 13.445 -5.195 1 82.25 86 PRO B CA 1
ATOM 3433 C C . PRO B 1 86 ? 7.051 14.82 -4.785 1 82.25 86 PRO B C 1
ATOM 3435 O O . PRO B 1 86 ? 7.828 15.734 -4.504 1 82.25 86 PRO B O 1
ATOM 3438 N N . ARG B 1 87 ? 5.789 14.945 -4.891 1 82.75 87 ARG B N 1
ATOM 3439 C CA . ARG B 1 87 ? 5.137 16.188 -4.488 1 82.75 87 ARG B CA 1
ATOM 3440 C C . ARG B 1 87 ? 4.137 15.945 -3.367 1 82.75 87 ARG B C 1
ATOM 3442 O O . ARG B 1 87 ? 3.438 14.93 -3.359 1 82.75 87 ARG B O 1
ATOM 3449 N N . ASN B 1 88 ? 4.152 16.812 -2.504 1 90.94 88 ASN B N 1
ATOM 3450 C CA . ASN B 1 88 ? 3.172 16.859 -1.423 1 90.94 88 ASN B CA 1
ATOM 3451 C C . ASN B 1 88 ? 2.162 17.984 -1.637 1 90.94 88 ASN B C 1
ATOM 3453 O O . ASN B 1 88 ? 2.42 19.125 -1.276 1 90.94 88 ASN B O 1
ATOM 3457 N N . PRO B 1 89 ? 1.107 17.656 -2.146 1 88.56 89 PRO B N 1
ATOM 3458 C CA . PRO B 1 89 ? 0.128 18.688 -2.494 1 88.56 89 PRO B CA 1
ATOM 3459 C C . PRO B 1 89 ? -0.413 19.422 -1.27 1 88.56 89 PRO B C 1
ATOM 3461 O O . PRO B 1 89 ? -1.019 20.484 -1.404 1 88.56 89 PRO B O 1
ATOM 3464 N N . LEU B 1 90 ? -0.224 18.906 -0.1 1 92.31 90 LEU B N 1
ATOM 3465 C CA . LEU B 1 90 ? -0.809 19.484 1.105 1 92.31 90 LEU B CA 1
ATOM 3466 C C . LEU B 1 90 ? 0.227 20.281 1.883 1 92.31 90 LEU B C 1
ATOM 3468 O O . LEU B 1 90 ? -0.098 20.922 2.893 1 92.31 90 LEU B O 1
ATOM 3472 N N . ALA B 1 91 ? 1.367 20.234 1.365 1 90.62 91 ALA B N 1
ATOM 3473 C CA . ALA B 1 91 ? 2.434 20.891 2.123 1 90.62 91 ALA B CA 1
ATOM 3474 C C . ALA B 1 91 ? 2.326 22.406 2.027 1 90.62 91 ALA B C 1
ATOM 3476 O O . ALA B 1 91 ? 2.129 22.953 0.939 1 90.62 91 ALA B O 1
ATOM 3477 N N . THR B 1 92 ? 2.332 23.031 3.15 1 88.56 92 THR B N 1
ATOM 3478 C CA . THR B 1 92 ? 2.422 24.469 3.316 1 88.56 92 THR B CA 1
ATOM 3479 C C . THR B 1 92 ? 3.605 24.844 4.207 1 88.56 92 THR B C 1
ATOM 3481 O O . THR B 1 92 ? 3.797 24.25 5.27 1 88.56 92 THR B O 1
ATOM 3484 N N . PRO B 1 93 ? 4.344 25.859 3.74 1 89.5 93 PRO B N 1
ATOM 3485 C CA . PRO B 1 93 ? 5.445 26.25 4.621 1 89.5 93 PRO B CA 1
ATOM 3486 C C . PRO B 1 93 ? 4.965 26.828 5.953 1 89.5 93 PRO B C 1
ATOM 3488 O O . PRO B 1 93 ? 4.137 27.734 5.977 1 89.5 93 PRO B O 1
ATOM 3491 N N . ILE B 1 94 ? 5.418 26.234 6.996 1 92.94 94 ILE B N 1
ATOM 3492 C CA . ILE B 1 94 ? 5.055 26.688 8.336 1 92.94 94 ILE B CA 1
ATOM 3493 C C . ILE B 1 94 ? 6.32 27.016 9.133 1 92.94 94 ILE B C 1
ATOM 3495 O O . ILE B 1 94 ? 7.113 26.125 9.438 1 92.94 94 ILE B O 1
ATOM 3499 N N . CYS B 1 95 ? 6.492 28.281 9.414 1 92.69 95 CYS B N 1
ATOM 3500 C CA . CYS B 1 95 ? 7.578 28.75 10.266 1 92.69 95 CYS B CA 1
ATOM 3501 C C . CYS B 1 95 ? 7.035 29.344 11.562 1 92.69 95 CYS B C 1
ATOM 3503 O O . CYS B 1 95 ? 6.328 30.359 11.531 1 92.69 95 CYS B O 1
ATOM 3505 N N . MET B 1 96 ? 7.43 28.719 12.594 1 91.25 96 MET B N 1
ATOM 3506 C CA . MET B 1 96 ? 6.887 29.125 13.883 1 91.25 96 MET B CA 1
ATOM 3507 C C . MET B 1 96 ? 7.863 30.031 14.633 1 91.25 96 MET B C 1
ATOM 3509 O O . MET B 1 96 ? 8.992 29.625 14.914 1 91.25 96 MET B O 1
ATOM 3513 N N . PRO B 1 97 ? 7.398 31.219 14.93 1 90.44 97 PRO B N 1
ATOM 3514 C CA . PRO B 1 97 ? 8.266 32.125 15.695 1 90.44 97 PRO B CA 1
ATOM 3515 C C . PRO B 1 97 ? 8.383 31.719 17.156 1 90.44 97 PRO B C 1
ATOM 3517 O O . PRO B 1 97 ? 7.777 30.734 17.594 1 90.44 97 PRO B O 1
ATOM 3520 N N . VAL B 1 98 ? 9.18 32.5 17.906 1 90.62 98 VAL B N 1
ATOM 3521 C CA . VAL B 1 98 ? 9.422 32.219 19.312 1 90.62 98 VAL B CA 1
ATOM 3522 C C . VAL B 1 98 ? 8.242 32.688 20.156 1 90.62 98 VAL B C 1
ATOM 3524 O O . VAL B 1 98 ? 7.82 32.031 21.094 1 90.62 98 VAL B O 1
ATOM 3527 N N . ASP B 1 99 ? 7.656 33.812 19.75 1 89.31 99 ASP B N 1
ATOM 3528 C CA . ASP B 1 99 ? 6.582 34.438 20.516 1 89.31 99 ASP B CA 1
ATOM 3529 C C . ASP B 1 99 ? 5.297 33.625 20.422 1 89.31 99 ASP B C 1
ATOM 3531 O O . ASP B 1 99 ? 4.832 33.312 19.328 1 89.31 99 ASP B O 1
ATOM 3535 N N . LEU B 1 100 ? 4.668 33.344 21.594 1 84.06 100 LEU B N 1
ATOM 3536 C CA . LEU B 1 100 ? 3.51 32.469 21.688 1 84.06 100 LEU B CA 1
ATOM 3537 C C . LEU B 1 100 ? 2.301 33.094 20.984 1 84.06 100 LEU B C 1
ATOM 3539 O O . LEU B 1 100 ? 1.53 32.406 20.328 1 84.06 100 LEU B O 1
ATOM 3543 N N . GLU B 1 101 ? 2.107 34.375 21.219 1 85.12 101 GLU B N 1
ATOM 3544 C CA . GLU B 1 101 ? 0.969 35.031 20.594 1 85.12 101 GLU B CA 1
ATOM 3545 C C . GLU B 1 101 ? 1.121 35.062 19.078 1 85.12 101 GLU B C 1
ATOM 3547 O O . GLU B 1 101 ? 0.147 34.875 18.344 1 85.12 101 GLU B O 1
ATOM 3552 N N . GLU B 1 102 ? 2.314 35.312 18.672 1 88.31 102 GLU B N 1
ATOM 3553 C CA . GLU B 1 102 ? 2.584 35.312 17.234 1 88.31 102 GLU B CA 1
ATOM 3554 C C . GLU B 1 102 ? 2.412 33.906 16.625 1 88.31 102 GLU B C 1
ATOM 3556 O O . GLU B 1 102 ? 1.939 33.781 15.5 1 88.31 102 GLU B O 1
ATOM 3561 N N . ARG B 1 103 ? 2.764 32.906 17.359 1 89.12 103 ARG B N 1
ATOM 3562 C CA . ARG B 1 103 ? 2.584 31.531 16.922 1 89.12 103 ARG B CA 1
ATOM 3563 C C . ARG B 1 103 ? 1.115 31.234 16.656 1 89.12 103 ARG B C 1
ATOM 3565 O O . ARG B 1 103 ? 0.775 30.641 15.625 1 89.12 103 ARG B O 1
ATOM 3572 N N . ARG B 1 104 ? 0.334 31.672 17.562 1 86.06 104 ARG B N 1
ATOM 3573 C CA . ARG B 1 104 ? -1.102 31.453 17.406 1 86.06 104 ARG B CA 1
ATOM 3574 C C . ARG B 1 104 ? -1.648 32.188 16.203 1 86.06 104 ARG B C 1
ATOM 3576 O O . ARG B 1 104 ? -2.502 31.672 15.477 1 86.06 104 ARG B O 1
ATOM 3583 N N . ARG B 1 105 ? -1.189 33.375 15.992 1 87.81 105 ARG B N 1
ATOM 3584 C CA . ARG B 1 105 ? -1.638 34.156 14.859 1 87.81 105 ARG B CA 1
ATOM 3585 C C . ARG B 1 105 ? -1.258 33.5 13.539 1 87.81 105 ARG B C 1
ATOM 3587 O O . ARG B 1 105 ? -2.053 33.469 12.594 1 87.81 105 ARG B O 1
ATOM 3594 N N . VAL B 1 106 ? -0.095 32.969 13.531 1 87.31 106 VAL B N 1
ATOM 3595 C CA . VAL B 1 106 ? 0.379 32.312 12.328 1 87.31 106 VAL B CA 1
ATOM 3596 C C . VAL B 1 106 ? -0.525 31.109 12.016 1 87.31 106 VAL B C 1
ATOM 3598 O O . VAL B 1 106 ? -0.976 30.953 10.875 1 87.31 106 VAL B O 1
ATOM 3601 N N . LEU B 1 107 ? -0.803 30.281 12.953 1 89.12 107 LEU B N 1
ATOM 3602 C CA . LEU B 1 107 ? -1.623 29.094 12.758 1 89.12 107 LEU B CA 1
ATOM 3603 C C . LEU B 1 107 ? -3.049 29.469 12.367 1 89.12 107 LEU B C 1
ATOM 3605 O O . LEU B 1 107 ? -3.65 28.844 11.5 1 89.12 107 LEU B O 1
ATOM 3609 N N . ALA B 1 108 ? -3.545 30.5 12.992 1 88 108 ALA B N 1
ATOM 3610 C CA . ALA B 1 108 ? -4.895 30.969 12.68 1 88 108 ALA B CA 1
ATOM 3611 C C . ALA B 1 108 ? -4.992 31.453 11.234 1 88 108 ALA B C 1
ATOM 3613 O O . ALA B 1 108 ? -6.008 31.234 10.57 1 88 108 ALA B O 1
ATOM 3614 N N . ALA B 1 109 ? -4.02 32.062 10.797 1 88.31 109 ALA B N 1
ATOM 3615 C CA . ALA B 1 109 ? -4.012 32.625 9.445 1 88.31 109 ALA B CA 1
ATOM 3616 C C . ALA B 1 109 ? -3.932 31.531 8.398 1 88.31 109 ALA B C 1
ATOM 3618 O O . ALA B 1 109 ? -4.441 31.672 7.281 1 88.31 109 ALA B O 1
ATOM 3619 N N . LEU B 1 110 ? -3.34 30.422 8.734 1 90.06 110 LEU B N 1
ATOM 3620 C CA . LEU B 1 110 ? -3.121 29.328 7.793 1 90.06 110 LEU B CA 1
ATOM 3621 C C . LEU B 1 110 ? -4.359 28.438 7.688 1 90.06 110 LEU B C 1
ATOM 3623 O O . LEU B 1 110 ? -4.559 27.766 6.676 1 90.06 110 LEU B O 1
ATOM 3627 N N . ARG B 1 111 ? -5.137 28.453 8.648 1 90.75 111 ARG B N 1
ATOM 3628 C CA . ARG B 1 111 ? -6.195 27.469 8.844 1 90.75 111 ARG B CA 1
ATOM 3629 C C . ARG B 1 111 ? -7.18 27.484 7.684 1 90.75 111 ARG B C 1
ATOM 3631 O O . ARG B 1 111 ? -7.457 26.438 7.09 1 90.75 111 ARG B O 1
ATOM 3638 N N . PRO B 1 112 ? -7.738 28.641 7.293 1 89.25 112 PRO B N 1
ATOM 3639 C CA . PRO B 1 112 ? -8.758 28.609 6.242 1 89.25 112 PRO B CA 1
ATOM 3640 C C . PRO B 1 112 ? -8.227 28.062 4.922 1 89.25 112 PRO B C 1
ATOM 3642 O O . PRO B 1 112 ? -8.867 27.203 4.312 1 89.25 112 PRO B O 1
ATOM 3645 N N . ALA B 1 113 ? -7.082 28.469 4.527 1 88.31 113 ALA B N 1
ATOM 3646 C CA . ALA B 1 113 ? -6.516 28.016 3.26 1 88.31 113 ALA B CA 1
ATOM 3647 C C . ALA B 1 113 ? -6.156 26.531 3.322 1 88.31 113 ALA B C 1
ATOM 3649 O O . ALA B 1 113 ? -6.398 25.797 2.369 1 88.31 113 ALA B O 1
ATOM 3650 N N . LYS B 1 114 ? -5.582 26.141 4.418 1 91.88 114 LYS B N 1
ATOM 3651 C CA . LYS B 1 114 ? -5.18 24.75 4.594 1 91.88 114 LYS B CA 1
ATOM 3652 C C . LYS B 1 114 ? -6.379 23.812 4.484 1 91.88 114 LYS B C 1
ATOM 3654 O O . LYS B 1 114 ? -6.324 22.797 3.771 1 91.88 114 LYS B O 1
ATOM 3659 N N . LEU B 1 115 ? -7.445 24.172 5.094 1 92.06 115 LEU B N 1
ATOM 3660 C CA . LEU B 1 115 ? -8.633 23.328 5.109 1 92.06 115 LEU B CA 1
ATOM 3661 C C . LEU B 1 115 ? -9.32 23.328 3.746 1 92.06 115 LEU B C 1
ATOM 3663 O O . LEU B 1 115 ? -9.82 22.297 3.295 1 92.06 115 LEU B O 1
ATOM 3667 N N . ALA B 1 116 ? -9.312 24.453 3.121 1 89.56 116 ALA B N 1
ATOM 3668 C CA . ALA B 1 116 ? -9.906 24.547 1.79 1 89.56 116 ALA B CA 1
ATOM 3669 C C . ALA B 1 116 ? -9.133 23.688 0.79 1 89.56 116 ALA B C 1
ATOM 3671 O O . ALA B 1 116 ? -9.734 22.953 0.005 1 89.56 116 ALA B O 1
ATOM 3672 N N . TRP B 1 117 ? -7.816 23.781 0.874 1 90.88 117 TRP B N 1
ATOM 3673 C CA . TRP B 1 117 ? -6.957 23 -0.017 1 90.88 117 TRP B CA 1
ATOM 3674 C C . TRP B 1 117 ? -7.117 21.516 0.234 1 90.88 117 TRP B C 1
ATOM 3676 O O . TRP B 1 117 ? -7.219 20.719 -0.71 1 90.88 117 TRP B O 1
ATOM 3686 N N . ALA B 1 118 ? -7.117 21.172 1.442 1 93.88 118 ALA B N 1
ATOM 3687 C CA . ALA B 1 118 ? -7.281 19.766 1.816 1 93.88 118 ALA B CA 1
ATOM 3688 C C . ALA B 1 118 ? -8.594 19.203 1.282 1 93.88 118 ALA B C 1
ATOM 3690 O O . ALA B 1 118 ? -8.625 18.109 0.709 1 93.88 118 ALA B O 1
ATOM 3691 N N . THR B 1 119 ? -9.633 19.969 1.424 1 92.62 119 THR B N 1
ATOM 3692 C CA . THR B 1 119 ? -10.945 19.547 0.971 1 92.62 119 THR B CA 1
ATOM 3693 C C . THR B 1 119 ? -10.961 19.359 -0.543 1 92.62 119 THR B C 1
ATOM 3695 O O . THR B 1 119 ? -11.391 18.312 -1.037 1 92.62 119 THR B O 1
ATOM 3698 N N . ARG B 1 120 ? -10.469 20.297 -1.21 1 91.81 120 ARG B N 1
ATOM 3699 C CA . ARG B 1 120 ? -10.461 20.25 -2.668 1 91.81 120 ARG B CA 1
ATOM 3700 C C . ARG B 1 120 ? -9.633 19.062 -3.164 1 91.81 120 ARG B C 1
ATOM 3702 O O . ARG B 1 120 ? -10.047 18.344 -4.074 1 91.81 120 ARG B O 1
ATOM 3709 N N . PHE B 1 121 ? -8.531 18.953 -2.594 1 94.19 121 PHE B N 1
ATOM 3710 C CA . PHE B 1 121 ? -7.641 17.875 -2.998 1 94.19 121 PHE B CA 1
ATOM 3711 C C . PHE B 1 121 ? -8.305 16.516 -2.791 1 94.19 121 PHE B C 1
ATOM 3713 O O . PHE B 1 121 ? -8.289 15.664 -3.686 1 94.19 121 PHE B O 1
ATOM 3720 N N . LEU B 1 122 ? -8.883 16.266 -1.648 1 95.75 122 LEU B N 1
ATOM 3721 C CA . LEU B 1 122 ? -9.477 14.977 -1.33 1 95.75 122 LEU B CA 1
ATOM 3722 C C . LEU B 1 122 ? -10.688 14.703 -2.219 1 95.75 122 LEU B C 1
ATOM 3724 O O . LEU B 1 122 ? -10.938 13.562 -2.604 1 95.75 122 LEU B O 1
ATOM 3728 N N . LEU B 1 123 ? -11.391 15.766 -2.52 1 92.38 123 LEU B N 1
ATOM 3729 C CA . LEU B 1 123 ? -12.531 15.594 -3.41 1 92.38 123 LEU B CA 1
ATOM 3730 C C . LEU B 1 123 ? -12.07 15.141 -4.797 1 92.38 123 LEU B C 1
ATOM 3732 O O . LEU B 1 123 ? -12.68 14.258 -5.398 1 92.38 123 LEU B O 1
ATOM 3736 N N . GLU B 1 124 ? -11 15.695 -5.23 1 91.44 124 GLU B N 1
ATOM 3737 C CA . GLU B 1 124 ? -10.477 15.312 -6.535 1 91.44 124 GLU B CA 1
ATOM 3738 C C . GLU B 1 124 ? -9.867 13.914 -6.496 1 91.44 124 GLU B C 1
ATOM 3740 O O . GLU B 1 124 ? -10.078 13.109 -7.41 1 91.44 124 GLU B O 1
ATOM 3745 N N . ARG B 1 125 ? -9.094 13.609 -5.488 1 94.12 125 ARG B N 1
ATOM 3746 C CA . ARG B 1 125 ? -8.414 12.328 -5.359 1 94.12 125 ARG B CA 1
ATOM 3747 C C . ARG B 1 125 ? -9.414 11.188 -5.207 1 94.12 125 ARG B C 1
ATOM 3749 O O . ARG B 1 125 ? -9.109 10.039 -5.531 1 94.12 125 ARG B O 1
ATOM 3756 N N . SER B 1 126 ? -10.641 11.523 -4.762 1 94.19 126 SER B N 1
ATOM 3757 C CA . SER B 1 126 ? -11.633 10.484 -4.523 1 94.19 126 SER B CA 1
ATOM 3758 C C . SER B 1 126 ? -12.789 10.578 -5.516 1 94.19 126 SER B C 1
ATOM 3760 O O . SER B 1 126 ? -13.828 9.938 -5.332 1 94.19 126 SER B O 1
ATOM 3762 N N . ARG B 1 127 ? -12.664 11.344 -6.453 1 90.69 127 ARG B N 1
ATOM 3763 C CA . ARG B 1 127 ? -13.758 11.688 -7.355 1 90.69 127 ARG B CA 1
ATOM 3764 C C . ARG B 1 127 ? -14.422 10.438 -7.922 1 90.69 127 ARG B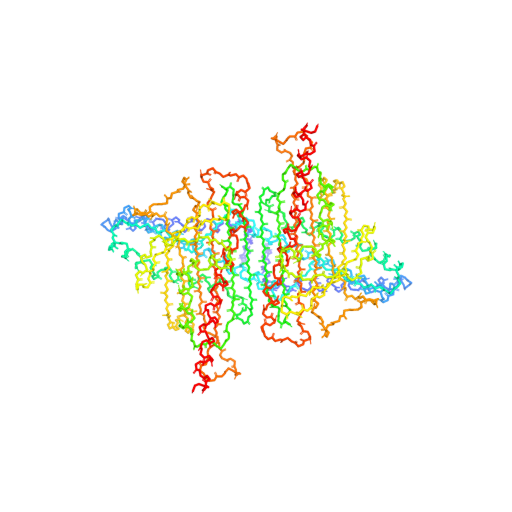 C 1
ATOM 3766 O O . ARG B 1 127 ? -15.641 10.375 -8.039 1 90.69 127 ARG B O 1
ATOM 3773 N N . PHE B 1 128 ? -13.625 9.422 -8.211 1 89.25 128 PHE B N 1
ATOM 3774 C CA . PHE B 1 128 ? -14.172 8.25 -8.883 1 89.25 128 PHE B CA 1
ATOM 3775 C C . PHE B 1 128 ? -14.125 7.031 -7.965 1 89.25 128 PHE B C 1
ATOM 3777 O O . PHE B 1 128 ? -14.438 5.914 -8.391 1 89.25 128 PHE B O 1
ATOM 3784 N N . THR B 1 129 ? -13.711 7.164 -6.816 1 90.19 129 THR B N 1
ATOM 3785 C CA . THR B 1 129 ? -13.641 6.055 -5.871 1 90.19 129 THR B CA 1
ATOM 3786 C C . THR B 1 129 ? -14.977 5.863 -5.156 1 90.19 129 THR B C 1
ATOM 3788 O O . THR B 1 129 ? -15.516 6.809 -4.574 1 90.19 129 THR B O 1
ATOM 3791 N N . PRO B 1 130 ? -15.445 4.695 -5.219 1 87.19 130 PRO B N 1
ATOM 3792 C CA . PRO B 1 130 ? -16.703 4.477 -4.5 1 87.19 130 PRO B CA 1
ATOM 3793 C C . PRO B 1 130 ? -16.578 4.758 -3.002 1 87.19 130 PRO B C 1
ATOM 3795 O O . PRO B 1 130 ? -15.555 4.441 -2.391 1 87.19 130 PRO B O 1
ATOM 3798 N N . ARG B 1 131 ? -17.641 5.316 -2.436 1 88.75 131 ARG B N 1
ATOM 3799 C CA . ARG B 1 131 ? -17.594 5.738 -1.039 1 88.75 131 ARG B CA 1
ATOM 3800 C C . ARG B 1 131 ? -18.25 4.703 -0.132 1 88.75 131 ARG B C 1
ATOM 3802 O O . ARG B 1 131 ? -18.203 4.82 1.094 1 88.75 131 ARG B O 1
ATOM 3809 N N . ASP B 1 132 ? -18.766 3.648 -0.672 1 87.12 132 ASP B N 1
ATOM 3810 C CA . ASP B 1 132 ? -19.516 2.67 0.116 1 87.12 132 ASP B CA 1
ATOM 3811 C C . ASP B 1 132 ? -18.688 1.41 0.35 1 87.12 132 ASP B C 1
ATOM 3813 O O . ASP B 1 132 ? -19.156 0.45 0.958 1 87.12 132 ASP B O 1
ATOM 3817 N N . ARG B 1 133 ? -17.484 1.449 -0.188 1 87.75 133 ARG B N 1
ATOM 3818 C CA . ARG B 1 133 ? -16.609 0.292 -0.01 1 87.75 133 ARG B CA 1
ATOM 3819 C C . ARG B 1 133 ? -15.195 0.722 0.375 1 87.75 133 ARG B C 1
ATOM 3821 O O . ARG B 1 133 ? -14.734 1.79 -0.031 1 87.75 133 ARG B O 1
ATOM 3828 N N . GLN B 1 134 ? -14.57 -0.186 1.023 1 89.19 134 GLN B N 1
ATOM 3829 C CA . GLN B 1 134 ? -13.211 0.103 1.477 1 89.19 134 GLN B CA 1
ATOM 3830 C C . GLN B 1 134 ? -12.234 0.123 0.306 1 89.19 134 GLN B C 1
ATOM 3832 O O . GLN B 1 134 ? -12.328 -0.706 -0.603 1 89.19 134 GLN B O 1
ATOM 3837 N N . PHE B 1 135 ? -11.398 1.105 0.304 1 92.5 135 PHE B N 1
ATOM 3838 C CA . PHE B 1 135 ? -10.32 1.256 -0.665 1 92.5 135 PHE B CA 1
ATOM 3839 C C . PHE B 1 135 ? -9.047 1.747 0.013 1 92.5 135 PHE B C 1
ATOM 3841 O O . PHE B 1 135 ? -9.102 2.639 0.863 1 92.5 135 PHE B O 1
ATOM 3848 N N . ARG B 1 136 ? -7.91 1.103 -0.321 1 92.88 136 ARG B N 1
ATOM 3849 C CA . ARG B 1 136 ? -6.637 1.511 0.258 1 92.88 136 ARG B CA 1
ATOM 3850 C C . ARG B 1 136 ? -5.516 1.437 -0.775 1 92.88 136 ARG B C 1
ATOM 3852 O O . ARG B 1 136 ? -5.445 0.481 -1.551 1 92.88 136 ARG B O 1
ATOM 3859 N N . GLU B 1 137 ? -4.766 2.418 -0.744 1 92.75 137 GLU B N 1
ATOM 3860 C CA . GLU B 1 137 ? -3.562 2.49 -1.568 1 92.75 137 GLU B CA 1
ATOM 3861 C C . GLU B 1 137 ? -2.365 2.977 -0.758 1 92.75 137 GLU B C 1
ATOM 3863 O O . GLU B 1 137 ? -2.473 3.947 -0.005 1 92.75 137 GLU B O 1
ATOM 3868 N N . THR B 1 138 ? -1.293 2.316 -0.904 1 92.69 138 THR B N 1
ATOM 3869 C CA . THR B 1 138 ? -0.045 2.725 -0.269 1 92.69 138 THR B CA 1
ATOM 3870 C C . THR B 1 138 ? 1.116 2.641 -1.256 1 92.69 138 THR B C 1
ATOM 3872 O O . THR B 1 138 ? 1.266 1.644 -1.964 1 92.69 138 THR B O 1
ATOM 3875 N N . GLU B 1 139 ? 1.872 3.654 -1.298 1 92.12 139 GLU B N 1
ATOM 3876 C CA . GLU B 1 139 ? 3.111 3.688 -2.068 1 92.12 139 GLU B CA 1
ATOM 3877 C C . GLU B 1 139 ? 4.285 4.133 -1.203 1 92.12 139 GLU B C 1
ATOM 3879 O O . GLU B 1 139 ? 4.16 5.066 -0.406 1 92.12 139 GLU B O 1
ATOM 3884 N N . SER B 1 140 ? 5.336 3.451 -1.308 1 93.31 140 SER B N 1
ATOM 3885 C CA . SER B 1 140 ? 6.547 3.809 -0.575 1 93.31 140 SER B CA 1
ATOM 3886 C C . SER B 1 140 ? 7.785 3.68 -1.457 1 93.31 140 SER B C 1
ATOM 3888 O O . SER B 1 140 ? 7.902 2.729 -2.234 1 93.31 140 SER B O 1
ATOM 3890 N N . PHE B 1 141 ? 8.664 4.582 -1.376 1 92.31 141 PHE B N 1
ATOM 3891 C CA . PHE B 1 141 ? 9.883 4.559 -2.178 1 92.31 141 PHE B CA 1
ATOM 3892 C C . PHE B 1 141 ? 10.969 5.422 -1.541 1 92.31 141 PHE B C 1
ATOM 3894 O O . PHE B 1 141 ? 10.688 6.203 -0.629 1 92.31 141 PHE B O 1
ATOM 3901 N N . ILE B 1 142 ? 12.148 5.242 -2.004 1 92 142 ILE B N 1
ATOM 3902 C CA . ILE B 1 142 ? 13.297 6.047 -1.583 1 92 142 ILE B CA 1
ATOM 3903 C C . ILE B 1 142 ? 13.672 7.031 -2.689 1 92 142 ILE B C 1
ATOM 3905 O O . ILE B 1 142 ? 13.844 6.637 -3.846 1 92 142 ILE B O 1
ATOM 3909 N N . THR B 1 143 ? 13.719 8.281 -2.299 1 89.69 143 THR B N 1
ATOM 3910 C CA . THR B 1 143 ? 14.078 9.305 -3.271 1 89.69 143 THR B CA 1
ATOM 3911 C C . THR B 1 143 ? 15.57 9.234 -3.596 1 89.69 143 THR B C 1
ATOM 3913 O O . THR B 1 143 ? 16.344 8.602 -2.871 1 89.69 143 THR B O 1
ATOM 3916 N N . PRO B 1 144 ? 15.984 9.859 -4.68 1 83.5 144 PRO B N 1
ATOM 3917 C CA . PRO B 1 144 ? 17.406 9.891 -5.008 1 83.5 144 PRO B CA 1
ATOM 3918 C C . PRO B 1 144 ? 18.25 10.523 -3.906 1 83.5 144 PRO B C 1
ATOM 3920 O O . PRO B 1 144 ? 19.438 10.203 -3.766 1 83.5 144 PRO B O 1
ATOM 3923 N N . GLN B 1 145 ? 17.641 11.422 -3.105 1 87 145 GLN B N 1
ATOM 3924 C CA . GLN B 1 145 ? 18.344 12.109 -2.025 1 87 145 GLN B CA 1
ATOM 3925 C C . GLN B 1 145 ? 18.438 11.227 -0.783 1 87 145 GLN B C 1
ATOM 3927 O O . GLN B 1 145 ? 19.109 11.586 0.19 1 87 145 GLN B O 1
ATOM 3932 N N . GLY B 1 146 ? 17.734 10.086 -0.808 1 88.56 146 GLY B N 1
ATOM 3933 C CA . GLY B 1 146 ? 17.844 9.141 0.296 1 88.56 146 GLY B CA 1
ATOM 3934 C C . GLY B 1 146 ? 16.688 9.242 1.276 1 88.56 146 GLY B C 1
ATOM 3935 O O . GLY B 1 146 ? 16.672 8.555 2.301 1 88.56 146 GLY B O 1
ATOM 3936 N N . ASP B 1 147 ? 15.75 10.109 0.997 1 92.94 147 ASP B N 1
ATOM 3937 C CA . ASP B 1 147 ? 14.562 10.195 1.85 1 92.94 147 ASP B CA 1
ATOM 3938 C C . ASP B 1 147 ? 13.594 9.055 1.562 1 92.94 147 ASP B C 1
ATOM 3940 O O . ASP B 1 147 ? 13.453 8.625 0.415 1 92.94 147 ASP B O 1
ATOM 3944 N N . SER B 1 148 ? 13.008 8.602 2.576 1 95.06 148 SER B N 1
ATOM 3945 C CA . SER B 1 148 ? 11.945 7.613 2.418 1 95.06 148 SER B CA 1
ATOM 3946 C C . SER B 1 148 ? 10.57 8.281 2.389 1 95.06 148 SER B C 1
ATOM 3948 O O . SER B 1 148 ? 10.219 9.031 3.299 1 95.06 148 SER B O 1
ATOM 3950 N N . ILE B 1 149 ? 9.844 8.031 1.361 1 95.5 149 ILE B N 1
ATOM 3951 C CA . ILE B 1 149 ? 8.516 8.625 1.207 1 95.5 149 ILE B CA 1
ATOM 3952 C C . ILE B 1 149 ? 7.453 7.535 1.278 1 95.5 149 ILE B C 1
ATOM 3954 O O . ILE B 1 149 ? 7.617 6.457 0.703 1 95.5 149 ILE B O 1
ATOM 3958 N N . VAL B 1 150 ? 6.359 7.816 1.988 1 95.38 150 VAL B N 1
ATOM 3959 C CA . VAL B 1 150 ? 5.18 6.957 2.025 1 95.38 150 VAL B CA 1
ATOM 3960 C C . VAL B 1 150 ? 3.93 7.781 1.732 1 95.38 150 VAL B C 1
ATOM 3962 O O . VAL B 1 150 ? 3.699 8.812 2.361 1 95.38 150 VAL B O 1
ATOM 3965 N N . MET B 1 151 ? 3.213 7.391 0.785 1 94.06 151 MET B N 1
ATOM 3966 C CA . MET B 1 151 ? 1.922 7.984 0.456 1 94.06 151 MET B CA 1
ATOM 3967 C C . MET B 1 151 ? 0.792 6.98 0.654 1 94.06 151 MET B C 1
ATOM 3969 O O . MET B 1 151 ? 0.908 5.824 0.252 1 94.06 151 MET B O 1
ATOM 3973 N N . GLN B 1 152 ? -0.225 7.438 1.224 1 94.69 152 GLN B N 1
ATOM 3974 C CA . GLN B 1 152 ? -1.357 6.555 1.487 1 94.69 152 GLN B CA 1
ATOM 3975 C C . GLN B 1 152 ? -2.678 7.242 1.15 1 94.69 152 GLN B C 1
ATOM 3977 O O . GLN B 1 152 ? -2.838 8.445 1.38 1 94.69 152 GLN B O 1
ATOM 3982 N N . PHE B 1 153 ? -3.537 6.543 0.599 1 94.31 153 PHE B N 1
ATOM 3983 C CA . PHE B 1 153 ? -4.902 6.973 0.315 1 94.31 153 PHE B CA 1
ATOM 3984 C C . PHE B 1 153 ? -5.906 5.91 0.743 1 94.31 153 PHE B C 1
ATOM 3986 O O . PHE B 1 153 ? -5.754 4.734 0.409 1 94.31 153 PHE B O 1
ATOM 3993 N N . ASP B 1 154 ? -6.949 6.352 1.497 1 93.75 154 ASP B N 1
ATOM 3994 C CA . ASP B 1 154 ? -7.934 5.406 2.021 1 93.75 154 ASP B CA 1
ATOM 3995 C C . ASP B 1 154 ? -9.344 5.977 1.926 1 93.75 154 ASP B C 1
ATOM 3997 O O . ASP B 1 154 ? -9.555 7.176 2.127 1 93.75 154 ASP B O 1
ATOM 4001 N N . VAL B 1 155 ? -10.195 5.18 1.644 1 93.19 155 VAL B N 1
ATOM 4002 C CA . VAL B 1 155 ? -11.625 5.434 1.768 1 93.19 155 VAL B CA 1
ATOM 4003 C C . VAL B 1 155 ? -12.258 4.398 2.691 1 93.19 155 VAL B C 1
ATOM 4005 O O . VAL B 1 155 ? -12.172 3.193 2.436 1 93.19 155 VAL B O 1
ATOM 4008 N N . MET B 1 156 ? -12.906 4.824 3.727 1 90.44 156 MET B N 1
ATOM 4009 C CA . MET B 1 156 ? -13.438 3.938 4.758 1 90.44 156 MET B CA 1
ATOM 4010 C C . MET B 1 156 ? -14.875 4.293 5.098 1 90.44 156 MET B C 1
ATOM 4012 O O . MET B 1 156 ? -15.141 5.348 5.68 1 90.44 156 MET B O 1
ATOM 4016 N N . PRO B 1 157 ? -15.734 3.408 4.836 1 88.94 157 PRO B N 1
ATOM 4017 C CA . PRO B 1 157 ? -17.109 3.635 5.281 1 88.94 157 PRO B CA 1
ATOM 4018 C C . PRO B 1 157 ? -17.344 3.203 6.727 1 88.94 157 PRO B C 1
ATOM 4020 O O . PRO B 1 157 ? -16.812 2.18 7.164 1 88.94 157 PRO B O 1
ATOM 4023 N N . PHE B 1 158 ? -18.016 4 7.414 1 85.56 158 PHE B N 1
ATOM 4024 C CA . PHE B 1 158 ? -18.5 3.684 8.758 1 85.56 158 PHE B CA 1
ATOM 4025 C C . PHE B 1 158 ? -20.016 3.773 8.828 1 85.56 158 PHE B C 1
ATOM 4027 O O . PHE B 1 158 ? -20.594 4.793 8.461 1 85.56 158 PHE B O 1
ATOM 4034 N N . TYR B 1 159 ? -20.5 2.709 9.398 1 81.25 159 TYR B N 1
ATOM 4035 C CA . TYR B 1 159 ? -21.953 2.65 9.438 1 81.25 159 TYR B CA 1
ATOM 4036 C C . TYR B 1 159 ? -22.469 2.822 10.859 1 81.25 159 TYR B C 1
ATOM 4038 O O . TYR B 1 159 ? -21.797 2.428 11.82 1 81.25 159 TYR B O 1
ATOM 4046 N N . ASN B 1 160 ? -23.641 3.463 10.914 1 79.81 160 ASN B N 1
ATOM 4047 C CA . ASN B 1 160 ? -24.391 3.598 12.164 1 79.81 160 ASN B CA 1
ATOM 4048 C C . ASN B 1 160 ? -23.594 4.391 13.203 1 79.81 160 ASN B C 1
ATOM 4050 O O . ASN B 1 160 ? -23.484 3.975 14.359 1 79.81 160 ASN B O 1
ATOM 4054 N N . VAL B 1 161 ? -23.078 5.465 12.695 1 81.06 161 VAL B N 1
ATOM 4055 C CA . VAL B 1 161 ? -22.406 6.355 13.633 1 81.06 161 VAL B CA 1
ATOM 4056 C C . VAL B 1 161 ? -23.375 7.422 14.125 1 81.06 161 VAL B C 1
ATOM 4058 O O . VAL B 1 161 ? -24.453 7.594 13.562 1 81.06 161 VAL B O 1
ATOM 4061 N N . LEU B 1 162 ? -22.984 8.07 15.242 1 76.75 162 LEU B N 1
ATOM 4062 C CA . LEU B 1 162 ? -23.906 9.039 15.844 1 76.75 162 LEU B CA 1
ATOM 4063 C C . LEU B 1 162 ? -24.031 10.273 14.953 1 76.75 162 LEU B C 1
ATOM 4065 O O . LEU B 1 162 ? -25.141 10.742 14.695 1 76.75 162 LEU B O 1
ATOM 4069 N N . SER B 1 163 ? -22.922 10.859 14.617 1 80.31 163 SER B N 1
ATOM 4070 C CA . SER B 1 163 ? -22.906 12.047 13.766 1 80.31 163 SER B CA 1
ATOM 4071 C C . SER B 1 163 ? -21.562 12.242 13.094 1 80.31 163 SER B C 1
ATOM 4073 O O . SER B 1 163 ? -20.562 11.664 13.516 1 80.31 163 SER B O 1
ATOM 4075 N N . THR B 1 164 ? -21.578 13.008 12.117 1 83.38 164 THR B N 1
ATOM 4076 C CA . THR B 1 164 ? -20.344 13.398 11.445 1 83.38 164 THR B CA 1
ATOM 4077 C C . THR B 1 164 ? -19.406 14.117 12.414 1 83.38 164 THR B C 1
ATOM 4079 O O . THR B 1 164 ? -18.203 13.883 12.398 1 83.38 164 THR B O 1
ATOM 4082 N N . GLN B 1 165 ? -20 14.922 13.25 1 83.25 165 GLN B N 1
ATOM 4083 C CA . GLN B 1 165 ? -19.203 15.672 14.211 1 83.25 165 GLN B CA 1
ATOM 4084 C C . GLN B 1 165 ? -18.5 14.742 15.195 1 83.25 165 GLN B C 1
ATOM 4086 O O . GLN B 1 165 ? -17.359 14.992 15.578 1 83.25 165 GLN B O 1
ATOM 4091 N N . GLN B 1 166 ? -19.156 13.797 15.508 1 81.75 166 GLN B N 1
ATOM 4092 C CA . GLN B 1 166 ? -18.562 12.836 16.438 1 81.75 166 GLN B CA 1
ATOM 4093 C C . GLN B 1 166 ? -17.344 12.156 15.812 1 81.75 166 GLN B C 1
ATOM 4095 O O . GLN B 1 166 ? -16.344 11.93 16.5 1 81.75 166 GLN B O 1
ATOM 4100 N N . VAL B 1 167 ? -17.547 11.836 14.578 1 85.44 167 VAL B N 1
ATOM 4101 C CA . VAL B 1 167 ? -16.438 11.188 13.891 1 85.44 167 VAL B CA 1
ATOM 4102 C C . VAL B 1 167 ? -15.258 12.148 13.773 1 85.44 167 VAL B 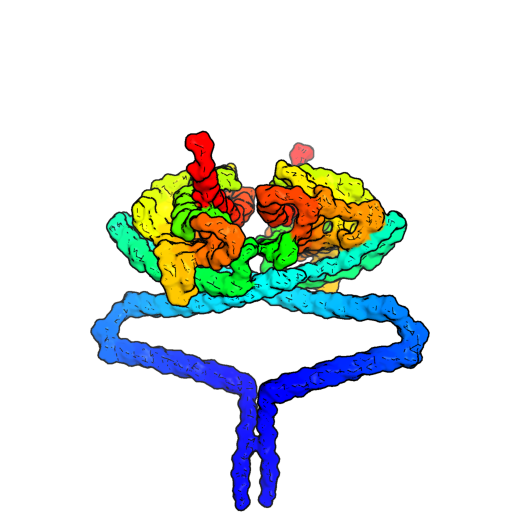C 1
ATOM 4104 O O . VAL B 1 167 ? -14.109 11.766 14 1 85.44 167 VAL B O 1
ATOM 4107 N N . VAL B 1 168 ? -15.5 13.406 13.5 1 84.31 168 VAL B N 1
ATOM 4108 C CA . VAL B 1 168 ? -14.453 14.406 13.383 1 84.31 168 VAL B CA 1
ATOM 4109 C C . VAL B 1 168 ? -13.742 14.578 14.719 1 84.31 168 VAL B C 1
ATOM 4111 O O . VAL B 1 168 ? -12.508 14.648 14.773 1 84.31 168 VAL B O 1
ATOM 4114 N N . ASN B 1 169 ? -14.484 14.594 15.703 1 80.94 169 ASN B N 1
ATOM 4115 C CA . ASN B 1 169 ? -13.898 14.719 17.031 1 80.94 169 ASN B CA 1
ATOM 4116 C C . ASN B 1 169 ? -13.016 13.516 17.375 1 80.94 169 ASN B C 1
ATOM 4118 O O . ASN B 1 169 ? -11.93 13.68 17.922 1 80.94 169 ASN B O 1
ATOM 4122 N N . ALA B 1 170 ? -13.547 12.414 17.031 1 81.19 170 ALA B N 1
ATOM 4123 C CA . ALA B 1 170 ? -12.781 11.195 17.281 1 81.19 170 ALA B CA 1
ATOM 4124 C C . ALA B 1 170 ? -11.461 11.211 16.5 1 81.19 170 ALA B C 1
ATOM 4126 O O . ALA B 1 170 ? -10.43 10.797 17.031 1 81.19 170 ALA B O 1
ATOM 4127 N N . LEU B 1 171 ? -11.539 11.68 15.359 1 84.25 171 LEU B N 1
ATOM 4128 C CA . LEU B 1 171 ? -10.352 11.766 14.516 1 84.25 171 LEU B CA 1
ATOM 4129 C C . LEU B 1 171 ? -9.344 12.742 15.094 1 84.25 171 LEU B C 1
ATOM 4131 O O . LEU B 1 171 ? -8.141 12.461 15.125 1 84.25 171 LEU B O 1
ATOM 4135 N N . GLN B 1 172 ? -9.812 13.82 15.531 1 81.62 172 GLN B N 1
ATOM 4136 C CA . GLN B 1 172 ? -8.938 14.805 16.172 1 81.62 172 GLN B CA 1
ATOM 4137 C C . GLN B 1 172 ? -8.234 14.211 17.375 1 81.62 172 GLN B C 1
ATOM 4139 O O . GLN B 1 172 ? -7.035 14.422 17.578 1 81.62 172 GLN B O 1
ATOM 4144 N N . LEU B 1 173 ? -9.016 13.508 18.078 1 77.75 173 LEU B N 1
ATOM 4145 C CA . LEU B 1 173 ? -8.453 12.891 19.281 1 77.75 173 LEU B CA 1
ATOM 4146 C C . LEU B 1 173 ? -7.41 11.844 18.906 1 77.75 173 LEU B C 1
ATOM 4148 O O . LEU B 1 173 ? -6.34 11.789 19.531 1 77.75 173 LEU B O 1
ATOM 4152 N N . ALA B 1 174 ? -7.715 11.102 17.938 1 80.19 174 ALA B N 1
ATOM 4153 C CA . ALA B 1 174 ? -6.773 10.07 17.5 1 80.19 174 ALA B CA 1
ATOM 4154 C C . ALA B 1 174 ? -5.469 10.688 17.016 1 80.19 174 ALA B C 1
ATOM 4156 O O . ALA B 1 174 ? -4.387 10.172 17.297 1 80.19 174 ALA B O 1
ATOM 4157 N N . LEU B 1 175 ? -5.562 11.781 16.344 1 80.69 175 LEU B N 1
ATOM 4158 C CA . LEU B 1 175 ? -4.391 12.43 15.766 1 80.69 175 LEU B CA 1
ATOM 4159 C C . LEU B 1 175 ? -3.604 13.18 16.828 1 80.69 175 LEU B C 1
ATOM 4161 O O . LEU B 1 175 ? -2.383 13.32 16.734 1 80.69 175 LEU B O 1
ATOM 4165 N N . ALA B 1 176 ? -4.324 13.57 17.797 1 76.12 176 ALA B N 1
ATOM 4166 C CA . ALA B 1 176 ? -3.666 14.305 18.875 1 76.12 176 ALA B CA 1
ATOM 4167 C C . ALA B 1 176 ? -2.971 13.344 19.844 1 76.12 176 ALA B C 1
ATOM 4169 O O . ALA B 1 176 ? -1.971 13.703 20.469 1 76.12 176 ALA B O 1
ATOM 4170 N N . HIS B 1 177 ? -3.514 12.188 19.906 1 77 177 HIS B N 1
ATOM 4171 C CA . HIS B 1 177 ? -2.963 11.227 20.844 1 77 177 HIS B CA 1
ATOM 4172 C C . HIS B 1 177 ? -2.174 10.133 20.125 1 77 177 HIS B C 1
ATOM 4174 O O . HIS B 1 177 ? -2.396 8.945 20.359 1 77 177 HIS B O 1
ATOM 4180 N N . GLN B 1 178 ? -1.234 10.578 19.453 1 78.38 178 GLN B N 1
ATOM 4181 C CA . GLN B 1 178 ? -0.427 9.672 18.641 1 78.38 178 GLN B CA 1
ATOM 4182 C C . GLN B 1 178 ? 0.439 8.773 19.516 1 78.38 178 GLN B C 1
ATOM 4184 O O . GLN B 1 178 ? 0.851 7.691 19.094 1 78.38 178 GLN B O 1
ATOM 4189 N N . GLU B 1 179 ? 0.716 9.258 20.75 1 77.62 179 GLU B N 1
ATOM 4190 C CA . GLU B 1 179 ? 1.497 8.438 21.672 1 77.62 179 GLU B CA 1
ATOM 4191 C C . GLU B 1 179 ? 0.836 7.082 21.906 1 77.62 179 GLU B C 1
ATOM 4193 O O . GLU B 1 179 ? 1.498 6.043 21.844 1 77.62 179 GLU B O 1
ATOM 4198 N N . TYR B 1 180 ? -0.37 7.156 22.016 1 73.81 180 TYR B N 1
ATOM 4199 C CA . TYR B 1 180 ? -1.119 5.926 22.25 1 73.81 180 TYR B CA 1
ATOM 4200 C C . TYR B 1 180 ? -1.09 5.027 21.016 1 73.81 180 TYR B C 1
ATOM 4202 O O . TYR B 1 180 ? -0.82 3.83 21.125 1 73.81 180 TYR B O 1
ATOM 4210 N N . ALA B 1 181 ? -1.285 5.629 19.891 1 77.62 181 ALA B N 1
ATOM 4211 C CA . ALA B 1 181 ? -1.33 4.863 18.656 1 77.62 181 ALA B CA 1
ATOM 4212 C C . ALA B 1 181 ? 0 4.164 18.391 1 77.62 181 ALA B C 1
ATOM 4214 O O . ALA B 1 181 ? 0.027 2.992 18.016 1 77.62 181 ALA B O 1
ATOM 4215 N N . PHE B 1 182 ? 1.064 4.793 18.656 1 81.31 182 PHE B N 1
ATOM 4216 C CA . PHE B 1 182 ? 2.377 4.242 18.344 1 81.31 182 PHE B CA 1
ATOM 4217 C C . PHE B 1 182 ? 2.783 3.199 19.391 1 81.31 182 PHE B C 1
ATOM 4219 O O . PHE B 1 182 ? 3.389 2.182 19.047 1 81.31 182 PHE B O 1
ATOM 4226 N N . TRP B 1 183 ? 2.352 3.447 20.531 1 78.62 183 TRP B N 1
ATOM 4227 C CA . TRP B 1 183 ? 2.635 2.465 21.578 1 78.62 183 TRP B CA 1
ATOM 4228 C C . TRP B 1 183 ? 1.842 1.183 21.344 1 78.62 183 TRP B C 1
ATOM 4230 O O . TRP B 1 183 ? 2.412 0.09 21.312 1 78.62 183 TRP B O 1
ATOM 4240 N N . GLU B 1 184 ? 0.689 1.282 21.094 1 75.56 184 GLU B N 1
ATOM 4241 C CA . GLU B 1 184 ? -0.218 0.142 21 1 75.56 184 GLU B CA 1
ATOM 4242 C C . GLU B 1 184 ? 0.011 -0.644 19.703 1 75.56 184 GLU B C 1
ATOM 4244 O O . GLU B 1 184 ? -0.034 -1.876 19.719 1 75.56 184 GLU B O 1
ATOM 4249 N N . HIS B 1 185 ? 0.301 0.01 18.656 1 77.44 185 HIS B N 1
ATOM 4250 C CA . HIS B 1 185 ? 0.261 -0.675 17.375 1 77.44 185 HIS B CA 1
ATOM 4251 C C . HIS B 1 185 ? 1.667 -0.931 16.844 1 77.44 185 HIS B C 1
ATOM 4253 O O . HIS B 1 185 ? 1.862 -1.791 15.984 1 77.44 185 HIS B O 1
ATOM 4259 N N . MET B 1 186 ? 2.588 -0.181 17.328 1 79.69 186 MET B N 1
ATOM 4260 C CA . MET B 1 186 ? 3.926 -0.322 16.766 1 79.69 186 MET B CA 1
ATOM 4261 C C . MET B 1 186 ? 4.934 -0.708 17.828 1 79.69 186 MET B C 1
ATOM 4263 O O . MET B 1 186 ? 6.047 -1.133 17.531 1 79.69 186 MET B O 1
ATOM 4267 N N . GLY B 1 187 ? 4.508 -0.553 19.109 1 76.94 187 GLY B N 1
ATOM 4268 C CA . GLY B 1 187 ? 5.422 -0.832 20.203 1 76.94 187 GLY B CA 1
ATOM 4269 C C . GLY B 1 187 ? 6.492 0.23 20.375 1 76.94 187 GLY B C 1
ATOM 4270 O O . GLY B 1 187 ? 7.598 -0.061 20.828 1 76.94 187 GLY B O 1
ATOM 4271 N N . LEU B 1 188 ? 6.273 1.378 19.828 1 83.75 188 LEU B N 1
ATOM 4272 C CA . LEU B 1 188 ? 7.215 2.482 19.984 1 83.75 188 LEU B CA 1
ATOM 4273 C C . LEU B 1 188 ? 6.918 3.285 21.234 1 83.75 188 LEU B C 1
ATOM 4275 O O . LEU B 1 188 ? 5.754 3.486 21.594 1 83.75 188 LEU B O 1
ATOM 4279 N N . THR B 1 189 ? 7.984 3.723 21.844 1 82.31 189 THR B N 1
ATOM 4280 C CA . THR B 1 189 ? 7.805 4.695 22.906 1 82.31 189 THR B CA 1
ATOM 4281 C C . THR B 1 189 ? 7.723 6.113 22.344 1 82.31 189 THR B C 1
ATOM 4283 O O . THR B 1 189 ? 8.648 6.57 21.672 1 82.31 189 THR B O 1
ATOM 4286 N N . THR B 1 190 ? 6.668 6.672 22.578 1 82.31 190 THR B N 1
ATOM 4287 C CA . THR B 1 190 ? 6.445 8.016 22.047 1 82.31 190 THR B CA 1
ATOM 4288 C C . THR B 1 190 ? 6.195 9 23.188 1 82.31 190 THR B C 1
ATOM 4290 O O . THR B 1 190 ? 5.434 8.711 24.109 1 82.31 190 THR B O 1
ATOM 4293 N N . ILE B 1 191 ? 6.895 10.125 23.141 1 77.44 191 ILE B N 1
ATOM 4294 C CA . ILE B 1 191 ? 6.781 11.156 24.172 1 77.44 191 ILE B CA 1
ATOM 4295 C C . ILE B 1 191 ? 6.328 12.469 23.531 1 77.44 191 ILE B C 1
ATOM 4297 O O . ILE B 1 191 ? 6.902 12.914 22.531 1 77.44 191 ILE B O 1
ATOM 4301 N N . GLY B 1 192 ? 5.246 13 24.109 1 80.38 192 GLY B N 1
ATOM 4302 C CA . GLY B 1 192 ? 4.82 14.336 23.719 1 80.38 192 GLY B CA 1
ATOM 4303 C C . GLY B 1 192 ? 5.641 15.43 24.359 1 80.38 192 GLY B C 1
ATOM 4304 O O . GLY B 1 192 ? 5.898 15.398 25.562 1 80.38 192 GLY B O 1
ATOM 4305 N N . GLU B 1 193 ? 6.395 16.281 23.625 1 70.38 193 GLU B N 1
ATOM 4306 C CA . GLU B 1 193 ? 7.199 17.344 24.203 1 70.38 193 GLU B CA 1
ATOM 4307 C C . GLU B 1 193 ? 6.359 18.594 24.438 1 70.38 193 GLU B C 1
ATOM 4309 O O . GLU B 1 193 ? 6.59 19.344 25.391 1 70.38 193 GLU B O 1
ATOM 4314 N N . THR B 1 194 ? 5.711 19.125 23.484 1 62.88 194 THR B N 1
ATOM 4315 C CA . THR B 1 194 ? 4.965 20.359 23.672 1 62.88 194 THR B CA 1
ATOM 4316 C C . THR B 1 194 ? 3.561 20.234 23.078 1 62.88 194 THR B C 1
ATOM 4318 O O . THR B 1 194 ? 3.357 19.562 22.078 1 62.88 194 THR B O 1
ATOM 4321 N N . ASP B 1 195 ? 2.594 20.141 23.969 1 54.47 195 ASP B N 1
ATOM 4322 C CA . ASP B 1 195 ? 1.227 20.234 23.469 1 54.47 195 ASP B CA 1
ATOM 4323 C C . ASP B 1 195 ? 0.715 21.672 23.547 1 54.47 195 ASP B C 1
ATOM 4325 O O . ASP B 1 195 ? 0.352 22.141 24.625 1 54.47 195 ASP B O 1
ATOM 4329 N N . ASP B 1 196 ? 1.408 22.594 23.141 1 53 196 ASP B N 1
ATOM 4330 C CA . ASP B 1 196 ? 0.799 23.891 23.391 1 53 196 ASP B CA 1
ATOM 4331 C C . ASP B 1 196 ? -0.701 23.859 23.109 1 53 196 ASP B C 1
ATOM 4333 O O . ASP B 1 196 ? -1.494 24.438 23.859 1 53 196 ASP B O 1
ATOM 4337 N N . ASN B 1 197 ? -1.309 23.906 21.797 1 49.31 197 ASN B N 1
ATOM 4338 C CA . ASN B 1 197 ? -2.488 24.672 21.406 1 49.31 197 ASN B CA 1
ATOM 4339 C C . ASN B 1 197 ? -3.756 23.828 21.484 1 49.31 197 ASN B C 1
ATOM 4341 O O . ASN B 1 197 ? -4.301 23.406 20.469 1 49.31 197 ASN B O 1
ATOM 4345 N N . ALA B 1 198 ? -3.932 22.969 22.359 1 47.69 198 ALA B N 1
ATOM 4346 C CA . ALA B 1 198 ? -5.117 22.141 22.188 1 47.69 198 ALA B CA 1
ATOM 4347 C C . ALA B 1 198 ? -6.359 23 21.953 1 47.69 198 ALA B C 1
ATOM 4349 O O . ALA B 1 198 ? -7.418 22.484 21.594 1 47.69 198 ALA B O 1
ATOM 4350 N N . THR B 1 199 ? -6.418 24.094 22.656 1 47.06 199 THR B N 1
ATOM 4351 C CA . THR B 1 199 ? -7.773 24.625 22.766 1 47.06 199 THR B CA 1
ATOM 4352 C C . THR B 1 199 ? -8.258 25.156 21.422 1 47.06 199 THR B C 1
ATOM 4354 O O . THR B 1 199 ? -9.445 25.453 21.25 1 47.06 199 THR B O 1
ATOM 4357 N N . SER B 1 200 ? -7.258 25.484 20.438 1 58.09 200 SER B N 1
ATOM 4358 C CA . SER B 1 200 ? -7.719 26.234 19.281 1 58.09 200 SER B CA 1
ATOM 4359 C C . SER B 1 200 ? -7.863 25.328 18.047 1 58.09 200 SER B C 1
ATOM 4361 O O . SER B 1 200 ? -7.301 24.234 18.016 1 58.09 200 SER B O 1
ATOM 4363 N N . PRO B 1 201 ? -8.828 25.734 17.156 1 64.38 201 PRO B N 1
ATOM 4364 C CA . PRO B 1 201 ? -9.109 25.047 15.891 1 64.38 201 PRO B CA 1
ATOM 4365 C C . PRO B 1 201 ? -7.836 24.641 15.148 1 64.38 201 PRO B C 1
ATOM 4367 O O . PRO B 1 201 ? -7.906 24 14.094 1 64.38 201 PRO B O 1
ATOM 4370 N N . ALA B 1 202 ? -6.688 25.047 15.773 1 74.06 202 ALA B N 1
ATOM 4371 C CA . ALA B 1 202 ? -5.387 24.562 15.312 1 74.06 202 ALA B CA 1
ATOM 4372 C C . ALA B 1 202 ? -4.477 24.219 16.484 1 74.06 202 ALA B C 1
ATOM 4374 O O . ALA B 1 202 ? -4.41 24.953 17.469 1 74.06 202 ALA B O 1
ATOM 4375 N N . SER B 1 203 ? -3.92 23.016 16.5 1 80.62 203 SER B N 1
ATOM 4376 C CA . SER B 1 203 ? -3.062 22.547 17.578 1 80.62 203 SER B CA 1
ATOM 4377 C C . SER B 1 203 ? -1.731 22.031 17.047 1 80.62 203 SER B C 1
ATOM 4379 O O . SER B 1 203 ? -1.691 21.344 16.031 1 80.62 203 SER B O 1
ATOM 4381 N N . GLN B 1 204 ? -0.734 22.578 17.688 1 86.94 204 GLN B N 1
ATOM 4382 C CA . GLN B 1 204 ? 0.586 22.047 17.375 1 86.94 204 GLN B CA 1
ATOM 4383 C C . GLN B 1 204 ? 0.938 20.891 18.312 1 86.94 204 GLN B C 1
ATOM 4385 O O . GLN B 1 204 ? 0.683 20.953 19.516 1 86.94 204 GLN B O 1
ATOM 4390 N N . VAL B 1 205 ? 1.448 19.812 17.75 1 84.38 205 VAL B N 1
ATOM 4391 C CA . VAL B 1 205 ? 1.857 18.656 18.531 1 84.38 205 VAL B CA 1
ATOM 4392 C C . VAL B 1 205 ? 3.279 18.25 18.141 1 84.38 205 VAL B C 1
ATOM 4394 O O . VAL B 1 205 ? 3.578 18.047 16.969 1 84.38 205 VAL B O 1
ATOM 4397 N N . ARG B 1 206 ? 4.117 18.188 19.109 1 87.81 206 ARG B N 1
ATOM 4398 C CA . ARG B 1 206 ? 5.488 17.719 18.906 1 87.81 206 ARG B CA 1
ATOM 4399 C C . ARG B 1 206 ? 5.734 16.422 19.656 1 87.81 206 ARG B C 1
ATOM 4401 O O . ARG B 1 206 ? 5.418 16.297 20.844 1 87.81 206 ARG B O 1
ATOM 4408 N N . TYR B 1 207 ? 6.25 15.414 18.812 1 85.12 207 TYR B N 1
ATOM 4409 C CA . TYR B 1 207 ? 6.508 14.094 19.391 1 85.12 207 TYR B CA 1
ATOM 4410 C C . TYR B 1 207 ? 7.879 13.578 18.969 1 85.12 207 TYR B C 1
ATOM 4412 O O . TYR B 1 207 ? 8.398 13.969 17.906 1 85.12 207 TYR B O 1
ATOM 4420 N N . PHE B 1 208 ? 8.453 12.859 19.828 1 88.12 208 PHE B N 1
ATOM 4421 C CA . PHE B 1 208 ? 9.539 11.992 19.375 1 88.12 208 PHE B CA 1
ATOM 4422 C C . PHE B 1 208 ? 9.273 10.547 19.781 1 88.12 208 PHE B C 1
ATOM 4424 O O . PHE B 1 208 ? 8.695 10.281 20.828 1 88.12 208 PHE B O 1
ATOM 4431 N N . SER B 1 209 ? 9.531 9.672 18.891 1 89.56 209 SER B N 1
ATOM 4432 C CA . SER B 1 209 ? 9.359 8.242 19.109 1 89.56 209 SER B CA 1
ATOM 4433 C C . SER B 1 209 ? 10.688 7.508 19.031 1 89.56 209 SER B C 1
ATOM 4435 O O . SER B 1 209 ? 11.523 7.805 18.156 1 89.56 209 SER B O 1
ATOM 4437 N N . THR B 1 210 ? 10.812 6.617 19.922 1 91.38 210 THR B N 1
ATOM 4438 C CA . THR B 1 210 ? 12.008 5.777 19.922 1 91.38 210 THR B CA 1
ATOM 4439 C C . THR B 1 210 ? 11.688 4.391 19.359 1 91.38 210 THR B C 1
ATOM 4441 O O . THR B 1 210 ? 10.781 3.713 19.859 1 91.38 210 THR B O 1
ATOM 4444 N N . THR B 1 211 ? 12.406 4.02 18.391 1 88.88 211 THR B N 1
ATOM 4445 C CA . THR B 1 211 ? 12.219 2.701 17.797 1 88.88 211 THR B CA 1
ATOM 4446 C C . THR B 1 211 ? 12.82 1.615 18.688 1 88.88 211 THR B C 1
ATOM 4448 O O . THR B 1 211 ? 13.602 1.91 19.594 1 88.88 211 THR B O 1
ATOM 4451 N N . PRO B 1 212 ? 12.438 0.356 18.375 1 82.75 212 PRO B N 1
ATOM 4452 C CA . PRO B 1 212 ? 13.047 -0.735 19.141 1 82.75 212 PRO B CA 1
ATOM 4453 C C . PRO B 1 212 ? 14.578 -0.734 19.047 1 82.75 212 PRO B C 1
ATOM 4455 O O . PRO B 1 212 ? 15.258 -1.126 20 1 82.75 212 PRO B O 1
ATOM 4458 N N . GLY B 1 213 ? 15.117 -0.327 17.984 1 86.19 213 GLY B N 1
ATOM 4459 C CA . GLY B 1 213 ? 16.562 -0.257 17.812 1 86.19 213 GLY B CA 1
ATOM 4460 C C . GLY B 1 213 ? 17.188 0.97 18.453 1 86.19 213 GLY B C 1
ATOM 4461 O O . GLY B 1 213 ? 18.391 1.167 18.375 1 86.19 213 GLY B O 1
ATOM 4462 N N . GLY B 1 214 ? 16.422 1.8 19.016 1 89 214 GLY B N 1
ATOM 4463 C CA . GLY B 1 214 ? 16.922 2.936 19.766 1 89 214 GLY B CA 1
ATOM 4464 C C . GLY B 1 214 ? 17.047 4.195 18.938 1 89 214 GLY B C 1
ATOM 4465 O O . GLY B 1 214 ? 17.781 5.117 19.297 1 89 214 GLY B O 1
ATOM 4466 N N . VAL B 1 215 ? 16.469 4.219 17.812 1 92.62 215 VAL B N 1
ATOM 4467 C CA . VAL B 1 215 ? 16.531 5.414 16.984 1 92.62 215 VAL B CA 1
ATOM 4468 C C . VAL B 1 215 ? 15.367 6.348 17.328 1 92.62 215 VAL B C 1
ATOM 4470 O O . VAL B 1 215 ? 14.211 5.926 17.359 1 92.62 215 VAL B O 1
ATOM 4473 N N . ASP B 1 216 ? 15.742 7.602 17.531 1 92.62 216 ASP B N 1
ATOM 4474 C CA . ASP B 1 216 ? 14.711 8.594 17.828 1 92.62 216 ASP B CA 1
ATOM 4475 C C . ASP B 1 216 ? 14.219 9.273 16.547 1 92.62 216 ASP B C 1
ATOM 4477 O O . ASP B 1 216 ? 15.023 9.766 15.75 1 92.62 216 ASP B O 1
ATOM 4481 N N . VAL B 1 217 ? 12.93 9.258 16.438 1 93.25 217 VAL B N 1
ATOM 4482 C CA . VAL B 1 217 ? 12.297 9.922 15.305 1 93.25 217 VAL B CA 1
ATOM 4483 C C . VAL B 1 217 ? 11.453 11.094 15.812 1 93.25 217 VAL B C 1
ATOM 4485 O O . VAL B 1 217 ? 10.617 10.93 16.703 1 93.25 217 VAL B O 1
ATOM 4488 N N . GLU B 1 218 ? 11.68 12.266 15.312 1 93.19 218 GLU B N 1
ATOM 4489 C CA . GLU B 1 218 ? 10.953 13.438 15.781 1 93.19 218 GLU B CA 1
ATOM 4490 C C . GLU B 1 218 ? 9.945 13.922 14.734 1 93.19 218 GLU B C 1
ATOM 4492 O O . GLU B 1 218 ? 10.18 13.781 13.531 1 93.19 218 GLU B O 1
ATOM 4497 N N . ARG B 1 219 ? 8.859 14.445 15.242 1 91.69 219 ARG B N 1
ATOM 4498 C CA . ARG B 1 219 ? 7.777 15.023 14.453 1 91.69 219 ARG B CA 1
ATOM 4499 C C . ARG B 1 219 ? 7.262 16.312 15.086 1 91.69 219 ARG B C 1
ATOM 4501 O O . ARG B 1 219 ? 7.168 16.406 16.312 1 91.69 219 ARG B O 1
ATOM 4508 N N . ASN B 1 220 ? 7.016 17.266 14.328 1 92.31 220 ASN B N 1
ATOM 4509 C CA . ASN B 1 220 ? 6.379 18.531 14.703 1 92.31 220 ASN B CA 1
ATOM 4510 C C . ASN B 1 220 ? 5.215 18.859 13.766 1 92.31 220 ASN B C 1
ATOM 4512 O O . ASN B 1 220 ? 5.43 19.25 12.617 1 92.31 220 ASN B O 1
ATOM 4516 N N . LEU B 1 221 ? 4.039 18.656 14.328 1 91.38 221 LEU B N 1
ATOM 4517 C CA . LEU B 1 221 ? 2.854 18.688 13.469 1 91.38 221 LEU B CA 1
ATOM 4518 C C . LEU B 1 221 ? 1.874 19.766 13.945 1 91.38 221 LEU B C 1
ATOM 4520 O O . LEU B 1 221 ? 1.863 20.125 15.125 1 91.38 221 LEU B O 1
ATOM 4524 N N . VAL B 1 222 ? 1.167 20.234 12.992 1 91.38 222 VAL B N 1
ATOM 4525 C CA . VAL B 1 222 ? 0.037 21.109 13.273 1 91.38 222 VAL B CA 1
ATOM 4526 C C . VAL B 1 222 ? -1.255 20.469 12.773 1 91.38 222 VAL B C 1
ATOM 4528 O O . VAL B 1 222 ? -1.311 19.969 11.648 1 91.38 222 VAL B O 1
ATOM 4531 N N . ILE B 1 223 ? -2.256 20.469 13.609 1 89.44 223 ILE B N 1
ATOM 4532 C CA . ILE B 1 223 ? -3.551 19.891 13.273 1 89.44 223 ILE B CA 1
ATOM 4533 C C . ILE B 1 223 ? -4.59 21 13.117 1 89.44 223 ILE B C 1
ATOM 4535 O O . ILE B 1 223 ? -4.777 21.812 14.023 1 89.44 223 ILE B O 1
ATOM 4539 N N . PHE B 1 224 ? -5.176 21.047 11.93 1 89.94 224 PHE B N 1
ATOM 4540 C CA . PHE B 1 224 ? -6.285 21.953 11.641 1 89.94 224 PHE B CA 1
ATOM 4541 C C . PHE B 1 224 ? -7.59 21.172 11.5 1 89.94 224 PHE B C 1
ATOM 4543 O O . PHE B 1 224 ? -7.609 20.078 10.914 1 89.94 224 PHE B O 1
ATOM 4550 N N . SER B 1 225 ? -8.664 21.672 12.055 1 88.12 225 SER B N 1
ATOM 4551 C CA . SER B 1 225 ? -9.93 20.953 11.891 1 88.12 225 SER B CA 1
ATOM 4552 C C . SER B 1 225 ? -11.102 21.922 11.766 1 88.12 225 SER B C 1
ATOM 4554 O O . SER B 1 225 ? -11.008 23.078 12.18 1 88.12 225 SER B O 1
ATOM 4556 N N . SER B 1 226 ? -12.086 21.484 11.086 1 85.69 226 SER B N 1
ATOM 4557 C CA . SER B 1 226 ? -13.344 22.234 10.969 1 85.69 226 SER B CA 1
ATOM 4558 C C . SER B 1 226 ? -14.508 21.297 10.68 1 85.69 226 SER B C 1
ATOM 4560 O O . SER B 1 226 ? -14.344 20.266 10.016 1 85.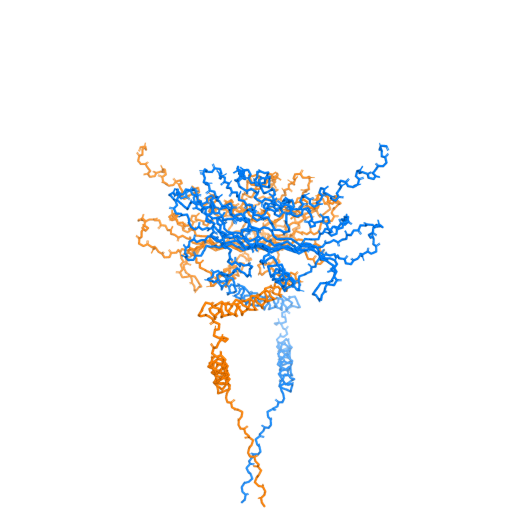69 226 SER B O 1
ATOM 4562 N N . SER B 1 227 ? -15.523 21.531 11.352 1 81.12 227 SER B N 1
ATOM 4563 C CA . SER B 1 227 ? -16.781 20.906 10.977 1 81.12 227 SER B CA 1
ATOM 4564 C C . SER B 1 227 ? -17.703 21.891 10.266 1 81.12 227 SER B C 1
ATOM 4566 O O . SER B 1 227 ? -17.797 23.047 10.656 1 81.12 227 SER B O 1
ATOM 4568 N N . LYS B 1 228 ? -18.062 21.531 9.141 1 72.44 228 LYS B N 1
ATOM 4569 C CA . LYS B 1 228 ? -18.812 22.5 8.359 1 72.44 228 LYS B CA 1
ATOM 4570 C C . LYS B 1 228 ? -20.172 21.938 7.922 1 72.44 228 LYS B C 1
ATOM 4572 O O . LYS B 1 228 ? -20.312 20.719 7.762 1 72.44 228 LYS B O 1
ATOM 4577 N N . ALA B 1 229 ? -20.969 22.828 7.859 1 63 229 ALA B N 1
ATOM 4578 C CA . ALA B 1 229 ? -22.219 22.594 7.152 1 63 229 ALA B CA 1
ATOM 4579 C C . ALA B 1 229 ? -21.984 22.469 5.648 1 63 229 ALA B C 1
ATOM 4581 O O . ALA B 1 229 ? -20.922 22.812 5.148 1 63 229 ALA B O 1
ATOM 4582 N N . PRO B 1 230 ? -22.953 21.859 4.992 1 64.38 230 PRO B N 1
ATOM 4583 C CA . PRO B 1 230 ? -22.859 21.688 3.537 1 64.38 230 PRO B CA 1
ATOM 4584 C C . PRO B 1 230 ? -22.406 22.969 2.832 1 64.38 230 PRO B C 1
ATOM 4586 O O . PRO B 1 230 ? -22.781 24.078 3.256 1 64.38 230 PRO B O 1
ATOM 4589 N N . ASN B 1 231 ? -21.484 22.859 1.908 1 54.16 231 ASN B N 1
ATOM 4590 C CA . ASN B 1 231 ? -21.031 24 1.109 1 54.16 231 ASN B CA 1
ATOM 4591 C C . ASN B 1 231 ? -21 23.656 -0.379 1 54.16 231 ASN B C 1
ATOM 4593 O O . ASN B 1 231 ? -21.578 22.656 -0.802 1 54.16 231 ASN B O 1
ATOM 4597 N N . ALA B 1 232 ? -20.469 24.625 -1.045 1 52.88 232 ALA B N 1
ATOM 4598 C CA . ALA B 1 232 ? -20.516 24.531 -2.502 1 52.88 232 ALA B CA 1
ATOM 4599 C C . ALA B 1 232 ? -19.812 23.281 -3.002 1 52.88 232 ALA B C 1
ATOM 4601 O O . ALA B 1 232 ? -20.188 22.719 -4.035 1 52.88 232 ALA B O 1
ATOM 4602 N N . HIS B 1 233 ? -18.938 22.797 -2.26 1 58.94 233 HIS B N 1
ATOM 4603 C CA . HIS B 1 233 ? -18.141 21.672 -2.734 1 58.94 233 HIS B CA 1
ATOM 4604 C C . HIS B 1 233 ? -18.656 20.344 -2.184 1 58.94 233 HIS B C 1
ATOM 4606 O O . HIS B 1 233 ? -18.516 19.297 -2.826 1 58.94 233 HIS B O 1
ATOM 4612 N N . VAL B 1 234 ? -19.172 20.516 -0.954 1 67.19 234 VAL B N 1
ATOM 4613 C CA . VAL B 1 234 ? -19.672 19.328 -0.283 1 67.19 234 VAL B CA 1
ATOM 4614 C C . VAL B 1 234 ? -21.109 19.562 0.174 1 67.19 234 VAL B C 1
ATOM 4616 O O . VAL B 1 234 ? -21.375 20.391 1.05 1 67.19 234 VAL B O 1
ATOM 4619 N N . GLN B 1 235 ? -21.938 18.938 -0.368 1 66.12 235 GLN B N 1
ATOM 4620 C CA . GLN B 1 235 ? -23.359 19.188 -0.179 1 66.12 235 GLN B CA 1
ATOM 4621 C C . GLN B 1 235 ? -23.859 18.562 1.109 1 66.12 235 GLN B C 1
ATOM 4623 O O . GLN B 1 235 ? -25.047 18.703 1.453 1 66.12 235 GLN B O 1
ATOM 4628 N N . GLN B 1 236 ? -22.969 17.938 1.763 1 68.06 236 GLN B N 1
ATOM 4629 C CA . GLN B 1 236 ? -23.375 17.281 2.996 1 68.06 236 GLN B CA 1
ATOM 4630 C C . GLN B 1 236 ? -22.562 17.797 4.188 1 68.06 236 GLN B C 1
ATOM 4632 O O . GLN B 1 236 ? -21.562 18.484 4.012 1 68.06 236 GLN B O 1
ATOM 4637 N N . ASP B 1 237 ? -23.156 17.578 5.359 1 77.88 237 ASP B N 1
ATOM 4638 C CA . ASP B 1 237 ? -22.344 17.812 6.555 1 77.88 237 ASP B CA 1
ATOM 4639 C C . ASP B 1 237 ? -21.016 17.078 6.48 1 77.88 237 ASP B C 1
ATOM 4641 O O . ASP B 1 237 ? -20.969 15.914 6.062 1 77.88 237 ASP B O 1
ATOM 4645 N N . HIS B 1 238 ? -20.047 17.875 6.609 1 85.31 238 HIS B N 1
ATOM 4646 C CA . HIS B 1 238 ? -18.734 17.25 6.492 1 85.31 238 HIS B CA 1
ATOM 4647 C C . HIS B 1 238 ? -17.734 17.875 7.465 1 85.31 238 HIS B C 1
ATOM 4649 O O . HIS B 1 238 ? -18.016 18.922 8.055 1 85.31 238 HIS B O 1
ATOM 4655 N N . GLY B 1 239 ? -16.828 17.156 7.781 1 91 239 GLY B N 1
ATOM 4656 C CA . GLY B 1 239 ? -15.688 17.578 8.578 1 91 239 GLY B CA 1
ATOM 4657 C C . GLY B 1 239 ? -14.359 17.344 7.891 1 91 239 GLY B C 1
ATOM 4658 O O . GLY B 1 239 ? -14.227 16.422 7.086 1 91 239 GLY B O 1
ATOM 4659 N N . VAL B 1 240 ? -13.492 18.297 8.172 1 91.75 240 VAL B N 1
ATOM 4660 C CA . VAL B 1 240 ? -12.164 18.141 7.57 1 91.75 240 VAL B CA 1
ATOM 4661 C C . VAL B 1 240 ? -11.094 18.328 8.641 1 91.75 240 VAL B C 1
ATOM 4663 O O . VAL B 1 240 ? -11.203 19.203 9.5 1 91.75 240 VAL B O 1
ATOM 4666 N N . VAL B 1 241 ? -10.203 17.469 8.586 1 91.62 241 VAL B N 1
ATOM 4667 C CA . VAL B 1 241 ? -9.008 17.562 9.414 1 91.62 241 VAL B CA 1
ATOM 4668 C C . VAL B 1 241 ? -7.766 17.562 8.531 1 91.62 241 VAL B C 1
ATOM 4670 O O . VAL B 1 241 ? -7.637 16.719 7.633 1 91.62 241 VAL B O 1
ATOM 4673 N N . ALA B 1 242 ? -6.941 18.5 8.719 1 93.44 242 ALA B N 1
ATOM 4674 C CA . ALA B 1 242 ? -5.68 18.578 7.992 1 93.44 242 ALA B CA 1
ATOM 4675 C C . ALA B 1 242 ? -4.492 18.625 8.953 1 93.44 242 ALA B C 1
ATOM 4677 O O . ALA B 1 242 ? -4.547 19.281 9.984 1 93.44 242 ALA B O 1
ATOM 4678 N N . VAL B 1 243 ? -3.531 17.875 8.609 1 93.06 243 VAL B N 1
ATOM 4679 C CA . VAL B 1 243 ? -2.291 17.844 9.375 1 93.06 243 VAL B CA 1
ATOM 4680 C C . VAL B 1 243 ? -1.119 18.25 8.484 1 93.06 243 VAL B C 1
ATOM 4682 O O . VAL B 1 243 ? -1.058 17.859 7.316 1 93.06 243 VAL B O 1
ATOM 4685 N N . ASP B 1 244 ? -0.263 19 9.039 1 95.31 244 ASP B N 1
ATOM 4686 C CA . ASP B 1 244 ? 0.957 19.359 8.328 1 95.31 244 ASP B CA 1
ATOM 4687 C C . ASP B 1 244 ? 2.145 19.469 9.281 1 95.31 244 ASP B C 1
ATOM 4689 O O . ASP B 1 244 ? 1.966 19.516 10.5 1 95.31 244 ASP B O 1
ATOM 4693 N N . PHE B 1 245 ? 3.297 19.438 8.703 1 95.25 245 PHE B N 1
ATOM 4694 C CA . PHE B 1 245 ? 4.508 19.531 9.516 1 95.25 245 PHE B CA 1
ATOM 4695 C C . PHE B 1 245 ? 5.012 20.953 9.594 1 95.25 245 PHE B C 1
ATOM 4697 O O . PHE B 1 245 ? 4.738 21.766 8.703 1 95.25 245 PHE B O 1
ATOM 4704 N N . VAL B 1 246 ? 5.703 21.234 10.633 1 94.5 246 VAL B N 1
ATOM 4705 C CA . VAL B 1 246 ? 6.348 22.531 10.812 1 94.5 246 VAL B CA 1
ATOM 4706 C C . VAL B 1 246 ? 7.73 22.5 10.164 1 94.5 246 VAL B C 1
ATOM 4708 O O . VAL B 1 246 ? 8.562 21.656 10.492 1 94.5 246 VAL B O 1
ATOM 4711 N N . ASP B 1 247 ? 7.961 23.469 9.328 1 94.75 247 ASP B N 1
ATOM 4712 C CA . ASP B 1 247 ? 9.242 23.5 8.633 1 94.75 247 ASP B CA 1
ATOM 4713 C C . ASP B 1 247 ? 10.359 23.984 9.562 1 94.75 247 ASP B C 1
ATOM 4715 O O . ASP B 1 247 ? 11.438 23.391 9.602 1 94.75 247 ASP B O 1
ATOM 4719 N N . GLN B 1 248 ? 10.047 25.062 10.195 1 93.88 248 GLN B N 1
ATOM 4720 C CA . GLN B 1 248 ? 11 25.672 11.125 1 93.88 248 GLN B CA 1
ATOM 4721 C C . GLN B 1 248 ? 10.312 26.109 12.414 1 93.88 248 GLN B C 1
ATOM 4723 O O . GLN B 1 248 ? 9.281 26.766 12.375 1 93.88 248 GLN B O 1
ATOM 4728 N N . ASP B 1 249 ? 10.883 25.656 13.43 1 93.12 249 ASP B N 1
ATOM 4729 C CA . ASP B 1 249 ? 10.406 26.062 14.75 1 93.12 249 ASP B CA 1
ATOM 4730 C C . ASP B 1 249 ? 11.508 26.75 15.547 1 93.12 249 ASP B C 1
ATOM 4732 O O . ASP B 1 249 ? 12.438 26.094 16.031 1 93.12 249 ASP B O 1
ATOM 4736 N N . LEU B 1 250 ? 11.383 28.016 15.727 1 91.81 250 LEU B N 1
ATOM 4737 C CA . LEU B 1 250 ? 12.438 28.797 16.375 1 91.81 250 LEU B CA 1
ATOM 4738 C C . LEU B 1 250 ? 12.461 28.531 17.875 1 91.81 250 LEU B C 1
ATOM 4740 O O . LEU B 1 250 ? 13.508 28.656 18.516 1 91.81 250 LEU B O 1
ATOM 4744 N N . LEU B 1 251 ? 11.367 28.234 18.469 1 89.69 251 LEU B N 1
ATOM 4745 C CA . LEU B 1 251 ? 11.297 27.922 19.906 1 89.69 251 LEU B CA 1
ATOM 4746 C C . LEU B 1 251 ? 11.812 26.516 20.172 1 89.69 251 LEU B C 1
ATOM 4748 O O . LEU B 1 251 ? 12.484 26.281 21.188 1 89.69 251 LEU B O 1
ATOM 4752 N N . HIS B 1 252 ? 11.453 25.547 19.281 1 88.94 252 HIS B N 1
ATOM 4753 C CA . HIS B 1 252 ? 11.859 24.156 19.422 1 88.94 252 HIS B CA 1
ATOM 4754 C C . HIS B 1 252 ? 12.461 23.641 18.109 1 88.94 252 HIS B C 1
ATOM 4756 O O . HIS B 1 252 ? 11.836 22.859 17.406 1 88.94 252 HIS B O 1
ATOM 4762 N N . PRO B 1 253 ? 13.68 23.938 17.938 1 91.88 253 PRO B N 1
ATOM 4763 C CA . PRO B 1 253 ? 14.312 23.516 16.688 1 91.88 253 PRO B CA 1
ATOM 4764 C C . PRO B 1 253 ? 14.5 22 16.594 1 91.88 253 PRO B C 1
ATOM 4766 O O . PRO B 1 253 ? 14.602 21.328 17.625 1 91.88 253 PRO B O 1
ATOM 4769 N N . TYR B 1 254 ? 14.453 21.547 15.352 1 93.06 254 TYR B N 1
ATOM 4770 C CA . TYR B 1 254 ? 14.766 20.141 15.117 1 93.06 254 TYR B CA 1
ATOM 4771 C C . TYR B 1 254 ? 16.203 19.844 15.516 1 93.06 254 TYR B C 1
ATOM 4773 O O . TYR B 1 254 ? 17.062 20.719 15.516 1 93.06 254 TYR B O 1
ATOM 4781 N N . SER B 1 255 ? 16.422 18.531 15.883 1 91.44 255 SER B N 1
ATOM 4782 C CA . SER B 1 255 ? 17.75 18.062 16.266 1 91.44 255 SER B CA 1
ATOM 4783 C C . SER B 1 255 ? 18.219 16.953 15.336 1 91.44 255 SER B C 1
ATOM 4785 O O . SER B 1 255 ? 18.328 15.789 15.75 1 91.44 255 SER B O 1
ATOM 4787 N N . PRO B 1 256 ? 18.625 17.328 14.156 1 90.06 256 PRO B N 1
ATOM 4788 C CA . PRO B 1 256 ? 18.938 16.312 13.156 1 90.06 256 PRO B CA 1
ATOM 4789 C C . PRO B 1 256 ? 20.141 15.461 13.539 1 90.06 256 PRO B C 1
ATOM 4791 O O . PRO B 1 256 ? 20.312 14.352 13.016 1 90.06 256 PRO B O 1
ATOM 4794 N N . ALA B 1 257 ? 20.984 15.93 14.383 1 91.19 257 ALA B N 1
ATOM 4795 C CA . ALA B 1 257 ? 22.172 15.18 14.797 1 91.19 257 ALA B CA 1
ATOM 4796 C C . ALA B 1 257 ? 21.797 14.062 15.766 1 91.19 257 ALA B C 1
ATOM 4798 O O . ALA B 1 257 ? 22.562 13.102 15.938 1 91.19 257 ALA B O 1
ATOM 4799 N N . GLN B 1 258 ? 20.688 14.203 16.375 1 91.5 258 GLN B N 1
ATOM 4800 C CA . GLN B 1 258 ? 20.312 13.266 17.422 1 91.5 258 GLN B CA 1
ATOM 4801 C C . GLN B 1 258 ? 19.078 12.453 17.031 1 91.5 258 GLN B C 1
ATOM 4803 O O . GLN B 1 258 ? 18.875 11.352 17.531 1 91.5 258 GLN B O 1
ATOM 4808 N N . ARG B 1 259 ? 18.344 13.109 16.188 1 94 259 ARG B N 1
ATOM 4809 C CA . ARG B 1 259 ? 17.062 12.477 15.852 1 94 259 ARG B CA 1
ATOM 4810 C C . ARG B 1 259 ? 16.812 12.5 14.352 1 94 259 ARG B C 1
ATOM 4812 O O . ARG B 1 259 ? 17.359 13.352 13.641 1 94 259 ARG B O 1
ATOM 4819 N N . VAL B 1 260 ? 16.031 11.5 13.938 1 95.69 260 VAL B N 1
ATOM 4820 C CA . VAL B 1 260 ? 15.617 11.484 12.539 1 95.69 260 VAL B CA 1
ATOM 4821 C C . VAL B 1 260 ? 14.297 12.234 12.367 1 95.69 260 VAL B C 1
ATOM 4823 O O . VAL B 1 260 ? 13.328 11.961 13.078 1 95.69 260 VAL B O 1
ATOM 4826 N N . ARG B 1 261 ? 14.258 13.195 11.508 1 95.5 261 ARG B N 1
ATOM 4827 C CA . ARG B 1 261 ? 13.07 14.016 11.281 1 95.5 261 ARG B CA 1
ATOM 4828 C C . ARG B 1 261 ? 12.094 13.312 10.344 1 95.5 261 ARG B C 1
ATOM 4830 O O . ARG B 1 261 ? 12.484 12.789 9.305 1 95.5 261 ARG B O 1
ATOM 4837 N N . MET B 1 262 ? 10.859 13.297 10.742 1 94.75 262 MET B N 1
ATOM 4838 C CA . MET B 1 262 ? 9.773 12.797 9.906 1 94.75 262 MET B CA 1
ATOM 4839 C C . MET B 1 262 ? 8.727 13.883 9.672 1 94.75 262 MET B C 1
ATOM 4841 O O . MET B 1 262 ? 8.133 14.391 10.625 1 94.75 262 MET B O 1
ATOM 4845 N N . ASP B 1 263 ? 8.539 14.234 8.445 1 94.75 263 ASP B N 1
ATOM 4846 C CA . ASP B 1 263 ? 7.5 15.18 8.047 1 94.75 263 ASP B CA 1
ATOM 4847 C C . ASP B 1 263 ? 6.223 14.453 7.633 1 94.75 263 ASP B C 1
ATOM 4849 O O . ASP B 1 263 ? 6.273 13.484 6.875 1 94.75 263 ASP B O 1
ATOM 4853 N N . VAL B 1 264 ? 5.098 14.938 8.141 1 93.81 264 VAL B N 1
ATOM 4854 C CA . VAL B 1 264 ? 3.83 14.305 7.801 1 93.81 264 VAL B CA 1
ATOM 4855 C C . VAL B 1 264 ? 2.816 15.367 7.383 1 93.81 264 VAL B C 1
ATOM 4857 O O . VAL B 1 264 ? 2.652 16.375 8.07 1 93.81 264 VAL B O 1
ATOM 4860 N N . SER B 1 265 ? 2.238 15.188 6.258 1 95 265 SER B N 1
ATOM 4861 C CA . SER B 1 265 ? 1.041 15.914 5.836 1 95 265 SER B CA 1
ATOM 4862 C C . SER B 1 265 ? -0.12 14.953 5.586 1 95 265 SER B C 1
ATOM 4864 O O . SER B 1 265 ? 0.064 13.891 4.988 1 95 265 SER B O 1
ATOM 4866 N N . ALA B 1 266 ? -1.218 15.297 6.047 1 94.56 266 ALA B N 1
ATOM 4867 C CA . ALA B 1 266 ? -2.383 14.438 5.855 1 94.56 266 ALA B CA 1
ATOM 4868 C C . ALA B 1 266 ? -3.67 15.258 5.824 1 94.56 266 ALA B C 1
ATOM 4870 O O . ALA B 1 266 ? -3.703 16.391 6.305 1 94.56 266 ALA B O 1
ATOM 4871 N N . ALA B 1 267 ? -4.621 14.773 5.238 1 95 267 ALA B N 1
ATOM 4872 C CA . ALA B 1 267 ? -5.973 15.32 5.223 1 95 267 ALA B CA 1
ATOM 4873 C C . ALA B 1 267 ? -7.016 14.219 5.371 1 95 267 ALA B C 1
ATOM 4875 O O . ALA B 1 267 ? -6.855 13.125 4.828 1 95 267 ALA B O 1
ATOM 4876 N N . VAL B 1 268 ? -8.031 14.523 6.09 1 94.62 268 VAL B N 1
ATOM 4877 C CA . VAL B 1 268 ? -9.148 13.609 6.289 1 94.62 268 VAL B CA 1
ATOM 4878 C C . VAL B 1 268 ? -10.469 14.336 6.039 1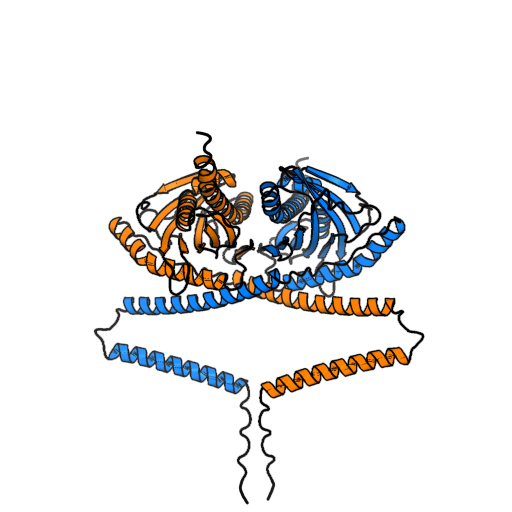 94.62 268 VAL B C 1
ATOM 4880 O O . VAL B 1 268 ? -10.703 15.406 6.598 1 94.62 268 VAL B O 1
ATOM 4883 N N . LEU B 1 269 ? -11.203 13.844 5.246 1 94.31 269 LEU B N 1
ATOM 4884 C CA . LEU B 1 269 ? -12.539 14.359 4.969 1 94.31 269 LEU B CA 1
ATOM 4885 C C . LEU B 1 269 ? -13.609 13.375 5.438 1 94.31 269 LEU B C 1
ATOM 4887 O O . LEU B 1 269 ? -13.57 12.195 5.09 1 94.31 269 LEU B O 1
ATOM 4891 N N . VAL B 1 270 ? -14.477 13.844 6.215 1 92.81 270 VAL B N 1
ATOM 4892 C CA . VAL B 1 270 ? -15.609 13.062 6.688 1 92.81 270 VAL B CA 1
ATOM 4893 C C . VAL B 1 270 ? -16.891 13.547 6.016 1 92.81 270 VAL B C 1
ATOM 4895 O O . VAL B 1 270 ? -17.25 14.727 6.133 1 92.81 270 VAL B O 1
ATOM 4898 N N . CYS B 1 271 ? -17.469 12.641 5.352 1 89.81 271 CYS B N 1
ATOM 4899 C CA . CYS B 1 271 ? -18.703 13 4.652 1 89.81 271 CYS B CA 1
ATOM 4900 C C . CYS B 1 271 ? -19.859 12.094 5.07 1 89.81 271 CYS B C 1
ATOM 4902 O O . CYS B 1 271 ? -19.688 10.875 5.152 1 89.81 271 CYS B O 1
ATOM 4904 N N . GLU B 1 272 ? -20.953 12.711 5.246 1 87.44 272 GLU B N 1
ATOM 4905 C CA . GLU B 1 272 ? -22.156 11.922 5.496 1 87.44 272 GLU B CA 1
ATOM 4906 C C . GLU B 1 272 ? -22.672 11.273 4.211 1 87.44 272 GLU B C 1
ATOM 4908 O O . GLU B 1 272 ? -22.656 11.898 3.148 1 87.44 272 GLU B O 1
ATOM 4913 N N . GLN B 1 273 ? -23.031 10 4.387 1 83.31 273 GLN B N 1
ATOM 4914 C CA . GLN B 1 273 ? -23.578 9.266 3.254 1 83.31 273 GLN B CA 1
ATOM 4915 C C . GLN B 1 273 ? -25.109 9.234 3.312 1 83.31 273 GLN B C 1
ATOM 4917 O O . GLN B 1 273 ? -25.688 9.297 4.395 1 83.31 273 GLN B O 1
ATOM 4922 N N . PRO B 1 274 ? -25.641 9.258 2.094 1 75.75 274 PRO B N 1
ATOM 4923 C CA . PRO B 1 274 ? -27.109 9.188 2.102 1 75.75 274 PRO B CA 1
ATOM 4924 C C . PRO B 1 274 ? -27.625 7.914 2.758 1 75.75 274 PRO B C 1
ATOM 4926 O O . PRO B 1 274 ? -27 6.859 2.66 1 75.75 274 PRO B O 1
ATOM 4929 N N . LYS B 1 275 ? -28.641 8.102 3.604 1 64.62 275 LYS B N 1
ATOM 4930 C CA . LYS B 1 275 ? -29.234 7.043 4.418 1 64.62 275 LYS B CA 1
ATOM 4931 C C . LYS B 1 275 ? -29.812 5.938 3.547 1 64.62 275 LYS B C 1
ATOM 4933 O O . LYS B 1 275 ? -30.453 6.219 2.527 1 64.62 275 LYS B O 1
ATOM 4938 N N . THR B 1 276 ? -29.188 4.77 3.639 1 58.31 276 THR B N 1
ATOM 4939 C CA . THR B 1 276 ? -29.906 3.613 3.127 1 58.31 276 THR B CA 1
ATOM 4940 C C . THR B 1 276 ? -31.094 3.271 4.031 1 58.31 276 THR B C 1
ATOM 4942 O O . THR B 1 276 ? -31.031 3.498 5.242 1 58.31 276 THR B O 1
ATOM 4945 N N . PRO B 1 277 ? -32.219 3.016 3.473 1 54.97 277 PRO B N 1
ATOM 4946 C CA . PRO B 1 277 ? -33.438 2.734 4.223 1 54.97 277 PRO B CA 1
ATOM 4947 C C . PRO B 1 277 ? -33.188 1.893 5.473 1 54.97 277 PRO B C 1
ATOM 4949 O O . PRO B 1 277 ? -34 1.892 6.398 1 54.97 277 PRO B O 1
ATOM 4952 N N . ALA B 1 278 ? -32.375 1.09 5.516 1 51.31 278 ALA B N 1
ATOM 4953 C CA . ALA B 1 278 ? -32.219 0.16 6.637 1 51.31 278 ALA B CA 1
ATOM 4954 C C . ALA B 1 278 ? -31.719 0.875 7.887 1 51.31 278 ALA B C 1
ATOM 4956 O O . ALA B 1 278 ? -31.672 0.286 8.969 1 51.31 278 ALA B O 1
ATOM 4957 N N . ASN B 1 279 ? -31.281 2.029 7.766 1 52.78 279 ASN B N 1
ATOM 4958 C CA . ASN B 1 279 ? -30.594 2.67 8.875 1 52.78 279 ASN B CA 1
ATOM 4959 C C . ASN B 1 279 ? -31.562 3.18 9.93 1 52.78 279 ASN B C 1
ATOM 4961 O O . ASN B 1 279 ? -32.594 3.766 9.602 1 52.78 279 ASN B O 1
ATOM 4965 N N . ALA B 1 280 ? -31.422 2.584 11.141 1 54.59 280 ALA B N 1
ATOM 4966 C CA . ALA B 1 280 ? -32.188 2.92 12.336 1 54.59 280 ALA B CA 1
ATOM 4967 C C . ALA B 1 280 ? -32.312 4.434 12.508 1 54.59 280 ALA B C 1
ATOM 4969 O O . ALA B 1 280 ? -31.438 5.184 12.07 1 54.59 280 ALA B O 1
ATOM 4970 N N . SER B 1 281 ? -33.375 4.887 13.023 1 59 281 SER B N 1
ATOM 4971 C CA . SER B 1 281 ? -33.719 6.258 13.398 1 59 281 SER B CA 1
ATOM 4972 C C . SER B 1 281 ? -32.625 6.867 14.281 1 59 281 SER B C 1
ATOM 4974 O O . SER B 1 281 ? -32.156 6.234 15.234 1 59 281 SER B O 1
ATOM 4976 N N . GLY B 1 282 ? -31.766 7.855 13.766 1 66.56 282 GLY B N 1
ATOM 4977 C CA . GLY B 1 282 ? -30.859 8.656 14.578 1 66.56 282 GLY B CA 1
ATOM 4978 C C . GLY B 1 282 ? -29.391 8.375 14.305 1 66.56 282 GLY B C 1
ATOM 4979 O O . GLY B 1 282 ? -28.516 8.977 14.914 1 66.56 282 GLY B O 1
ATOM 4980 N N . SER B 1 283 ? -29.125 7.379 13.5 1 77 283 SER B N 1
ATOM 4981 C CA . SER B 1 283 ? -27.734 7.086 13.172 1 77 283 SER B CA 1
ATOM 4982 C C . SER B 1 283 ? -27.375 7.605 11.789 1 77 283 SER B C 1
ATOM 4984 O O . SER B 1 283 ? -28.25 7.938 10.992 1 77 283 SER B O 1
ATOM 4986 N N . ALA B 1 284 ? -26.125 7.906 11.641 1 81.25 284 ALA B N 1
ATOM 4987 C CA . ALA B 1 284 ? -25.625 8.391 10.359 1 81.25 284 ALA B CA 1
ATOM 4988 C C . ALA B 1 284 ? -24.578 7.441 9.781 1 81.25 284 ALA B C 1
ATOM 4990 O O . ALA B 1 284 ? -23.906 6.73 10.531 1 81.25 284 ALA B O 1
ATOM 4991 N N . ASP B 1 285 ? -24.594 7.352 8.508 1 86.19 285 ASP B N 1
ATOM 4992 C CA . ASP B 1 285 ? -23.516 6.691 7.781 1 86.19 285 ASP B CA 1
ATOM 4993 C C . ASP B 1 285 ? -22.531 7.711 7.223 1 86.19 285 ASP B C 1
ATOM 4995 O O . ASP B 1 285 ? -22.922 8.719 6.645 1 86.19 285 ASP B O 1
ATOM 4999 N N . VAL B 1 286 ? -21.281 7.43 7.551 1 89.62 286 VAL B N 1
ATOM 5000 C CA . VAL B 1 286 ? -20.281 8.398 7.102 1 89.62 286 VAL B CA 1
ATOM 5001 C C . VAL B 1 286 ? -19.188 7.691 6.324 1 89.62 286 VAL B C 1
ATOM 5003 O O . VAL B 1 286 ? -18.969 6.484 6.496 1 89.62 286 VAL B O 1
ATOM 5006 N N . CYS B 1 287 ? -18.562 8.414 5.453 1 92.25 287 CYS B N 1
ATOM 5007 C CA . CYS B 1 287 ? -17.359 7.977 4.738 1 92.25 287 CYS B CA 1
ATOM 5008 C C . CYS B 1 287 ? -16.156 8.836 5.105 1 92.25 287 CYS B C 1
ATOM 5010 O O . CYS B 1 287 ? -16.234 10.062 5.066 1 92.25 287 CYS B O 1
ATOM 5012 N N . VAL B 1 288 ? -15.141 8.172 5.469 1 93.25 288 VAL B N 1
ATOM 5013 C CA . VAL B 1 288 ? -13.898 8.859 5.797 1 93.25 288 VAL B CA 1
ATOM 5014 C C . VAL B 1 288 ? -12.898 8.695 4.66 1 93.25 288 VAL B C 1
ATOM 5016 O O . VAL B 1 288 ? -12.539 7.566 4.297 1 93.25 288 VAL B O 1
ATOM 5019 N N . ILE B 1 289 ? -12.523 9.766 4.086 1 94.56 289 ILE B N 1
ATOM 5020 C CA . ILE B 1 289 ? -11.516 9.797 3.033 1 94.56 289 ILE B CA 1
ATOM 5021 C C . ILE B 1 289 ? -10.227 10.406 3.576 1 94.56 289 ILE B C 1
ATOM 5023 O O . ILE B 1 289 ? -10.227 11.516 4.102 1 94.56 289 ILE B O 1
ATOM 5027 N N . ARG B 1 290 ? -9.117 9.695 3.406 1 95.62 290 ARG B N 1
ATOM 5028 C CA . ARG B 1 290 ? -7.855 10.133 3.988 1 95.62 290 ARG B CA 1
ATOM 5029 C C . ARG B 1 290 ? -6.723 10.039 2.971 1 95.62 290 ARG B C 1
ATOM 5031 O O . ARG B 1 290 ? -6.648 9.078 2.203 1 95.62 290 ARG B O 1
ATOM 5038 N N . TRP B 1 291 ? -5.969 10.992 2.932 1 96 291 TRP B N 1
ATOM 5039 C CA . TRP B 1 291 ? -4.691 10.984 2.225 1 96 291 TRP B CA 1
ATOM 5040 C C . TRP B 1 291 ? -3.555 11.414 3.146 1 96 291 TRP B C 1
ATOM 5042 O O . TRP B 1 291 ? -3.707 12.352 3.936 1 96 291 TRP B O 1
ATOM 5052 N N . ALA B 1 292 ? -2.441 10.742 3.039 1 94.94 292 ALA B N 1
ATOM 5053 C CA . ALA B 1 292 ? -1.293 11.078 3.877 1 94.94 292 ALA B CA 1
ATOM 5054 C C . ALA B 1 292 ? 0.009 10.969 3.088 1 94.94 292 ALA B C 1
ATOM 5056 O O . ALA B 1 292 ? 0.145 10.109 2.215 1 94.94 292 ALA B O 1
ATOM 5057 N N . PHE B 1 293 ? 0.854 11.828 3.334 1 95.25 293 PHE B N 1
ATOM 5058 C CA . PHE B 1 293 ? 2.219 11.883 2.822 1 95.25 293 PHE B CA 1
ATOM 5059 C C . PHE B 1 293 ? 3.221 11.992 3.965 1 95.25 293 PHE B C 1
ATOM 5061 O O . PHE B 1 293 ? 3.191 12.945 4.738 1 95.25 293 PHE B O 1
ATOM 5068 N N . ALA B 1 294 ? 4.086 11.016 4.055 1 95.56 294 ALA B N 1
ATOM 5069 C CA . ALA B 1 294 ? 5.109 11.023 5.094 1 95.56 294 ALA B CA 1
ATOM 5070 C C . ALA B 1 294 ? 6.508 10.93 4.492 1 95.56 294 ALA B C 1
ATOM 5072 O O . ALA B 1 294 ? 6.77 10.055 3.658 1 95.56 294 ALA B O 1
ATOM 5073 N N . ARG B 1 295 ? 7.301 11.82 4.938 1 95.06 295 ARG B N 1
ATOM 5074 C CA . ARG B 1 295 ? 8.695 11.836 4.512 1 95.06 295 ARG B CA 1
ATOM 5075 C C . ARG B 1 295 ? 9.633 11.625 5.695 1 95.06 295 ARG B C 1
ATOM 5077 O O . ARG B 1 295 ? 9.656 12.438 6.629 1 95.06 295 ARG B O 1
ATOM 5084 N N . LEU B 1 296 ? 10.297 10.547 5.617 1 95.88 296 LEU B N 1
ATOM 5085 C CA . LEU B 1 296 ? 11.391 10.32 6.543 1 95.88 296 LEU B CA 1
ATOM 5086 C C . LEU B 1 296 ? 12.719 10.781 5.945 1 95.88 296 LEU B C 1
ATOM 5088 O O . LEU B 1 296 ? 13.195 10.219 4.961 1 95.88 296 LEU B O 1
ATOM 5092 N N . HIS B 1 297 ? 13.258 11.797 6.57 1 95.12 297 HIS B N 1
ATOM 5093 C CA . HIS B 1 297 ? 14.5 12.359 6.047 1 95.12 297 HIS B CA 1
ATOM 5094 C C . HIS B 1 297 ? 15.664 11.391 6.246 1 95.12 297 HIS B C 1
ATOM 5096 O O . HIS B 1 297 ? 15.703 10.648 7.23 1 95.12 297 HIS B O 1
ATOM 5102 N N . ARG B 1 298 ? 16.531 11.445 5.312 1 93.5 298 ARG B N 1
ATOM 5103 C CA . ARG B 1 298 ? 17.781 10.695 5.484 1 93.5 298 ARG B CA 1
ATOM 5104 C C . ARG B 1 298 ? 18.453 11.055 6.801 1 93.5 298 ARG B C 1
ATOM 5106 O O . ARG B 1 298 ? 18.656 12.234 7.105 1 93.5 298 ARG B O 1
ATOM 5113 N N . PRO B 1 299 ? 18.781 10.031 7.5 1 92.31 299 PRO B N 1
ATOM 5114 C CA . PRO B 1 299 ? 19.391 10.32 8.805 1 92.31 299 PRO B CA 1
ATOM 5115 C C . PRO B 1 299 ? 20.734 11.047 8.68 1 92.31 299 PRO B C 1
ATOM 5117 O O . PRO B 1 299 ? 21.547 10.703 7.828 1 92.31 299 PRO B O 1
ATOM 5120 N N . GLN B 1 300 ? 20.859 12.008 9.508 1 90.06 300 GLN B N 1
ATOM 5121 C CA . GLN B 1 300 ? 22.141 12.703 9.602 1 90.06 300 GLN B CA 1
ATOM 5122 C C . GLN B 1 300 ? 22.984 12.164 10.758 1 90.06 300 GLN B C 1
ATOM 5124 O O . GLN B 1 300 ? 24.188 12.406 10.828 1 90.06 300 GLN B O 1
ATOM 5129 N N . CYS B 1 301 ? 22.328 11.562 11.609 1 88.94 301 CYS B N 1
ATOM 5130 C CA . CYS B 1 301 ? 23.031 10.891 12.703 1 88.94 301 CYS B CA 1
ATOM 5131 C C . CYS B 1 301 ? 23.594 9.547 12.25 1 88.94 301 CYS B C 1
ATOM 5133 O O . CYS B 1 301 ? 23.141 8.984 11.25 1 88.94 301 CYS B O 1
ATOM 5135 N N . LYS B 1 302 ? 24.547 9.023 12.906 1 87.12 302 LYS B N 1
ATOM 5136 C CA . LYS B 1 302 ? 25.172 7.754 12.539 1 87.12 302 LYS B CA 1
ATOM 5137 C C . LYS B 1 302 ? 24.297 6.574 12.938 1 87.12 302 LYS B C 1
ATOM 5139 O O . LYS B 1 302 ? 23.984 6.383 14.117 1 87.12 302 LYS B O 1
ATOM 5144 N N . LEU B 1 303 ? 23.859 5.871 11.914 1 91 303 LEU B N 1
ATOM 5145 C CA . LEU B 1 303 ? 23.062 4.668 12.141 1 91 303 LEU B CA 1
ATOM 5146 C C . LEU B 1 303 ? 23.719 3.459 11.477 1 91 303 LEU B C 1
ATOM 5148 O O . LEU B 1 303 ? 24.266 3.57 10.375 1 91 303 LEU B O 1
ATOM 5152 N N . SER B 1 304 ? 23.625 2.412 12.242 1 86.62 304 SER B N 1
ATOM 5153 C CA . SER B 1 304 ? 24.062 1.169 11.609 1 86.62 304 SER B CA 1
ATOM 5154 C C . SER B 1 304 ? 23.109 0.776 10.477 1 86.62 304 SER B C 1
ATOM 5156 O O . SER B 1 304 ? 21.969 1.222 10.438 1 86.62 304 SER B O 1
ATOM 5158 N N . PRO B 1 305 ? 23.562 -0.014 9.555 1 79.88 305 PRO B N 1
ATOM 5159 C CA . PRO B 1 305 ? 22.703 -0.483 8.469 1 79.88 305 PRO B CA 1
ATOM 5160 C C . PRO B 1 305 ? 21.453 -1.201 8.977 1 79.88 305 PRO B C 1
ATOM 5162 O O . PRO B 1 305 ? 20.375 -1.064 8.391 1 79.88 305 PRO B O 1
ATOM 5165 N N . GLU B 1 306 ? 21.625 -1.877 10.016 1 80.94 306 GLU B N 1
ATOM 5166 C CA . GLU B 1 306 ? 20.5 -2.6 10.594 1 80.94 306 GLU B CA 1
ATOM 5167 C C . GLU B 1 306 ? 19.438 -1.638 11.117 1 80.94 306 GLU B C 1
ATOM 5169 O O . GLU B 1 306 ? 18.234 -1.85 10.906 1 80.94 306 GLU B O 1
ATOM 5174 N N . LYS B 1 307 ? 19.938 -0.642 11.766 1 86.12 307 LYS B N 1
ATOM 5175 C CA . LYS B 1 307 ? 19.016 0.353 12.312 1 86.12 307 LYS B CA 1
ATOM 5176 C C . LYS B 1 307 ? 18.328 1.14 11.203 1 86.12 307 LYS B C 1
ATOM 5178 O O . LYS B 1 307 ? 17.156 1.466 11.305 1 86.12 307 LYS B O 1
ATOM 5183 N N . THR B 1 308 ? 19.062 1.352 10.211 1 85.62 308 THR B N 1
ATOM 5184 C CA . THR B 1 308 ? 18.5 2.053 9.062 1 85.62 308 THR B CA 1
ATOM 5185 C C . THR B 1 308 ? 17.406 1.221 8.398 1 85.62 308 THR B C 1
ATOM 5187 O O . THR B 1 308 ? 16.344 1.739 8.07 1 85.62 308 THR B O 1
ATOM 5190 N N . GLN B 1 309 ? 17.641 -0 8.25 1 80.56 309 GLN B N 1
ATOM 5191 C CA . GLN B 1 309 ? 16.656 -0.896 7.648 1 80.56 309 GLN B CA 1
ATOM 5192 C C . GLN B 1 309 ? 15.406 -1.006 8.516 1 80.56 309 GLN B C 1
ATOM 5194 O O . GLN B 1 309 ? 14.281 -1.026 8.008 1 80.56 309 GLN B O 1
ATOM 5199 N N . GLU B 1 310 ? 15.594 -1.066 9.727 1 83.69 310 GLU B N 1
ATOM 5200 C CA . GLU B 1 310 ? 14.469 -1.108 10.648 1 83.69 310 GLU B CA 1
ATOM 5201 C C . GLU B 1 310 ? 13.586 0.129 10.508 1 83.69 310 GLU B C 1
ATOM 5203 O O . GLU B 1 310 ? 12.359 0.025 10.492 1 83.69 310 GLU B O 1
ATOM 5208 N N . LEU B 1 311 ? 14.242 1.249 10.43 1 88 311 LEU B N 1
ATOM 5209 C CA . LEU B 1 311 ? 13.516 2.504 10.258 1 88 311 LEU B CA 1
ATOM 5210 C C . LEU B 1 311 ? 12.703 2.492 8.969 1 88 311 LEU B C 1
ATOM 5212 O O . LEU B 1 311 ? 11.547 2.906 8.961 1 88 311 LEU B O 1
ATOM 5216 N N . LEU B 1 312 ? 13.336 1.965 7.996 1 85.56 312 LEU B N 1
ATOM 5217 C CA . LEU B 1 312 ? 12.68 1.918 6.695 1 85.56 312 LEU B CA 1
ATOM 5218 C C . LEU B 1 312 ? 11.508 0.947 6.711 1 85.56 312 LEU B C 1
ATOM 5220 O O . LEU B 1 312 ? 10.484 1.191 6.066 1 85.56 312 LEU B O 1
ATOM 5224 N N . ASP B 1 313 ? 11.594 -0.044 7.418 1 81 313 ASP B N 1
ATOM 5225 C CA . ASP B 1 313 ? 10.523 -1.031 7.531 1 81 313 ASP B CA 1
ATOM 5226 C C . ASP B 1 313 ? 9.359 -0.488 8.359 1 81 313 ASP B C 1
ATOM 5228 O O . ASP B 1 313 ? 8.203 -0.837 8.109 1 81 313 ASP B O 1
ATOM 5232 N N . LEU B 1 314 ? 9.664 0.349 9.258 1 85.19 314 LEU B N 1
ATOM 5233 C CA . LEU B 1 314 ? 8.664 0.878 10.172 1 85.19 314 LEU B CA 1
ATOM 5234 C C . LEU B 1 314 ? 7.898 2.033 9.539 1 85.19 314 LEU B C 1
ATOM 5236 O O . LEU B 1 314 ? 6.738 2.279 9.875 1 85.19 314 LEU B O 1
ATOM 5240 N N . HIS B 1 315 ? 8.531 2.688 8.695 1 89.38 315 HIS B N 1
ATOM 5241 C CA . HIS B 1 315 ? 8.023 3.945 8.156 1 89.38 315 HIS B CA 1
ATOM 5242 C C . HIS B 1 315 ? 6.645 3.758 7.527 1 89.38 315 HIS B C 1
ATOM 5244 O O . HIS B 1 315 ? 5.695 4.461 7.883 1 89.38 315 HIS B O 1
ATOM 5250 N N . PRO B 1 316 ? 6.48 2.758 6.723 1 86.19 316 PRO B N 1
ATOM 5251 C CA . PRO B 1 316 ? 5.148 2.586 6.145 1 86.19 316 PRO B CA 1
ATOM 5252 C C . PRO B 1 316 ? 4.109 2.148 7.176 1 86.19 316 PRO B C 1
ATOM 5254 O O . PRO B 1 316 ? 2.91 2.371 6.984 1 86.19 316 PRO B O 1
ATOM 5257 N N . ARG B 1 317 ? 4.504 1.617 8.188 1 85.62 317 ARG B N 1
ATOM 5258 C CA . ARG B 1 317 ? 3.604 1.093 9.203 1 85.62 317 ARG B CA 1
ATOM 5259 C C . ARG B 1 317 ? 3.008 2.221 10.047 1 85.62 317 ARG B C 1
ATOM 5261 O O . ARG B 1 317 ? 1.983 2.035 10.703 1 85.62 317 ARG B O 1
ATOM 5268 N N . TRP B 1 318 ? 3.662 3.295 10.008 1 83.81 318 TRP B N 1
ATOM 5269 C CA . TRP B 1 318 ? 3.18 4.441 10.773 1 83.81 318 TRP B CA 1
ATOM 5270 C C . TRP B 1 318 ? 1.784 4.852 10.32 1 83.81 318 TRP B C 1
ATOM 5272 O O . TRP B 1 318 ? 0.886 5.043 11.141 1 83.81 318 TRP B O 1
ATOM 5282 N N . GLY B 1 319 ? 1.673 5.02 9.008 1 77.94 319 GLY B N 1
ATOM 5283 C CA . GLY B 1 319 ? 0.374 5.398 8.477 1 77.94 319 GLY B CA 1
ATOM 5284 C C . GLY B 1 319 ? -0.713 4.383 8.781 1 77.94 319 GLY B C 1
ATOM 5285 O O . GLY B 1 319 ? -1.865 4.754 9.016 1 77.94 319 GLY B O 1
ATOM 5286 N N . GLU B 1 320 ? -0.292 3.152 8.828 1 82.25 320 GLU B N 1
ATOM 5287 C CA . GLU B 1 320 ? -1.233 2.09 9.164 1 82.25 320 GLU B CA 1
ATOM 5288 C C . GLU B 1 320 ? -1.653 2.166 10.625 1 82.25 320 GLU B C 1
ATOM 5290 O O . GLU B 1 320 ? -2.828 1.975 10.953 1 82.25 320 GLU B O 1
ATOM 5295 N N . ALA B 1 321 ? -0.708 2.414 11.383 1 83.19 321 ALA B N 1
ATOM 5296 C CA . ALA B 1 321 ? -0.997 2.529 12.805 1 83.19 321 ALA B CA 1
ATOM 5297 C C . ALA B 1 321 ? -1.976 3.668 13.078 1 83.19 321 ALA B C 1
ATOM 5299 O O . ALA B 1 321 ? -2.916 3.514 13.859 1 83.19 321 ALA B O 1
ATOM 5300 N N . LEU B 1 322 ? -1.778 4.758 12.492 1 82.69 322 LEU B N 1
ATOM 5301 C CA . LEU B 1 322 ? -2.67 5.898 12.68 1 82.69 322 LEU B CA 1
ATOM 5302 C C . LEU B 1 322 ? -4.062 5.594 12.141 1 82.69 322 LEU B C 1
ATOM 5304 O O . LEU B 1 322 ? -5.066 5.949 12.758 1 82.69 322 LEU B O 1
ATOM 5308 N N . ARG B 1 323 ? -4.105 4.996 11.039 1 83.19 323 ARG B N 1
ATOM 5309 C CA . ARG B 1 323 ? -5.387 4.602 10.461 1 83.19 323 ARG B CA 1
ATOM 5310 C C . ARG B 1 323 ? -6.156 3.691 11.414 1 83.19 323 ARG B C 1
ATOM 5312 O O . ARG B 1 323 ? -7.352 3.893 11.648 1 83.19 323 ARG B O 1
ATOM 5319 N N . ARG B 1 324 ? -5.465 2.773 11.922 1 83.25 324 ARG B N 1
ATOM 5320 C CA . ARG B 1 324 ? -6.09 1.841 12.859 1 83.25 324 ARG B CA 1
ATOM 5321 C C . ARG B 1 324 ? -6.578 2.562 14.109 1 83.25 324 ARG B C 1
ATOM 5323 O O . ARG B 1 324 ? -7.672 2.287 14.602 1 83.25 324 ARG B O 1
ATOM 5330 N N . ALA B 1 325 ? -5.734 3.389 14.531 1 83.19 325 ALA B N 1
ATOM 5331 C CA . ALA B 1 325 ? -6.121 4.176 15.703 1 83.19 325 ALA B CA 1
ATOM 5332 C C . ALA B 1 325 ? -7.387 4.984 15.422 1 83.19 325 ALA B C 1
ATOM 5334 O O . ALA B 1 325 ? -8.289 5.039 16.25 1 83.19 325 ALA B O 1
ATOM 5335 N N . MET B 1 326 ? -7.43 5.566 14.336 1 83.56 326 MET B N 1
ATOM 5336 C CA . MET B 1 326 ? -8.602 6.348 13.945 1 83.56 326 MET B CA 1
ATOM 5337 C C . MET B 1 326 ? -9.844 5.465 13.898 1 83.56 326 MET B C 1
ATOM 5339 O O . MET B 1 326 ? -10.898 5.84 14.422 1 83.56 326 MET B O 1
ATOM 5343 N N . GLN B 1 327 ? -9.703 4.355 13.328 1 82.88 327 GLN B N 1
ATOM 5344 C CA . GLN B 1 327 ? -10.82 3.426 13.211 1 82.88 327 GLN B CA 1
ATOM 5345 C C . GLN B 1 327 ? -11.312 2.984 14.586 1 82.88 327 GLN B C 1
ATOM 5347 O O . GLN B 1 327 ? -12.516 2.971 14.844 1 82.88 327 GLN B O 1
ATOM 5352 N N . GLU B 1 328 ? -10.398 2.674 15.352 1 81.88 328 GLU B N 1
ATOM 5353 C CA . GLU B 1 328 ? -10.734 2.232 16.703 1 81.88 328 GLU B CA 1
ATOM 5354 C C . GLU B 1 328 ? -11.438 3.338 17.484 1 81.88 328 GLU B C 1
ATOM 5356 O O . GLU B 1 328 ? -12.438 3.086 18.172 1 81.88 328 GLU B O 1
ATOM 5361 N N . TYR B 1 329 ? -10.938 4.488 17.359 1 82.06 329 TYR B N 1
ATOM 5362 C CA . TYR B 1 329 ? -11.531 5.617 18.062 1 82.06 329 TYR B CA 1
ATOM 5363 C C . TYR B 1 329 ? -12.945 5.887 17.562 1 82.06 329 TYR B C 1
ATOM 5365 O O . TYR B 1 329 ? -13.844 6.195 18.344 1 82.06 329 TYR B O 1
ATOM 5373 N N . ILE B 1 330 ? -13.148 5.762 16.312 1 82.38 330 ILE B N 1
ATOM 5374 C CA . ILE B 1 330 ? -14.461 5.996 15.727 1 82.38 330 ILE B CA 1
ATOM 5375 C C . ILE B 1 330 ? -15.43 4.91 16.188 1 82.38 330 ILE B C 1
ATOM 5377 O O . ILE B 1 330 ? -16.547 5.211 16.609 1 82.38 330 ILE B O 1
ATOM 5381 N N . LEU B 1 331 ? -14.953 3.711 16.109 1 78.88 331 LEU B N 1
ATOM 5382 C CA . LEU B 1 331 ? -15.812 2.588 16.469 1 78.88 331 LEU B CA 1
ATOM 5383 C C . LEU B 1 331 ? -16.141 2.598 17.953 1 78.88 331 LEU B C 1
ATOM 5385 O O . LEU B 1 331 ? -17.266 2.285 18.359 1 78.88 331 LEU B O 1
ATOM 5389 N N . GLN B 1 332 ? -15.188 2.855 18.75 1 75.44 332 GLN B N 1
ATOM 5390 C CA . GLN B 1 332 ? -15.398 2.92 20.188 1 75.44 332 GLN B CA 1
ATOM 5391 C C . GLN B 1 332 ? -16.406 4.012 20.547 1 75.44 332 GLN B C 1
ATOM 5393 O O . GLN B 1 332 ? -17.234 3.826 21.438 1 75.44 332 GLN B O 1
ATOM 5398 N N . ASN B 1 333 ? -16.312 5.031 19.922 1 69.62 333 ASN B N 1
ATOM 5399 C CA . ASN B 1 333 ? -17.203 6.148 20.234 1 69.62 333 ASN B CA 1
ATOM 5400 C C . ASN B 1 333 ? -18.562 5.977 19.578 1 69.62 333 ASN B C 1
ATOM 5402 O O . ASN B 1 333 ? -19.531 6.637 19.953 1 69.62 333 ASN B O 1
ATOM 5406 N N . SER B 1 334 ? -18.578 5.129 18.641 1 64 334 SER B N 1
ATOM 5407 C CA . SER B 1 334 ? -19.859 4.777 18.047 1 64 334 SER B CA 1
ATOM 5408 C C . SER B 1 334 ? -20.609 3.752 18.906 1 64 334 SER B C 1
ATOM 5410 O O . SER B 1 334 ? -21.828 3.795 19.016 1 64 334 SER B O 1
ATOM 5412 N N . LEU B 1 335 ? -19.906 2.629 19.344 1 54.81 335 LEU B N 1
ATOM 5413 C CA . LEU B 1 335 ? -20.469 1.58 20.188 1 54.81 335 LEU B CA 1
ATOM 5414 C C . LEU B 1 335 ? -20.844 2.125 21.562 1 54.81 335 LEU B C 1
ATOM 5416 O O . LEU B 1 335 ? -21.75 1.615 22.219 1 54.81 335 LEU B O 1
ATOM 5420 N N . ALA B 1 336 ? -20.031 2.848 22.219 1 46.31 336 ALA B N 1
ATOM 5421 C CA . ALA B 1 336 ? -20.391 3.381 23.531 1 46.31 336 ALA B CA 1
ATOM 5422 C C . ALA B 1 336 ? -21.844 3.854 23.562 1 46.31 336 ALA B C 1
ATOM 5424 O O . ALA B 1 336 ? -22.484 3.885 24.625 1 46.31 336 ALA B O 1
ATOM 5425 N N . ARG B 1 337 ? -22.578 3.975 22.578 1 47.84 337 ARG B N 1
ATOM 5426 C CA . ARG B 1 337 ? -24 4.246 22.641 1 47.84 337 ARG B CA 1
ATOM 5427 C C . ARG B 1 337 ? -24.797 2.955 22.766 1 47.84 337 ARG B C 1
ATOM 5429 O O . ARG B 1 337 ? -25.891 2.943 23.359 1 47.84 337 ARG B O 1
ATOM 5436 N N . GLU B 1 338 ? -24.281 1.865 22.047 1 45.22 338 GLU B N 1
ATOM 5437 C CA . GLU B 1 338 ? -25.188 0.722 22.172 1 45.22 338 GLU B CA 1
ATOM 5438 C C . GLU B 1 338 ? -25.312 0.283 23.625 1 45.22 338 GLU B C 1
ATOM 5440 O O . GLU B 1 338 ? -26.391 -0.146 24.062 1 45.22 338 GLU B O 1
ATOM 5445 N N . ASN B 1 339 ? -24.281 0.376 24.359 1 40.19 339 ASN B N 1
ATOM 5446 C CA . ASN B 1 339 ? -24.406 -0.013 25.766 1 40.19 339 ASN B CA 1
ATOM 5447 C C . ASN B 1 339 ? -25.141 1.049 26.578 1 40.19 339 ASN B C 1
ATOM 5449 O O . ASN B 1 339 ? -25.578 0.782 27.688 1 40.19 339 ASN B O 1
ATOM 5453 N N . THR B 1 340 ? -25.094 2.262 26.234 1 38.44 340 THR B N 1
ATOM 5454 C CA . THR B 1 340 ? -25.859 3.201 27.031 1 38.44 340 THR B CA 1
ATOM 5455 C C . THR B 1 340 ? -27.344 3.094 26.719 1 38.44 340 THR B C 1
ATOM 5457 O O . THR B 1 340 ? -28.203 3.484 27.516 1 38.44 340 THR B O 1
ATOM 5460 N N . ASP B 1 341 ? -27.75 2.756 25.531 1 34.94 341 ASP B N 1
ATOM 5461 C CA . ASP B 1 341 ? -29.188 2.568 25.344 1 34.94 341 ASP B CA 1
ATOM 5462 C C . ASP B 1 341 ? -29.594 1.138 25.672 1 34.94 341 ASP B C 1
ATOM 5464 O O . ASP B 1 341 ? -30.719 0.726 25.375 1 34.94 341 ASP B O 1
ATOM 5468 N N . SER B 1 342 ? -28.719 0.241 26.016 1 31.3 342 SER B N 1
ATOM 5469 C CA . SER B 1 342 ? -29.328 -0.928 26.641 1 31.3 342 SER B CA 1
ATOM 5470 C C . SER B 1 342 ? -29.891 -0.584 28.016 1 31.3 342 SER B C 1
ATOM 5472 O O . SER B 1 342 ? -29.219 0.028 28.844 1 31.3 342 SER B O 1
ATOM 5474 N N . PRO B 1 343 ? -31.234 -0.706 28.109 1 32.06 343 PRO B N 1
ATOM 5475 C CA . PRO B 1 343 ? -31.984 -0.562 29.359 1 32.06 343 PRO B CA 1
ATOM 5476 C C . PRO B 1 343 ? -31.438 -1.444 30.484 1 32.06 343 PRO B C 1
ATOM 5478 O O . PRO B 1 343 ? -32.062 -1.567 31.531 1 32.06 343 PRO B O 1
ATOM 5481 N N . TYR B 1 344 ? -30.406 -2.184 30.312 1 26.47 344 TYR B N 1
ATOM 5482 C CA . TYR B 1 344 ? -30.234 -3.059 31.469 1 26.47 344 TYR B CA 1
ATOM 5483 C C . TYR B 1 344 ? -29.703 -2.285 32.656 1 26.47 344 TYR B C 1
ATOM 5485 O O . TYR B 1 344 ? -29.297 -2.881 33.656 1 26.47 344 TYR B O 1
ATOM 5493 N N . HIS B 1 345 ? -29.453 -0.844 32.594 1 24.2 345 HIS B N 1
ATOM 5494 C CA . HIS B 1 345 ? -29.656 -0.374 33.938 1 24.2 345 HIS B CA 1
ATOM 5495 C C . HIS B 1 345 ? -31.109 0.08 34.156 1 24.2 345 HIS B C 1
ATOM 5497 O O . HIS B 1 345 ? -31.703 0.695 33.281 1 24.2 345 HIS B O 1
#

Organism: Pythium oligandrum (NCBI:txid41045)